Protein AF-K3WXS9-F1 (afdb_monomer)

Secondary structure (DSSP, 8-state):
-HHHHSHHHHHIIIIIIHHHHTT-------------TT-------EEEEE-HHHHHHHHHHSGGGG-HHHHHHHHHHHHHHHHS------TT--SPPPTTS----EEEEE-EEEEEEEETTPEEEEEETTEEEEEE--S-HHHHHHHHHHHHTTT--EEEEEEEEEEETTEEEEEEEEEETT-SSPPPEEEEEEEEE-SSSS--EEEEEEEPPEE--EEEEEEESS---HHHHHHHHHS-------------------S-------GGGHHHHHHHHHSHHHHHIIIIIIHHHHHHHTTSPEEEEETTEEEEEEE-HHHIIIIITTTT-SHHHHHHHHHHHHHHHHSSHHHHHHHTTSTT--EEEEEEPEEEEEEE-TT-EEEEEETTEEEEEE--S-HHHHHHIIIIIISGGGT---EEEEEE-TTT-PEEEEEEETT--SSPPPEEEEE-TTTTSSEEE-EEE--EEEEEESSS-HHHHTHHHHHHHHTTT-TT-------------PPP------

Radius of gyration: 32.46 Å; Cα contacts (8 Å, |Δi|>4): 876; chains: 1; bounding box: 76×90×93 Å

Foldseek 3Di:
DVLLVDPLSLCLLPVQLLVCLVVFDFPPDDQPQPDDPPDPPDGWGKGKGWCLVSLARSCVVGCLVVDLVSLLVNLVVLVVQQVDLPQLDDPPDPDDDDPVLDFRFHKHKDFKWFKDKDWAQWWKWKQWPNDIDIDGHHPDVVVVVVVVCVVCVSRFDKDWDFPDFDDDPPITMTIIIITGPSDSYTDIKMWTWDWDQDPDDDDDTDTDIDIGDIGHMIIMTITIPDHRPSVSVSVVSVPNPDDDDDDDDDDDDDDDDDPDDDQAFDPQLLVLLVLLVVPPLLLCLLQSQVLVLLLVQLLVWDWDQDPVGIKTKGWCLVSCQPPRLVSLVDLSSSVSNVSSLVSQQVDCRLQSLLCSPDPPKGKHKDKFFKKWKDKAAAQFWKWKDWPNDIDIDTHDPDPVVVQCCCQCPRCVVQNWGKDWDWDADPPPRIIIIMITIPSPRNTFDIKMWTADPPVPGDIDIIDIDHIITMMMIPDSNSSVSCVSVSQCSNPSRDSCRDDDPPPPPDPPPDDDPDDDDD

pLDDT: mean 72.62, std 19.55, range [25.14, 97.31]

Mean predicted aligned error: 19.14 Å

Organism: Globisporangium ultimum (strain ATCC 200006 / CBS 805.95 / DAOM BR144) (NCBI:txid431595)

Sequence (518 aa):
MDCLNDPICFQAVRDYFVPKMKDVRPTGDSTSAYYSESDWVTMRQTNFLELTSLIRTTAKESLLYTSVASWKLFTNAVKCFASRPCDLEYMTAAVEPPATAHIPTYMKYEPGGAQFALAVNTTLKVKFLNNEYSFVQDDDPQTFISWLTDLVGMWTTVVFRVAERRMMPDISEFYYFIKFQDSFGPMPQFSVPYTHASGSGSDMIYSGWQEMSTWWPRLWLETVNELPKLQKLMDYFALSPSSNATVPDTPESSTSPPPGNPTYQCASCEFALRECFSNGLCQNALVNYAIPAFREAGRNSEAVATLTGTRYQANYASQLQFDILPIAYLQPSQNALMQVLECSASSTCIEDSCSLVLPNNHANLILENAFVDFIVAPSTQMSIHFAGSTYSYEEGNDVALLKHFLDYTVMGAYRALAYVQRSVADDTGMVQYHIEFPYLYSQHPPMFSWQSDIEGGGIKSSTETMWRLVFVSTSADISSLLWWWLEWLGTNGSPNAALAPQATNAPVTTPDPTSTRL

Structure (mmCIF, N/CA/C/O backbone):
data_AF-K3WXS9-F1
#
_entry.id   AF-K3WXS9-F1
#
loop_
_atom_site.group_PDB
_atom_site.id
_atom_site.type_symbol
_atom_site.label_atom_id
_atom_site.label_alt_id
_atom_site.label_comp_id
_atom_site.label_asym_id
_atom_site.label_entity_id
_atom_site.label_seq_id
_atom_site.pdbx_PDB_ins_code
_atom_site.Cartn_x
_atom_site.Cartn_y
_atom_site.Cartn_z
_atom_site.occupancy
_atom_site.B_iso_or_equiv
_atom_site.auth_seq_id
_atom_site.auth_comp_id
_atom_site.auth_asym_id
_atom_site.auth_atom_id
_atom_site.pdbx_PDB_model_num
ATOM 1 N N . MET A 1 1 ? -21.073 -10.224 20.927 1.00 51.34 1 MET A N 1
ATOM 2 C CA . MET A 1 1 ? -21.324 -9.175 21.936 1.00 51.34 1 MET A CA 1
ATOM 3 C C . MET A 1 1 ? -20.982 -9.652 23.344 1.00 51.34 1 MET A C 1
ATOM 5 O O . MET A 1 1 ? -20.583 -8.829 24.147 1.00 51.34 1 MET A O 1
ATOM 9 N N . ASP A 1 2 ? -21.022 -10.955 23.626 1.00 60.12 2 ASP A N 1
ATOM 10 C CA . ASP A 1 2 ? -20.846 -11.497 24.986 1.00 60.12 2 ASP A CA 1
ATOM 11 C C . ASP A 1 2 ? -19.497 -11.185 25.661 1.00 60.12 2 ASP A C 1
ATOM 13 O O . ASP A 1 2 ? -19.469 -10.952 26.863 1.00 60.12 2 ASP A O 1
ATOM 17 N N . CYS A 1 3 ? -18.390 -11.083 24.913 1.00 59.91 3 CYS A N 1
ATOM 18 C CA . CYS A 1 3 ? -17.092 -10.674 25.477 1.00 59.91 3 CYS A CA 1
ATOM 19 C C . CYS A 1 3 ? -17.091 -9.234 26.025 1.00 59.91 3 CYS A C 1
ATOM 21 O O . CYS A 1 3 ? -16.395 -8.956 26.992 1.00 59.91 3 CYS A O 1
ATOM 23 N N . LEU A 1 4 ? -17.891 -8.325 25.448 1.00 61.53 4 LEU A N 1
ATOM 24 C CA . LEU A 1 4 ? -17.998 -6.942 25.938 1.00 61.53 4 LEU A CA 1
ATOM 25 C C . LEU A 1 4 ? -18.710 -6.867 27.297 1.00 61.53 4 LEU A C 1
ATOM 27 O O . LEU A 1 4 ? -18.539 -5.892 28.020 1.00 61.53 4 LEU A O 1
ATOM 31 N N . ASN A 1 5 ? -19.486 -7.899 27.640 1.00 65.50 5 ASN A N 1
ATOM 32 C CA . ASN A 1 5 ? -20.223 -7.992 28.897 1.00 65.50 5 ASN A CA 1
ATOM 33 C C . ASN A 1 5 ? -19.451 -8.768 29.985 1.00 65.50 5 ASN A C 1
ATOM 35 O O . ASN A 1 5 ? -19.871 -8.757 31.140 1.00 65.50 5 ASN A O 1
ATOM 39 N N . ASP A 1 6 ? -18.338 -9.432 29.644 1.00 69.25 6 ASP A N 1
ATOM 40 C CA . ASP A 1 6 ? -17.453 -10.098 30.608 1.00 69.25 6 ASP A CA 1
ATOM 41 C C . ASP A 1 6 ? -16.265 -9.181 30.944 1.00 69.25 6 ASP A C 1
ATOM 43 O O . ASP A 1 6 ? -15.488 -8.842 30.050 1.00 69.25 6 ASP A O 1
ATOM 47 N N . PRO A 1 7 ? -16.078 -8.773 32.212 1.00 66.56 7 PRO A N 1
ATOM 48 C CA . PRO A 1 7 ? -15.075 -7.775 32.573 1.00 66.56 7 PRO A CA 1
ATOM 49 C C . PRO A 1 7 ? -13.644 -8.243 32.285 1.00 66.56 7 PRO A C 1
ATOM 51 O O . PRO A 1 7 ? -12.818 -7.430 31.884 1.00 66.56 7 PRO A O 1
ATOM 54 N N . ILE A 1 8 ? -13.353 -9.541 32.428 1.00 67.75 8 ILE A N 1
ATOM 55 C CA . ILE A 1 8 ? -12.022 -10.108 32.163 1.00 67.75 8 ILE A CA 1
ATOM 56 C C . ILE A 1 8 ? -11.756 -10.147 30.651 1.00 67.75 8 ILE A C 1
ATOM 58 O O . ILE A 1 8 ? -10.678 -9.757 30.202 1.00 67.75 8 ILE A O 1
ATOM 62 N N . CYS A 1 9 ? -12.742 -10.570 29.857 1.00 68.31 9 CYS A N 1
ATOM 63 C CA . CYS A 1 9 ? -12.659 -10.590 28.399 1.00 68.31 9 CYS A CA 1
ATOM 64 C C . CYS A 1 9 ? -12.521 -9.179 27.816 1.00 68.31 9 CYS A C 1
ATOM 66 O O . CYS A 1 9 ? -11.613 -8.923 27.025 1.00 68.31 9 CYS A O 1
ATOM 68 N N . PHE A 1 10 ? -13.370 -8.245 28.251 1.00 71.56 10 PHE A N 1
ATOM 69 C CA . PHE A 1 10 ? -13.325 -6.854 27.812 1.00 71.56 10 PHE A CA 1
ATOM 70 C C . PHE A 1 10 ? -12.002 -6.183 28.186 1.00 71.56 10 PHE A C 1
ATOM 72 O O . PHE A 1 10 ? -11.393 -5.521 27.347 1.00 71.56 10 PHE A O 1
ATOM 79 N N . GLN A 1 11 ? -11.509 -6.407 29.408 1.00 70.25 11 GLN A N 1
ATOM 80 C CA . GLN A 1 11 ? -10.206 -5.905 29.834 1.00 70.25 11 GLN A CA 1
ATOM 81 C C . GLN A 1 11 ? -9.073 -6.466 28.966 1.00 70.25 11 GLN A C 1
ATOM 83 O O . GLN A 1 11 ? -8.206 -5.713 28.531 1.00 70.25 11 GLN A O 1
ATOM 88 N N . ALA A 1 12 ? -9.087 -7.766 28.654 1.00 70.25 12 ALA A N 1
ATOM 89 C CA . ALA A 1 12 ? -8.082 -8.373 27.786 1.00 70.25 12 ALA A CA 1
ATOM 90 C C . ALA A 1 12 ? -8.095 -7.780 26.366 1.00 70.25 12 ALA A C 1
ATOM 92 O O . ALA A 1 12 ? -7.035 -7.547 25.783 1.00 70.25 12 ALA A O 1
ATOM 93 N N . VAL A 1 13 ? -9.278 -7.479 25.821 1.00 70.56 13 VAL A N 1
ATOM 94 C CA . VAL A 1 13 ? -9.408 -6.800 24.525 1.00 70.56 13 VAL A CA 1
ATOM 95 C C . VAL A 1 13 ? -8.874 -5.364 24.604 1.00 70.56 13 VAL A C 1
ATOM 97 O O . VAL A 1 13 ? -7.999 -4.992 23.822 1.00 70.56 13 VAL A O 1
ATOM 100 N N . ARG A 1 14 ? -9.361 -4.570 25.561 1.00 75.12 14 ARG A N 1
ATOM 101 C CA . ARG A 1 14 ? -9.076 -3.133 25.680 1.00 75.12 14 ARG A CA 1
ATOM 102 C C . ARG A 1 14 ? -7.634 -2.831 26.087 1.00 75.12 14 ARG A C 1
ATOM 104 O O . ARG A 1 14 ? -7.024 -1.939 25.509 1.00 75.12 14 ARG A O 1
ATOM 111 N N . ASP A 1 15 ? -7.101 -3.553 27.070 1.00 70.69 15 ASP A N 1
ATOM 112 C CA . ASP A 1 15 ? -5.825 -3.210 27.715 1.00 70.69 15 ASP A CA 1
ATOM 113 C C . ASP A 1 15 ? -4.633 -3.945 27.095 1.00 70.69 15 ASP A C 1
ATOM 115 O O . ASP A 1 15 ? -3.496 -3.503 27.243 1.00 70.69 15 ASP A O 1
ATOM 119 N N . TYR A 1 16 ? -4.874 -5.051 26.382 1.00 74.19 16 TYR A N 1
ATOM 120 C CA . TYR A 1 16 ? -3.800 -5.888 25.843 1.00 74.19 16 TYR A CA 1
ATOM 121 C C . TYR A 1 16 ? -3.924 -6.118 24.341 1.00 74.19 16 TYR A C 1
ATOM 123 O O . TYR A 1 16 ? -2.957 -5.891 23.621 1.00 74.19 16 TYR A O 1
ATOM 131 N N . PHE A 1 17 ? -5.080 -6.566 23.846 1.00 73.00 17 PHE A N 1
ATOM 132 C CA . PHE A 1 17 ? -5.240 -6.899 22.429 1.00 73.00 17 PHE A CA 1
ATOM 133 C C . PHE A 1 17 ? -5.158 -5.659 21.527 1.00 73.00 17 PHE A C 1
ATOM 135 O O . PHE A 1 17 ? -4.325 -5.612 20.628 1.00 73.00 17 PHE A O 1
ATOM 142 N N . VAL A 1 18 ? -5.970 -4.630 21.792 1.00 72.75 18 VAL A N 1
ATOM 143 C CA . VAL A 1 18 ? -6.016 -3.397 20.984 1.00 72.75 18 VAL A CA 1
ATOM 144 C C . VAL A 1 18 ? -4.720 -2.590 21.036 1.00 72.75 18 VAL A C 1
ATOM 146 O O . VAL A 1 18 ? -4.233 -2.207 19.973 1.00 72.75 18 VAL A O 1
ATOM 149 N N . PRO A 1 19 ? -4.102 -2.346 22.206 1.00 74.06 19 PRO A N 1
ATOM 150 C CA . PRO A 1 19 ? -2.862 -1.583 22.261 1.00 74.06 19 PRO A CA 1
ATOM 151 C C . PRO A 1 19 ? -1.728 -2.275 21.509 1.00 74.06 19 PRO A C 1
ATOM 153 O O . PRO A 1 19 ? -1.024 -1.614 20.754 1.00 74.06 19 PRO A O 1
ATOM 156 N N . LYS A 1 20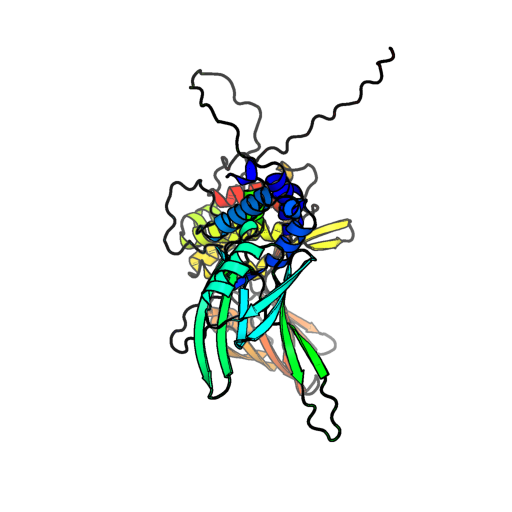 ? -1.605 -3.603 21.636 1.00 74.94 20 LYS A N 1
ATOM 157 C CA . LYS A 1 20 ? -0.552 -4.371 20.961 1.00 74.94 20 LYS A CA 1
ATOM 158 C C . LYS A 1 20 ? -0.820 -4.615 19.476 1.00 74.94 20 LYS A C 1
ATOM 160 O O . LYS A 1 20 ? 0.124 -4.915 18.752 1.00 74.94 20 LYS A O 1
ATOM 165 N N . MET A 1 21 ? -2.058 -4.454 18.989 1.00 71.12 21 MET A N 1
ATOM 166 C CA . MET A 1 21 ? -2.316 -4.415 17.541 1.00 71.12 21 MET A CA 1
ATOM 167 C C . MET A 1 21 ? -1.514 -3.303 16.862 1.00 71.12 21 MET A C 1
ATOM 169 O O . MET A 1 21 ? -1.038 -3.517 15.756 1.00 71.12 21 MET A O 1
ATOM 173 N N . LYS A 1 22 ? -1.277 -2.167 17.532 1.00 68.50 22 LYS A N 1
ATOM 174 C CA . LYS A 1 22 ? -0.482 -1.052 16.982 1.00 68.50 22 LYS A CA 1
ATOM 175 C C . LYS A 1 22 ? 0.971 -1.427 16.684 1.00 68.50 22 LYS A C 1
ATOM 177 O O . LYS A 1 22 ? 1.595 -0.803 15.833 1.00 68.50 22 LYS A O 1
ATOM 182 N N . ASP A 1 23 ? 1.486 -2.448 17.363 1.00 70.62 23 ASP A N 1
ATOM 183 C CA . ASP A 1 23 ? 2.864 -2.913 17.215 1.00 70.62 23 ASP A CA 1
ATOM 184 C C . ASP A 1 23 ? 3.004 -4.012 16.148 1.00 70.62 23 ASP A C 1
ATOM 186 O O . ASP A 1 23 ? 4.124 -4.395 15.794 1.00 70.62 23 ASP A O 1
ATOM 190 N N . VAL A 1 24 ? 1.887 -4.537 15.621 1.00 68.12 24 VAL A N 1
ATOM 191 C CA . VAL A 1 24 ? 1.912 -5.561 14.573 1.00 68.12 24 VAL A CA 1
ATOM 192 C C . VAL A 1 24 ? 2.271 -4.900 13.249 1.00 68.12 24 VAL A C 1
ATOM 194 O O . VAL A 1 24 ? 1.509 -4.112 12.692 1.00 68.12 24 VAL A O 1
ATOM 197 N N . ARG A 1 25 ? 3.442 -5.251 12.721 1.00 63.97 25 ARG A N 1
ATOM 198 C CA . ARG A 1 25 ? 3.879 -4.818 11.393 1.00 63.97 25 ARG A CA 1
ATOM 199 C C . ARG A 1 25 ? 3.437 -5.826 10.333 1.00 63.97 25 ARG A C 1
ATOM 201 O O . ARG A 1 25 ? 3.448 -7.024 10.625 1.00 63.97 25 ARG A O 1
ATOM 208 N N . PRO A 1 26 ? 3.113 -5.379 9.107 1.00 59.38 26 PRO A N 1
ATOM 209 C CA . PRO A 1 26 ? 2.975 -6.278 7.970 1.00 59.38 26 PRO A CA 1
ATOM 210 C C . PRO A 1 26 ? 4.243 -7.119 7.841 1.00 59.38 26 PRO A C 1
ATOM 212 O O . PRO A 1 26 ? 5.341 -6.589 7.665 1.00 59.38 26 PRO A O 1
ATOM 215 N N . THR A 1 27 ? 4.109 -8.434 7.974 1.00 53.78 27 THR A N 1
ATOM 216 C CA . THR A 1 27 ? 5.162 -9.359 7.570 1.00 53.78 27 THR A CA 1
ATOM 217 C C . THR A 1 27 ? 5.177 -9.366 6.051 1.00 53.78 27 THR A C 1
ATOM 219 O O . THR A 1 27 ? 4.317 -9.988 5.430 1.00 53.78 27 THR A O 1
ATOM 222 N N . GLY A 1 28 ? 6.113 -8.621 5.461 1.00 45.69 28 GLY A N 1
ATOM 223 C CA . GLY A 1 28 ? 6.424 -8.743 4.042 1.00 45.69 28 GLY A CA 1
ATOM 224 C C . GLY A 1 28 ? 6.823 -10.184 3.711 1.00 45.69 28 GLY A C 1
ATOM 225 O O . GLY A 1 28 ? 7.397 -10.872 4.554 1.00 45.69 28 GLY A O 1
ATOM 226 N N . ASP A 1 29 ? 6.510 -10.610 2.490 1.00 39.84 29 ASP A N 1
ATOM 227 C CA . ASP A 1 29 ? 7.018 -11.822 1.825 1.00 39.84 29 ASP A CA 1
ATOM 228 C C . ASP A 1 29 ? 6.233 -13.138 1.980 1.00 39.84 29 ASP A C 1
ATOM 230 O O . ASP A 1 29 ? 6.790 -14.197 2.259 1.00 39.84 29 ASP A O 1
ATOM 234 N N . SER A 1 30 ? 4.945 -13.145 1.625 1.00 39.91 30 SER A N 1
ATOM 235 C CA . SER A 1 30 ? 4.414 -14.322 0.911 1.00 39.91 30 SER A CA 1
ATOM 236 C C . SER A 1 30 ? 3.581 -13.892 -0.295 1.00 39.91 30 SER A C 1
ATOM 238 O O . SER A 1 30 ? 2.355 -13.843 -0.297 1.00 39.91 30 SER A O 1
ATOM 240 N N . THR A 1 31 ? 4.284 -13.532 -1.363 1.00 37.12 31 THR A N 1
ATOM 241 C CA . THR A 1 31 ? 3.723 -13.485 -2.710 1.00 37.12 31 THR A CA 1
ATOM 242 C C . THR A 1 31 ? 3.502 -14.923 -3.179 1.00 37.12 31 THR A C 1
ATOM 244 O O . THR A 1 31 ? 4.317 -15.506 -3.888 1.00 37.12 31 THR A O 1
ATOM 247 N N . SER A 1 32 ? 2.383 -15.539 -2.788 1.00 35.97 32 SER A N 1
ATOM 248 C CA . SER A 1 32 ? 1.895 -16.717 -3.515 1.00 35.97 32 SER A CA 1
ATOM 249 C C . SER A 1 32 ? 1.272 -16.247 -4.832 1.00 35.97 32 SER A C 1
ATOM 251 O O . SER A 1 32 ? 0.061 -16.139 -4.982 1.00 35.97 32 SER A O 1
ATOM 253 N N . ALA A 1 33 ? 2.124 -15.891 -5.796 1.00 33.66 33 ALA A N 1
ATOM 254 C CA . ALA A 1 33 ? 1.689 -15.614 -7.156 1.00 33.66 33 ALA A CA 1
ATOM 255 C C . ALA A 1 33 ? 1.198 -16.933 -7.772 1.00 33.66 33 ALA A C 1
ATOM 257 O O . ALA A 1 33 ? 1.990 -17.805 -8.130 1.00 33.66 33 ALA A O 1
ATOM 258 N N . TYR A 1 34 ? -0.120 -17.112 -7.846 1.00 31.42 34 TYR A N 1
ATOM 259 C CA . TYR A 1 34 ? -0.715 -18.194 -8.623 1.00 31.42 34 TYR A CA 1
ATOM 260 C C . TYR A 1 34 ? -0.580 -17.822 -10.103 1.00 31.42 34 TYR A C 1
ATOM 262 O O . TYR A 1 34 ? -1.341 -17.008 -10.623 1.00 31.42 34 TYR A O 1
ATOM 270 N N . TYR A 1 35 ? 0.429 -18.378 -10.773 1.00 30.84 35 TYR A N 1
ATOM 271 C CA . TYR A 1 35 ? 0.615 -18.210 -12.211 1.00 30.84 35 TYR A CA 1
ATOM 272 C C . TYR A 1 35 ? -0.375 -19.115 -12.951 1.00 30.84 35 TYR A C 1
ATOM 274 O O . TYR A 1 35 ? -0.238 -20.336 -12.950 1.00 30.84 35 TYR A O 1
ATOM 282 N N . SER A 1 36 ? -1.381 -18.513 -13.581 1.00 31.83 36 SER A N 1
ATOM 283 C CA . SER A 1 36 ? -2.124 -19.144 -14.672 1.00 31.83 36 SER A CA 1
ATOM 284 C C . SER A 1 36 ? -1.550 -18.600 -15.976 1.00 31.83 36 SER A C 1
ATOM 286 O O . SER A 1 36 ? -1.723 -17.424 -16.279 1.00 31.83 36 SER A O 1
ATOM 288 N N . GLU A 1 37 ? -0.855 -19.441 -16.743 1.00 32.38 37 GLU A N 1
ATOM 289 C CA . GLU A 1 37 ? -0.156 -19.085 -17.995 1.00 32.38 37 GLU A CA 1
ATOM 290 C C . GLU A 1 37 ? -1.073 -18.627 -19.149 1.00 32.38 37 GLU A C 1
ATOM 292 O O . GLU A 1 37 ? -0.590 -18.426 -20.260 1.00 32.38 37 GLU A O 1
ATOM 297 N N . SER A 1 38 ? -2.383 -18.466 -18.942 1.00 32.03 38 SER A N 1
ATOM 298 C CA . SER A 1 38 ? -3.330 -18.323 -20.060 1.00 32.03 38 SER A CA 1
ATOM 299 C C . SER A 1 38 ? -4.098 -17.010 -20.164 1.00 32.03 38 SER A C 1
ATOM 301 O O . SER A 1 38 ? -4.702 -16.801 -21.206 1.00 32.03 38 SER A O 1
ATOM 303 N N . ASP A 1 39 ? -4.012 -16.083 -19.207 1.00 32.84 39 ASP A N 1
ATOM 304 C CA . ASP A 1 39 ? -4.698 -14.792 -19.327 1.00 32.84 39 ASP A CA 1
ATOM 305 C C . ASP A 1 39 ? -3.905 -13.669 -18.640 1.00 32.84 39 ASP A C 1
ATOM 307 O O . ASP A 1 39 ? -3.503 -13.798 -17.486 1.00 32.84 39 ASP A O 1
ATOM 311 N N . TRP A 1 40 ? -3.716 -12.536 -19.327 1.00 32.72 40 TRP A N 1
ATOM 312 C CA . TRP A 1 40 ? -3.122 -11.289 -18.805 1.00 32.72 40 TRP A CA 1
ATOM 313 C C . TRP A 1 40 ? -4.053 -10.580 -17.797 1.00 32.72 40 TRP A C 1
ATOM 315 O O . TRP A 1 40 ? -4.285 -9.373 -17.865 1.00 32.72 40 TRP A O 1
ATOM 325 N N . VAL A 1 41 ? -4.646 -11.337 -16.876 1.00 34.59 41 VAL A N 1
ATOM 326 C CA . VAL A 1 41 ? -5.526 -10.840 -15.821 1.00 34.59 41 VAL A CA 1
ATOM 327 C C . VAL A 1 41 ? -4.649 -10.412 -14.649 1.00 34.59 41 VAL A C 1
ATOM 329 O O . VAL A 1 41 ? -3.904 -11.219 -14.101 1.00 34.59 41 VAL A O 1
ATOM 332 N N . THR A 1 42 ? -4.727 -9.119 -14.325 1.00 39.03 42 THR A N 1
ATOM 333 C CA . THR A 1 42 ? -4.275 -8.455 -13.090 1.00 39.03 42 THR A CA 1
ATOM 334 C C . THR A 1 42 ? -3.698 -9.394 -12.025 1.00 39.03 42 THR A C 1
ATOM 336 O O . THR A 1 42 ? -4.432 -10.173 -11.412 1.00 39.03 42 THR A O 1
ATOM 339 N N . MET A 1 43 ? -2.387 -9.287 -11.765 1.00 36.25 43 MET A N 1
ATOM 340 C CA . MET A 1 43 ? -1.745 -9.965 -10.634 1.00 36.25 43 MET A CA 1
ATOM 341 C C . MET A 1 43 ? -2.511 -9.622 -9.355 1.00 36.25 43 MET A C 1
ATOM 343 O O . MET A 1 43 ? -2.501 -8.479 -8.904 1.00 36.25 43 MET A O 1
ATOM 347 N N . ARG A 1 44 ? -3.206 -10.611 -8.785 1.00 44.62 44 ARG A N 1
ATOM 348 C CA . ARG A 1 44 ? -3.840 -10.478 -7.476 1.00 44.62 44 ARG A CA 1
ATOM 349 C C . ARG A 1 44 ? -2.780 -10.720 -6.413 1.00 44.62 44 ARG A C 1
ATOM 351 O O . ARG A 1 44 ? -2.413 -11.865 -6.166 1.00 44.62 44 ARG A O 1
ATOM 358 N N . GLN A 1 45 ? -2.270 -9.653 -5.812 1.00 50.28 45 GLN A N 1
ATOM 359 C CA . GLN A 1 45 ? -1.337 -9.759 -4.699 1.00 50.28 45 GLN A CA 1
ATOM 360 C C . GLN A 1 45 ? -2.128 -9.953 -3.408 1.00 50.28 45 GLN A C 1
ATOM 362 O O . GLN A 1 45 ? -2.804 -9.041 -2.945 1.00 50.28 45 GLN A O 1
ATOM 367 N N . THR A 1 46 ? -2.066 -11.139 -2.812 1.00 55.84 46 THR A N 1
ATOM 368 C CA . THR A 1 46 ? -2.649 -11.355 -1.486 1.00 55.84 46 THR A CA 1
ATOM 369 C C . THR A 1 46 ? -1.674 -10.859 -0.424 1.00 55.84 46 THR A C 1
ATOM 371 O O . THR A 1 46 ? -0.590 -11.416 -0.266 1.00 55.84 46 THR A O 1
ATOM 374 N N . ASN A 1 47 ? -2.055 -9.819 0.313 1.00 61.50 47 ASN A N 1
ATOM 375 C CA . ASN A 1 47 ? -1.309 -9.332 1.466 1.00 61.50 47 ASN A CA 1
ATOM 376 C C . ASN A 1 47 ? -1.907 -9.933 2.739 1.00 61.50 47 ASN A C 1
ATOM 378 O O . ASN A 1 47 ? -3.128 -10.034 2.881 1.00 61.50 47 ASN A O 1
ATOM 382 N N . PHE A 1 48 ? -1.047 -10.330 3.676 1.00 70.62 48 PHE A N 1
ATOM 383 C CA . PHE A 1 48 ? -1.468 -10.895 4.952 1.00 70.62 48 PHE A CA 1
ATOM 384 C C . PHE A 1 48 ? -0.789 -10.185 6.123 1.00 70.62 48 PHE A C 1
ATOM 386 O O . PHE A 1 48 ? 0.380 -9.811 6.061 1.00 70.62 48 PHE A O 1
ATOM 393 N N . LEU A 1 49 ? -1.538 -10.013 7.209 1.00 76.19 49 LEU A N 1
ATOM 394 C CA . LEU A 1 49 ? -1.036 -9.513 8.485 1.00 76.19 49 LEU A CA 1
ATOM 395 C C . LEU A 1 49 ? -1.264 -10.587 9.543 1.00 76.19 49 LEU A C 1
ATOM 397 O O . LEU A 1 49 ? -2.402 -10.826 9.945 1.00 76.19 49 LEU A O 1
ATOM 401 N N . GLU A 1 50 ? -0.194 -11.246 9.981 1.00 81.38 50 GLU A N 1
ATOM 402 C CA . GLU A 1 50 ? -0.268 -12.321 10.970 1.00 81.38 50 GLU A CA 1
ATOM 403 C C . GLU A 1 50 ? -0.520 -11.749 12.381 1.00 81.38 50 GLU A C 1
ATOM 405 O O . GLU A 1 50 ? 0.271 -10.975 12.916 1.00 81.38 50 GLU A O 1
ATOM 410 N N . LEU A 1 51 ? -1.623 -12.164 13.007 1.00 81.56 51 LEU A N 1
ATOM 411 C CA . LEU A 1 51 ? -2.078 -11.723 14.335 1.00 81.56 51 LEU A CA 1
ATOM 412 C C . LEU A 1 51 ? -1.901 -12.803 15.420 1.00 81.56 51 LEU A C 1
ATOM 414 O O . LEU A 1 51 ? -2.256 -12.606 16.584 1.00 81.56 51 LEU A O 1
ATOM 418 N N . THR A 1 52 ? -1.350 -13.963 15.073 1.00 80.50 52 THR A N 1
ATOM 419 C CA . THR A 1 52 ? -1.234 -15.122 15.974 1.00 80.50 52 THR A CA 1
ATOM 420 C C . THR A 1 52 ? -0.368 -14.855 17.204 1.00 80.50 52 THR A C 1
ATOM 422 O O . THR A 1 52 ? -0.739 -15.202 18.330 1.00 80.50 52 THR A O 1
ATOM 425 N N . SER A 1 53 ? 0.793 -14.222 17.013 1.00 77.94 53 SER A N 1
ATOM 426 C CA . SER A 1 53 ? 1.719 -13.895 18.106 1.00 77.94 53 SER A CA 1
ATOM 427 C C . SER A 1 53 ? 1.098 -12.909 19.096 1.00 77.94 53 SER A C 1
ATOM 429 O O . SER A 1 53 ? 1.268 -13.058 20.310 1.00 77.94 53 SER A O 1
ATOM 431 N N . LEU A 1 54 ? 0.326 -11.951 18.581 1.00 80.00 54 LEU A N 1
ATOM 432 C CA . LEU A 1 54 ? -0.426 -10.979 19.356 1.00 80.00 54 LEU A CA 1
ATOM 433 C C . LEU A 1 54 ? -1.434 -11.680 20.268 1.00 80.00 54 LEU A C 1
ATOM 435 O O . LEU A 1 54 ? -1.368 -11.492 21.479 1.00 80.00 54 LEU A O 1
ATOM 439 N N . ILE A 1 55 ? -2.299 -12.541 19.720 1.00 77.12 55 ILE A N 1
ATOM 440 C CA . ILE A 1 55 ? -3.300 -13.260 20.522 1.00 77.12 55 ILE A CA 1
ATOM 441 C C . ILE A 1 55 ? -2.635 -14.074 21.625 1.00 77.12 55 ILE A C 1
ATOM 443 O O . ILE A 1 55 ? -3.064 -14.029 22.777 1.00 77.12 55 ILE A O 1
ATOM 447 N N . ARG A 1 56 ? -1.562 -14.795 21.294 1.00 75.06 56 ARG A N 1
ATOM 448 C CA . ARG A 1 56 ? -0.830 -15.608 22.269 1.00 75.06 56 ARG A CA 1
ATOM 449 C C . ARG A 1 56 ? -0.268 -14.756 23.404 1.00 75.06 56 ARG A C 1
ATOM 451 O O . ARG A 1 56 ? -0.290 -15.171 24.563 1.00 75.06 56 ARG A O 1
ATOM 458 N N . THR A 1 57 ? 0.247 -13.579 23.068 1.00 75.94 57 THR A N 1
ATOM 459 C CA . THR A 1 57 ? 0.816 -12.645 24.037 1.00 75.94 57 THR A CA 1
ATOM 460 C C . THR A 1 57 ? -0.280 -12.037 24.908 1.00 75.94 57 THR A C 1
ATOM 462 O O . THR A 1 57 ? -0.163 -12.076 26.128 1.00 75.94 57 THR A O 1
ATOM 465 N N . THR A 1 58 ? -1.384 -11.580 24.309 1.00 75.69 58 THR A N 1
ATOM 466 C CA . THR A 1 58 ? -2.586 -11.121 25.019 1.00 75.69 58 THR A CA 1
ATOM 467 C C . THR A 1 58 ? -3.087 -12.187 25.981 1.00 75.69 58 THR A C 1
ATOM 469 O O . THR A 1 58 ? -3.298 -11.899 27.151 1.00 75.69 58 THR A O 1
ATOM 472 N N . ALA A 1 59 ? -3.215 -13.433 25.532 1.00 71.44 59 ALA A N 1
ATOM 473 C CA . ALA A 1 59 ? -3.670 -14.547 26.353 1.00 71.44 59 ALA A CA 1
ATOM 474 C C . ALA A 1 59 ? -2.749 -14.815 27.553 1.00 71.44 59 ALA A C 1
ATOM 476 O O . ALA A 1 59 ? -3.232 -15.078 28.649 1.00 71.44 59 ALA A O 1
ATOM 477 N N . LYS A 1 60 ? -1.427 -14.729 27.348 1.00 72.44 60 LYS A N 1
ATOM 478 C CA . LYS A 1 60 ? -0.417 -14.966 28.390 1.00 72.44 60 LYS A CA 1
ATOM 479 C C . LYS A 1 60 ? -0.332 -13.840 29.413 1.00 72.44 60 LYS A C 1
ATOM 481 O O . LYS A 1 60 ? -0.091 -14.114 30.584 1.00 72.44 60 LYS A O 1
ATOM 486 N N . GLU A 1 61 ? -0.456 -12.599 28.964 1.00 73.56 61 GLU A N 1
ATOM 487 C CA . GLU A 1 61 ? -0.280 -11.416 29.811 1.00 73.56 61 GLU A CA 1
ATOM 488 C C . GLU A 1 61 ? -1.574 -10.946 30.473 1.00 73.56 61 GLU A C 1
ATOM 490 O O . GLU A 1 61 ? -1.527 -10.253 31.486 1.00 73.56 61 GLU A O 1
ATOM 495 N N . SER A 1 62 ? -2.724 -11.345 29.934 1.00 67.56 62 SER A N 1
ATOM 496 C CA . SER A 1 62 ? -4.015 -11.146 30.580 1.00 67.56 62 SER A CA 1
ATOM 497 C C . SER A 1 62 ? -4.348 -12.321 31.501 1.00 67.56 62 SER A C 1
ATOM 499 O O . SER A 1 62 ? -3.887 -13.449 31.328 1.00 67.56 62 SER A O 1
ATOM 501 N N . LEU A 1 63 ? -5.233 -12.085 32.468 1.00 70.50 63 LEU A N 1
ATOM 502 C CA . LEU A 1 63 ? -5.775 -13.122 33.353 1.00 70.50 63 LEU A CA 1
ATOM 503 C C . LEU A 1 63 ? -6.668 -14.144 32.616 1.00 70.50 63 LEU A C 1
ATOM 505 O O . LEU A 1 63 ? -7.313 -14.973 33.257 1.00 70.50 63 LEU A O 1
ATOM 509 N N . LEU A 1 64 ? -6.698 -14.139 31.280 1.00 70.56 64 LEU A N 1
ATOM 510 C CA . LEU A 1 64 ? -7.514 -15.031 30.462 1.00 70.56 64 LEU A CA 1
ATOM 511 C C . LEU A 1 64 ? -7.199 -16.517 30.707 1.00 70.56 64 LEU A C 1
ATOM 513 O O . LEU A 1 64 ? -8.120 -17.328 30.748 1.00 70.56 64 LEU A O 1
ATOM 517 N N . TYR A 1 65 ? -5.939 -16.888 30.967 1.00 70.38 65 TYR A N 1
ATOM 518 C CA . TYR A 1 65 ? -5.588 -18.274 31.324 1.00 70.38 65 TYR A CA 1
ATOM 519 C C . TYR A 1 65 ? -6.017 -18.705 32.729 1.00 70.38 65 TYR A C 1
ATOM 521 O O . TYR A 1 65 ? -5.905 -19.882 33.063 1.00 70.38 65 TYR A O 1
ATOM 529 N N . THR A 1 66 ? -6.524 -17.791 33.553 1.00 72.25 66 THR A N 1
ATOM 530 C CA . THR A 1 66 ? -7.051 -18.136 34.882 1.00 72.25 66 THR A CA 1
ATOM 531 C C . THR A 1 66 ? -8.560 -18.395 34.884 1.00 72.25 66 THR A C 1
ATOM 533 O O . THR A 1 66 ? -9.086 -18.878 35.883 1.00 72.25 66 THR A O 1
ATOM 536 N N . SER A 1 67 ? -9.259 -18.142 33.766 1.00 78.75 67 SER A N 1
ATOM 537 C CA . SER A 1 67 ? -10.710 -18.326 33.633 1.00 78.75 67 SER A CA 1
ATOM 538 C C . SER A 1 67 ? -11.068 -18.991 32.302 1.00 78.75 67 SER A C 1
ATOM 540 O O . SER A 1 67 ? -11.060 -18.357 31.248 1.00 78.75 67 SER A O 1
ATOM 542 N N . VAL A 1 68 ? -11.463 -20.269 32.353 1.00 76.75 68 VAL A N 1
ATOM 543 C CA . VAL A 1 68 ? -11.935 -21.031 31.178 1.00 76.75 68 VAL A CA 1
ATOM 544 C C . VAL A 1 68 ? -13.135 -20.350 30.504 1.00 76.75 68 VAL A C 1
ATOM 546 O O . VAL A 1 68 ? -13.250 -20.357 29.279 1.00 76.75 68 VAL A O 1
ATOM 549 N N . ALA A 1 69 ? -14.030 -19.747 31.291 1.00 77.38 69 ALA A N 1
ATOM 550 C CA . ALA A 1 69 ? -15.213 -19.064 30.773 1.00 77.38 69 ALA A CA 1
ATOM 551 C C . ALA A 1 69 ? -14.834 -17.803 29.978 1.00 77.38 69 ALA A C 1
ATOM 553 O O . ALA A 1 69 ? -15.245 -17.659 28.827 1.00 77.38 69 ALA A O 1
ATOM 554 N N . SER A 1 70 ? -13.989 -16.938 30.546 1.00 75.12 70 SER A N 1
ATOM 555 C CA . SER A 1 70 ? -13.519 -15.717 29.877 1.00 75.12 70 SER A CA 1
ATOM 556 C C . SER A 1 70 ? -12.653 -16.046 28.658 1.00 75.12 70 SER A C 1
ATOM 558 O O . SER A 1 70 ? -12.759 -15.388 27.625 1.00 75.12 70 SER A O 1
ATOM 560 N N . TRP A 1 71 ? -11.865 -17.125 28.732 1.00 76.88 71 TRP A N 1
ATOM 561 C CA . TRP A 1 71 ? -11.122 -17.668 27.597 1.00 76.88 71 TRP A CA 1
ATOM 562 C C . TRP A 1 71 ? -12.040 -18.053 26.429 1.00 76.88 71 TRP A C 1
ATOM 564 O O . TRP A 1 71 ? -11.827 -17.626 25.291 1.00 76.88 71 TRP A O 1
ATOM 574 N N . LYS A 1 72 ? -13.101 -18.821 26.701 1.00 76.62 72 LYS A N 1
ATOM 575 C CA . LYS A 1 72 ? -14.092 -19.198 25.682 1.00 76.62 72 LYS A CA 1
ATOM 576 C C . LYS A 1 72 ? -14.789 -17.979 25.084 1.00 76.62 72 LYS A C 1
ATOM 578 O O . LYS A 1 72 ? -14.959 -17.915 23.873 1.00 76.62 72 LYS A O 1
ATOM 583 N N . LEU A 1 73 ? -15.148 -16.987 25.898 1.00 74.88 73 LEU A N 1
ATOM 584 C CA . LEU A 1 73 ? -15.764 -15.752 25.402 1.00 74.88 73 LEU A CA 1
ATOM 585 C C . LEU A 1 73 ? -14.824 -14.958 24.487 1.00 74.88 73 LEU A C 1
ATOM 587 O O . LEU A 1 73 ? -15.263 -14.466 23.447 1.00 74.88 73 LEU A O 1
ATOM 591 N N . PHE A 1 74 ? -13.537 -14.878 24.830 1.00 75.50 74 PHE A N 1
ATOM 592 C CA . PHE A 1 74 ? -12.531 -14.192 24.021 1.00 75.50 74 PHE A CA 1
ATOM 593 C C . PHE A 1 74 ? -12.298 -14.901 22.684 1.00 75.50 74 PHE A C 1
ATOM 595 O O . PHE A 1 74 ? -12.398 -14.288 21.622 1.00 75.50 74 PHE A O 1
ATOM 602 N N . THR A 1 75 ? -12.053 -16.211 22.720 1.00 75.94 75 THR A N 1
ATOM 603 C CA . THR A 1 75 ? -11.835 -17.018 21.510 1.00 75.94 75 THR A CA 1
ATOM 604 C C . THR A 1 75 ? -13.061 -17.025 20.598 1.00 75.94 75 THR A C 1
ATOM 606 O O . THR A 1 75 ? -12.918 -16.846 19.389 1.00 75.94 75 THR A O 1
ATOM 609 N N . ASN A 1 76 ? -14.271 -17.112 21.160 1.00 75.12 76 ASN A N 1
ATOM 610 C CA . ASN A 1 76 ? -15.518 -16.977 20.407 1.00 75.12 76 ASN A CA 1
ATOM 611 C C . ASN A 1 76 ? -15.688 -15.582 19.803 1.00 75.12 76 ASN A C 1
ATOM 613 O O . ASN A 1 76 ? -16.174 -15.472 18.680 1.00 75.12 76 ASN A O 1
ATOM 617 N N . ALA A 1 77 ? -15.283 -14.519 20.502 1.00 72.69 77 ALA A N 1
ATOM 618 C CA . ALA A 1 77 ? -15.314 -13.170 19.948 1.00 72.69 77 ALA A CA 1
ATOM 619 C C . ALA A 1 77 ? -14.371 -13.052 18.744 1.00 72.69 77 ALA A C 1
ATOM 621 O O . ALA A 1 77 ? -14.825 -12.679 17.665 1.00 72.69 77 ALA A O 1
ATOM 622 N N . VAL A 1 78 ? -13.104 -13.457 18.885 1.00 73.75 78 VAL A N 1
ATOM 623 C CA . VAL A 1 78 ? -12.109 -13.446 17.795 1.00 73.75 78 VAL A CA 1
ATOM 624 C C . VAL A 1 78 ? -12.575 -14.286 16.600 1.00 73.75 78 VAL A C 1
ATOM 626 O O . VAL A 1 78 ? -12.490 -13.858 15.453 1.00 73.75 78 VAL A O 1
ATOM 629 N N . LYS A 1 79 ? -13.150 -15.463 16.849 1.00 69.75 79 LYS A N 1
ATOM 630 C CA . LYS A 1 79 ? -13.735 -16.302 15.798 1.00 69.75 79 LYS A CA 1
ATOM 631 C C . LYS A 1 79 ? -14.959 -15.698 15.151 1.00 69.75 79 LYS A C 1
ATOM 633 O O . LYS A 1 79 ? -15.140 -15.860 13.953 1.00 69.75 79 LYS A O 1
ATOM 638 N N . CYS A 1 80 ? -15.819 -15.035 15.914 1.00 67.38 80 CYS A N 1
ATOM 639 C CA . CYS A 1 80 ? -16.968 -14.326 15.364 1.00 67.38 80 CYS A CA 1
ATOM 640 C C . CYS A 1 80 ? -16.496 -13.251 14.373 1.00 67.38 80 CYS A C 1
ATOM 642 O O . CYS A 1 80 ? -17.066 -13.131 13.293 1.00 67.38 80 CYS A O 1
ATOM 644 N N . PHE A 1 81 ? -15.394 -12.561 14.684 1.00 64.44 81 PHE A N 1
ATOM 645 C CA . PHE A 1 81 ? -14.742 -11.640 13.752 1.00 64.44 81 PHE A CA 1
ATOM 646 C C . PHE A 1 81 ? -14.166 -12.329 12.513 1.00 64.44 81 PHE A C 1
ATOM 648 O O . PHE A 1 81 ? -14.290 -11.784 11.423 1.00 64.44 81 PHE A O 1
ATOM 655 N N . ALA A 1 82 ? -13.590 -13.524 12.666 1.00 65.31 82 ALA A N 1
ATOM 656 C CA . ALA A 1 82 ? -13.009 -14.286 11.559 1.00 65.31 82 ALA A CA 1
ATOM 657 C C . ALA A 1 82 ? -14.022 -15.086 10.709 1.00 65.31 82 ALA A C 1
ATOM 659 O O . ALA A 1 82 ? -13.721 -15.499 9.595 1.00 65.31 82 ALA A O 1
ATOM 660 N N . SER A 1 83 ? -15.207 -15.379 11.248 1.00 51.62 83 SER A N 1
ATOM 661 C CA . SER A 1 83 ? -16.237 -16.217 10.605 1.00 51.62 83 SER A CA 1
ATOM 662 C C . SER A 1 83 ? -17.320 -15.410 9.904 1.00 51.62 83 SER A C 1
ATOM 664 O O . SER A 1 83 ? -18.021 -15.940 9.041 1.00 51.62 83 SER A O 1
ATOM 666 N N . ARG A 1 84 ? -17.464 -14.128 10.243 1.00 50.91 84 ARG A N 1
ATOM 667 C CA . ARG A 1 84 ? -18.244 -13.201 9.433 1.00 50.91 84 ARG A CA 1
ATOM 668 C C . ARG A 1 84 ? -17.376 -12.759 8.252 1.00 50.91 84 ARG A C 1
ATOM 670 O O . ARG A 1 84 ? -16.199 -12.467 8.463 1.00 50.91 84 ARG A O 1
ATOM 677 N N . PRO A 1 85 ? -17.927 -12.629 7.032 1.00 42.41 85 PRO A N 1
ATOM 678 C CA . PRO A 1 85 ? -17.367 -11.711 6.054 1.00 42.41 85 PRO A CA 1
ATOM 679 C C . PRO A 1 85 ? -17.560 -10.306 6.636 1.00 42.41 85 PRO A C 1
ATOM 681 O O . PRO A 1 85 ? -18.509 -9.603 6.308 1.00 42.41 85 PRO A O 1
ATOM 684 N N . CYS A 1 86 ? -16.738 -9.942 7.619 1.00 40.28 86 CYS A N 1
ATOM 685 C CA . CYS A 1 86 ? -16.624 -8.579 8.088 1.00 40.28 86 CYS A CA 1
ATOM 686 C C . CYS A 1 86 ? -15.943 -7.834 6.953 1.00 40.28 86 CYS A C 1
ATOM 688 O O . CYS A 1 86 ? -14.731 -7.641 6.974 1.00 40.28 86 CYS A O 1
ATOM 690 N N . ASP A 1 87 ? -16.718 -7.444 5.945 1.00 42.62 87 ASP A N 1
ATOM 691 C CA . ASP A 1 87 ? -16.329 -6.264 5.211 1.00 42.62 87 ASP A CA 1
ATOM 692 C C . ASP A 1 87 ? -16.270 -5.166 6.273 1.00 42.62 87 ASP A C 1
ATOM 694 O O . ASP A 1 87 ? -17.278 -4.847 6.907 1.00 42.62 87 ASP A O 1
ATOM 698 N N . LEU A 1 88 ? -15.068 -4.683 6.593 1.00 43.56 88 LEU A N 1
ATOM 699 C CA . LEU A 1 88 ? -14.856 -3.592 7.549 1.00 43.56 88 LEU A CA 1
ATOM 700 C C . LEU A 1 88 ? -15.334 -2.263 6.923 1.00 43.56 88 LEU A C 1
ATOM 702 O O . LEU A 1 88 ? -14.671 -1.223 7.007 1.00 43.56 88 LEU A O 1
ATOM 706 N N . GLU A 1 89 ? -16.453 -2.304 6.210 1.00 42.88 89 GLU A N 1
ATOM 707 C CA . GLU A 1 89 ? -17.211 -1.161 5.758 1.00 42.88 89 GLU A CA 1
ATOM 708 C C . GLU A 1 89 ? -18.042 -0.651 6.932 1.00 42.88 89 GLU A C 1
ATOM 710 O O . GLU A 1 89 ? -18.616 -1.405 7.722 1.00 42.88 89 GLU A O 1
ATOM 715 N N . TYR A 1 90 ? -18.062 0.668 7.082 1.00 32.91 90 TYR A N 1
ATOM 716 C CA . TYR A 1 90 ? -18.966 1.337 8.000 1.00 32.91 90 TYR A CA 1
ATOM 717 C C . TYR A 1 90 ? -20.395 0.853 7.712 1.00 32.91 90 TYR A C 1
ATOM 719 O O . TYR A 1 90 ? -20.856 0.958 6.579 1.00 32.91 90 TYR A O 1
ATOM 727 N N . MET A 1 91 ? -21.124 0.376 8.727 1.00 30.52 91 MET A N 1
ATOM 728 C CA . MET A 1 91 ? -22.545 -0.012 8.627 1.00 30.52 91 MET A CA 1
ATOM 729 C C . MET A 1 91 ? -23.498 1.177 8.330 1.00 30.52 91 MET A C 1
ATOM 731 O O . MET A 1 91 ? -24.654 1.173 8.742 1.00 30.52 91 MET A O 1
ATOM 735 N N . THR A 1 92 ? -23.049 2.222 7.633 1.00 36.84 92 THR A N 1
ATOM 736 C CA . THR A 1 92 ? -23.816 3.455 7.396 1.00 36.84 92 THR A CA 1
ATOM 737 C C . THR A 1 92 ? -23.797 3.939 5.945 1.00 36.84 92 THR A C 1
ATOM 739 O O . THR A 1 92 ? -23.949 5.134 5.708 1.00 36.84 92 THR A O 1
ATOM 742 N N . ALA A 1 93 ? -23.656 3.051 4.958 1.00 34.44 93 ALA A N 1
ATOM 743 C CA . ALA A 1 93 ? -23.968 3.387 3.568 1.00 34.44 93 ALA A CA 1
ATOM 744 C C . ALA A 1 93 ? -25.292 2.722 3.165 1.00 34.44 93 ALA A C 1
ATOM 746 O O . ALA A 1 93 ? -25.365 1.518 2.947 1.00 34.44 93 ALA A O 1
ATOM 747 N N . ALA A 1 94 ? -26.359 3.516 3.072 1.00 33.53 94 ALA A N 1
ATOM 748 C CA . ALA A 1 94 ? -27.684 3.090 2.614 1.00 33.53 94 ALA A CA 1
ATOM 749 C C . ALA A 1 94 ? -27.755 2.836 1.087 1.00 33.53 94 ALA A C 1
ATOM 751 O O . ALA A 1 94 ? -28.812 2.998 0.480 1.00 33.53 94 ALA A O 1
ATOM 752 N N . VAL A 1 95 ? -26.641 2.472 0.448 1.00 37.06 95 VAL A N 1
ATOM 753 C CA . VAL A 1 95 ? -26.542 2.209 -0.992 1.00 37.06 95 VAL A CA 1
ATOM 754 C C . VAL A 1 95 ? -25.584 1.036 -1.180 1.00 37.06 95 VAL A C 1
ATOM 756 O O . VAL A 1 95 ? -24.425 1.140 -0.790 1.00 37.06 95 VAL A O 1
ATOM 759 N N . GLU A 1 96 ? -26.069 -0.074 -1.746 1.00 33.25 96 GLU A N 1
ATOM 760 C CA . GLU A 1 96 ? -25.222 -1.212 -2.133 1.00 33.25 96 GLU A CA 1
ATOM 761 C C . GLU A 1 96 ? -24.129 -0.736 -3.111 1.00 33.25 96 GLU A C 1
ATOM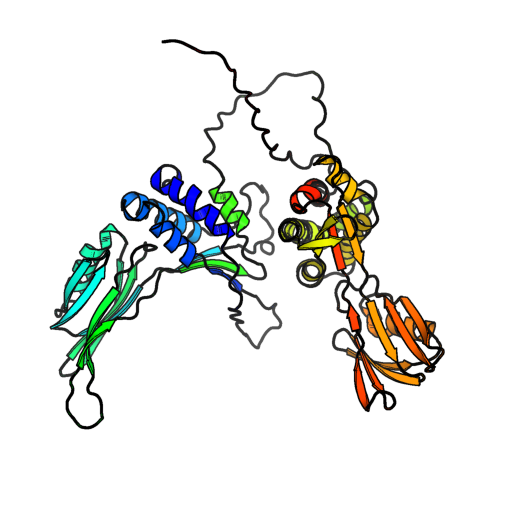 763 O O . GLU A 1 96 ? -24.463 -0.181 -4.166 1.00 33.25 96 GLU A O 1
ATOM 768 N N . PRO A 1 97 ? -22.834 -0.926 -2.796 1.00 32.16 97 PRO A N 1
ATOM 769 C CA . PRO A 1 97 ? -21.754 -0.624 -3.724 1.00 32.16 97 PRO A CA 1
ATOM 770 C C . PRO A 1 97 ? -21.827 -1.532 -4.963 1.00 32.16 97 PRO A C 1
ATOM 772 O O . PRO A 1 97 ? -22.274 -2.680 -4.879 1.00 32.16 97 PRO A O 1
ATOM 775 N N . PRO A 1 98 ? -21.365 -1.070 -6.139 1.00 32.16 98 PRO A N 1
ATOM 776 C CA . PRO A 1 98 ? -21.229 -1.940 -7.303 1.00 32.16 98 PRO A CA 1
ATOM 777 C C . PRO A 1 98 ? -20.292 -3.114 -6.975 1.00 32.16 98 PRO A C 1
ATOM 779 O O . PRO A 1 98 ? -19.259 -2.925 -6.338 1.00 32.16 98 PRO A O 1
ATOM 782 N N . ALA A 1 99 ? -20.618 -4.321 -7.453 1.00 33.97 99 ALA A N 1
ATOM 783 C CA . ALA A 1 99 ? -19.946 -5.588 -7.110 1.00 33.97 99 ALA A CA 1
ATOM 784 C C . ALA A 1 99 ? -18.417 -5.634 -7.358 1.00 33.97 99 ALA A C 1
ATOM 786 O O . ALA A 1 99 ? -17.753 -6.585 -6.955 1.00 33.97 99 ALA A O 1
ATOM 787 N N . THR A 1 100 ? -17.854 -4.622 -8.021 1.00 32.66 100 THR A N 1
ATOM 788 C CA . THR A 1 100 ? -16.420 -4.453 -8.297 1.00 32.66 100 THR A CA 1
ATOM 789 C C . THR A 1 100 ? -15.692 -3.529 -7.311 1.00 32.66 100 THR A C 1
ATOM 791 O O . THR A 1 100 ? -14.472 -3.441 -7.386 1.00 32.66 100 THR A O 1
ATOM 794 N N . ALA A 1 101 ? -16.405 -2.835 -6.415 1.00 32.50 101 ALA A N 1
ATOM 795 C CA . ALA A 1 101 ? -15.843 -1.939 -5.393 1.00 32.50 101 ALA A CA 1
ATOM 796 C C . ALA A 1 101 ? -15.541 -2.644 -4.055 1.00 32.50 101 ALA A C 1
ATOM 798 O O . ALA A 1 101 ? -14.858 -2.085 -3.203 1.00 32.50 101 ALA A O 1
ATOM 799 N N . HIS A 1 102 ? -16.009 -3.882 -3.882 1.00 37.12 102 HIS A N 1
ATOM 800 C CA . HIS A 1 102 ? -15.764 -4.678 -2.684 1.00 37.12 102 HIS A CA 1
ATOM 801 C C . HIS A 1 102 ? -14.444 -5.446 -2.801 1.00 37.12 102 HIS A C 1
ATOM 803 O O . HIS A 1 102 ? -14.379 -6.481 -3.470 1.00 37.12 102 HIS A O 1
ATOM 809 N N . ILE A 1 103 ? -13.400 -4.982 -2.108 1.00 41.31 103 ILE A N 1
ATOM 810 C CA . ILE A 1 103 ? -12.245 -5.827 -1.773 1.00 41.31 103 ILE A CA 1
ATOM 811 C C . ILE A 1 103 ? -12.165 -5.987 -0.246 1.00 41.31 103 ILE A C 1
ATOM 813 O O . ILE A 1 103 ? -11.444 -5.258 0.437 1.00 41.31 103 ILE A O 1
ATOM 817 N N . PRO A 1 104 ? -12.944 -6.920 0.315 1.00 50.66 104 PRO A N 1
ATOM 818 C CA . PRO A 1 104 ? -13.015 -7.156 1.752 1.00 50.66 104 PRO A CA 1
ATOM 819 C C . PRO A 1 104 ? -11.658 -7.502 2.378 1.00 50.66 104 PRO A C 1
ATOM 821 O O . PRO A 1 104 ? -10.907 -8.349 1.893 1.00 50.66 104 PRO A O 1
ATOM 824 N N . THR A 1 105 ? -11.373 -6.864 3.516 1.00 54.62 105 THR A N 1
ATOM 825 C CA . THR A 1 105 ? -10.347 -7.325 4.460 1.00 54.62 105 THR A CA 1
ATOM 826 C C . THR A 1 105 ? -10.936 -8.471 5.266 1.00 54.62 105 THR A C 1
AT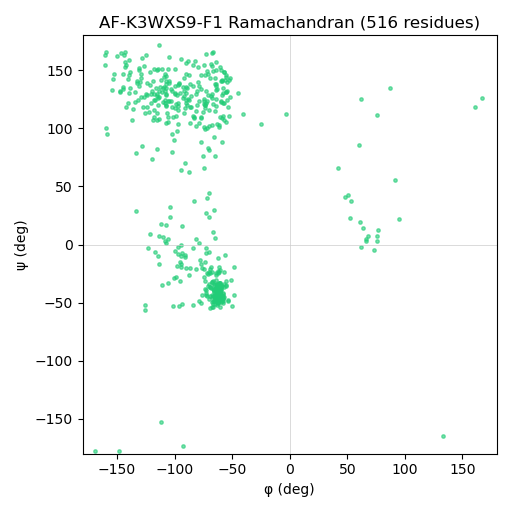OM 828 O O . THR A 1 105 ? -11.736 -8.249 6.172 1.00 54.62 105 THR A O 1
ATOM 831 N N . TYR A 1 106 ? -10.542 -9.700 4.958 1.00 63.62 106 TYR A N 1
ATOM 832 C CA . TYR A 1 106 ? -11.023 -10.861 5.691 1.00 63.62 106 TYR A CA 1
ATOM 833 C C . TYR A 1 106 ? -10.103 -11.151 6.861 1.00 63.62 106 TYR A C 1
ATOM 835 O O . TYR A 1 106 ? -8.922 -11.435 6.679 1.00 63.62 106 TYR A O 1
ATOM 843 N N . MET A 1 107 ? -10.646 -11.160 8.073 1.00 73.06 107 MET A N 1
ATOM 844 C CA . MET A 1 107 ? -9.979 -11.867 9.153 1.00 73.06 107 MET A CA 1
ATOM 845 C C . MET A 1 107 ? -10.175 -13.364 8.920 1.00 73.06 107 MET A C 1
ATOM 847 O O . MET A 1 107 ? -11.304 -13.838 8.857 1.00 73.06 107 MET A O 1
ATOM 851 N N . LYS A 1 108 ? -9.086 -14.112 8.775 1.00 78.31 108 LYS A N 1
ATOM 852 C CA . LYS A 1 108 ? -9.116 -15.566 8.638 1.00 78.31 108 LYS A CA 1
ATOM 853 C C . LYS A 1 108 ? -8.578 -16.225 9.889 1.00 78.31 108 LYS A C 1
ATOM 855 O O . LYS A 1 108 ? -7.645 -15.737 10.523 1.00 78.31 108 LYS A O 1
ATOM 860 N N . TYR A 1 109 ? -9.190 -17.355 10.219 1.00 82.69 109 TYR A N 1
ATOM 861 C CA . TYR A 1 109 ? -8.803 -18.209 11.326 1.00 82.69 109 TYR A CA 1
ATOM 862 C C . TYR A 1 109 ? -8.592 -19.634 10.830 1.00 82.69 109 TYR A C 1
ATOM 864 O O . TYR A 1 109 ? -9.491 -20.234 10.239 1.00 82.69 109 TYR A O 1
ATOM 872 N N . GLU A 1 110 ? -7.426 -20.190 11.130 1.00 83.44 110 GLU A N 1
ATOM 873 C CA . GLU A 1 110 ? -7.128 -21.602 10.954 1.00 83.44 110 GLU A CA 1
ATOM 874 C C . GLU A 1 110 ? -6.900 -22.247 12.327 1.00 83.44 110 GLU A C 1
ATOM 876 O O . GLU A 1 110 ? -6.074 -21.764 13.107 1.00 83.44 110 GLU A O 1
ATOM 881 N N . PRO A 1 111 ? -7.615 -23.335 12.663 1.00 83.44 111 PRO A N 1
ATOM 882 C CA . PRO A 1 111 ? -7.432 -23.999 13.942 1.00 83.44 111 PRO A CA 1
ATOM 883 C C . PRO A 1 111 ? -6.075 -24.701 14.013 1.00 83.44 111 PRO A C 1
ATOM 885 O O . PRO A 1 111 ? -5.607 -25.313 13.049 1.00 83.44 111 PRO A O 1
ATOM 888 N N . GLY A 1 112 ? -5.479 -24.668 15.203 1.00 84.50 112 GLY A N 1
ATOM 889 C CA . GLY A 1 112 ? -4.279 -25.439 15.501 1.00 84.50 112 GLY A CA 1
ATOM 890 C C . GLY A 1 112 ? -4.570 -26.932 15.494 1.00 84.50 112 GLY A C 1
ATOM 891 O O . GLY A 1 112 ? -5.725 -27.367 15.556 1.00 84.50 112 GLY A O 1
ATOM 892 N N . GLY A 1 113 ? -3.521 -27.737 15.461 1.00 88.56 113 GLY A N 1
ATOM 893 C CA . GLY A 1 113 ? -3.680 -29.175 15.397 1.00 88.56 113 GLY A CA 1
ATOM 894 C C . GLY A 1 113 ? -2.405 -29.956 15.623 1.00 88.56 113 GLY A C 1
ATOM 895 O O . GLY A 1 113 ? -1.342 -29.408 15.917 1.00 88.56 113 GLY A O 1
ATOM 896 N N . ALA A 1 114 ? -2.554 -31.265 15.518 1.00 86.31 114 ALA A N 1
ATOM 897 C CA . ALA A 1 114 ? -1.467 -32.219 15.581 1.00 86.31 114 ALA A CA 1
ATOM 898 C C . ALA A 1 114 ? -1.700 -33.310 14.542 1.00 86.31 114 ALA A C 1
ATOM 900 O O . ALA A 1 114 ? -2.843 -33.706 14.281 1.00 86.31 114 ALA A O 1
ATOM 901 N N . GLN A 1 115 ? -0.607 -33.801 13.972 1.00 85.50 115 GLN A N 1
ATOM 902 C CA . GLN A 1 115 ? -0.631 -34.953 13.088 1.00 85.50 115 GLN A CA 1
ATOM 903 C C . GLN A 1 115 ? 0.495 -35.894 13.484 1.00 85.50 115 GLN A C 1
ATOM 905 O O . GLN A 1 115 ? 1.664 -35.509 13.493 1.00 85.50 115 GLN A O 1
ATOM 910 N N . PHE A 1 116 ? 0.134 -37.130 13.803 1.00 85.56 116 PHE A N 1
ATOM 911 C CA . PHE A 1 116 ? 1.092 -38.176 14.127 1.00 85.56 116 PHE A CA 1
ATOM 912 C C . PHE A 1 116 ? 0.470 -39.555 13.950 1.00 85.56 116 PHE A C 1
ATOM 914 O O . PHE A 1 116 ? -0.748 -39.709 13.824 1.00 85.56 116 PHE A O 1
ATOM 921 N N . ALA A 1 117 ? 1.342 -40.549 13.935 1.00 86.00 117 ALA A N 1
ATOM 922 C CA . ALA A 1 117 ? 0.978 -41.946 13.922 1.00 86.00 117 ALA A CA 1
ATOM 923 C C . ALA A 1 117 ? 1.285 -42.545 15.300 1.00 86.00 117 ALA A C 1
ATOM 925 O O . ALA A 1 117 ? 2.254 -42.145 15.951 1.00 86.00 117 ALA A O 1
ATOM 926 N N . LEU A 1 118 ? 0.409 -43.420 15.788 1.00 87.94 118 LEU A N 1
ATOM 927 C CA . LEU A 1 118 ? 0.543 -44.029 17.105 1.00 87.94 118 LEU A CA 1
ATOM 928 C C . LEU A 1 118 ? 0.236 -45.522 17.016 1.00 87.94 118 LEU A C 1
ATOM 930 O O . LEU A 1 118 ? -0.879 -45.926 16.674 1.00 87.94 118 LEU A O 1
ATOM 934 N N . ALA A 1 119 ? 1.247 -46.337 17.307 1.00 89.50 119 ALA A N 1
ATOM 935 C CA . ALA A 1 119 ? 1.131 -47.786 17.295 1.00 89.50 119 ALA A CA 1
ATOM 936 C C . ALA A 1 119 ? 0.407 -48.306 18.545 1.00 89.50 119 ALA A C 1
ATOM 938 O O . ALA A 1 119 ? 0.565 -47.770 19.645 1.00 89.50 119 ALA A O 1
ATOM 939 N N . VAL A 1 120 ? -0.357 -49.386 18.386 1.00 89.56 120 VAL A N 1
ATOM 940 C CA . VAL A 1 120 ? -1.001 -50.100 19.497 1.00 89.56 120 VAL A CA 1
ATOM 941 C C . VAL A 1 120 ? 0.058 -50.534 20.518 1.00 89.56 120 VAL A C 1
ATOM 943 O O . VAL A 1 120 ? 1.169 -50.917 20.159 1.00 89.56 120 VAL A O 1
ATOM 946 N N . ASN A 1 121 ? -0.287 -50.453 21.801 1.00 90.38 121 ASN A N 1
ATOM 947 C CA . ASN A 1 121 ? 0.569 -50.657 22.972 1.00 90.38 121 ASN A CA 1
ATOM 948 C C . ASN A 1 121 ? 1.715 -49.645 23.133 1.00 90.38 121 ASN A C 1
ATOM 950 O O . ASN A 1 121 ? 2.616 -49.862 23.945 1.00 90.38 121 ASN A O 1
ATOM 954 N N . THR A 1 122 ? 1.684 -48.525 22.409 1.00 90.62 122 THR A N 1
ATOM 955 C CA . THR A 1 122 ? 2.654 -47.437 22.585 1.00 90.62 122 THR A CA 1
ATOM 956 C C . THR A 1 122 ? 2.121 -46.395 23.563 1.00 90.62 122 THR A C 1
ATOM 958 O O . THR A 1 122 ? 0.965 -45.975 23.475 1.00 90.62 122 THR A O 1
ATOM 961 N N . THR A 1 123 ? 2.973 -45.952 24.490 1.00 93.69 123 THR A N 1
ATOM 962 C CA . THR A 1 123 ? 2.649 -44.860 25.415 1.00 93.69 123 THR A CA 1
ATOM 963 C C . THR A 1 123 ? 2.832 -43.511 24.729 1.00 93.69 123 THR A C 1
ATOM 965 O O . THR A 1 123 ? 3.937 -43.155 24.345 1.00 93.69 123 THR A O 1
ATOM 968 N N . LEU A 1 124 ? 1.777 -42.719 24.635 1.00 94.06 124 LEU A N 1
ATOM 969 C CA . LEU A 1 124 ? 1.811 -41.309 24.276 1.00 94.06 124 LEU A CA 1
ATOM 970 C C . LEU A 1 124 ? 1.907 -40.462 25.549 1.00 94.06 124 LEU A C 1
ATOM 972 O O . LEU A 1 124 ? 1.126 -40.644 26.483 1.00 94.06 124 LEU A O 1
ATOM 976 N N . LYS A 1 125 ? 2.824 -39.496 25.569 1.00 95.50 125 LYS A N 1
ATOM 977 C CA . LYS A 1 125 ? 2.850 -38.427 26.568 1.00 95.50 125 LYS A CA 1
ATOM 978 C C . LYS A 1 125 ? 2.231 -37.161 26.005 1.00 95.50 125 LYS A C 1
ATOM 980 O O . LYS A 1 125 ? 2.512 -36.776 24.873 1.00 95.50 125 LYS A O 1
ATOM 985 N N . VAL A 1 126 ? 1.411 -36.505 26.815 1.00 94.88 126 VAL A N 1
ATOM 986 C CA . VAL A 1 126 ? 0.799 -35.218 26.493 1.00 94.88 126 VAL A CA 1
ATOM 987 C C . VAL A 1 126 ? 1.143 -34.227 27.586 1.00 94.88 126 VAL A C 1
ATOM 989 O O . VAL A 1 126 ? 0.763 -34.414 28.740 1.00 94.88 126 VAL A O 1
ATOM 992 N N . LYS A 1 127 ? 1.845 -33.154 27.230 1.00 92.25 127 LYS A N 1
ATOM 993 C CA . LYS A 1 127 ? 2.093 -32.030 28.129 1.00 92.25 127 LYS A CA 1
ATOM 994 C C . LYS A 1 127 ? 1.075 -30.930 27.860 1.00 92.25 127 LYS A C 1
ATOM 996 O O . LYS A 1 127 ? 0.983 -30.421 26.744 1.00 92.25 127 LYS A O 1
ATOM 1001 N N . PHE A 1 128 ? 0.314 -30.554 28.881 1.00 90.31 128 PHE A N 1
ATOM 1002 C CA . PHE A 1 128 ? -0.749 -29.557 28.786 1.00 90.31 128 PHE A CA 1
ATOM 1003 C C . PHE A 1 128 ? -0.874 -28.791 30.107 1.00 90.31 128 PHE A C 1
ATOM 1005 O O . PHE A 1 128 ? -0.899 -29.398 31.175 1.00 90.31 128 PHE A O 1
ATOM 1012 N N . LEU A 1 129 ? -0.915 -27.452 30.048 1.00 84.50 129 LEU A N 1
ATOM 1013 C CA . LEU A 1 129 ? -1.010 -26.577 31.233 1.00 84.50 129 LEU A CA 1
ATOM 1014 C C . LEU A 1 129 ? 0.028 -26.888 32.335 1.00 84.50 129 LEU A C 1
ATOM 1016 O O . LEU A 1 129 ? -0.287 -26.892 33.520 1.00 84.50 129 LEU A O 1
ATOM 1020 N N . ASN A 1 130 ? 1.278 -27.139 31.935 1.00 84.00 130 ASN A N 1
ATOM 1021 C CA . ASN A 1 130 ? 2.405 -27.525 32.804 1.00 84.00 130 ASN A CA 1
ATOM 1022 C C . ASN A 1 130 ? 2.295 -28.901 33.483 1.00 84.00 130 ASN A C 1
ATOM 1024 O O . ASN A 1 130 ? 3.215 -29.276 34.205 1.00 84.00 130 ASN A O 1
ATOM 1028 N N . ASN A 1 131 ? 1.242 -29.670 33.210 1.00 89.88 131 ASN A N 1
ATOM 1029 C CA . ASN A 1 131 ? 1.110 -31.051 33.658 1.00 89.88 131 ASN A CA 1
ATOM 1030 C C . ASN A 1 131 ? 1.470 -32.016 32.523 1.00 89.88 131 ASN A C 1
ATOM 1032 O O . ASN A 1 131 ? 1.305 -31.695 31.344 1.00 89.88 131 ASN A O 1
ATOM 1036 N N . GLU A 1 132 ? 1.961 -33.198 32.884 1.00 95.31 132 GLU A N 1
ATOM 1037 C CA . GLU A 1 132 ? 2.242 -34.292 31.955 1.00 95.31 132 GLU A CA 1
ATOM 1038 C C . GLU A 1 132 ? 1.251 -35.429 32.203 1.00 95.31 132 GLU A C 1
ATOM 1040 O O . GLU A 1 132 ? 1.047 -35.861 33.337 1.00 95.31 132 GLU A O 1
ATOM 1045 N N . TYR A 1 133 ? 0.646 -35.913 31.126 1.00 96.75 133 TYR A N 1
ATOM 1046 C CA . TYR A 1 133 ? -0.323 -36.998 31.120 1.00 96.75 133 TYR A CA 1
ATOM 1047 C C . TYR A 1 133 ? 0.196 -38.114 30.220 1.00 96.75 133 TYR A C 1
ATOM 1049 O O . TYR A 1 133 ? 0.907 -37.857 29.250 1.00 96.75 133 TYR A O 1
ATOM 1057 N N . SER A 1 134 ? -0.137 -39.359 30.539 1.00 96.44 134 SER A N 1
ATOM 1058 C CA . SER A 1 134 ? 0.261 -40.522 29.744 1.00 96.44 134 SER A CA 1
ATOM 1059 C C . SER A 1 134 ? -0.968 -41.316 29.327 1.00 96.44 134 SER A C 1
ATOM 1061 O O . SER A 1 134 ? -1.882 -41.509 30.127 1.00 96.44 134 SER A O 1
ATOM 1063 N N . PHE A 1 135 ? -0.961 -41.785 28.087 1.00 95.69 135 PHE A N 1
ATOM 1064 C CA . PHE A 1 135 ? -1.996 -42.623 27.499 1.00 95.69 135 PHE A CA 1
ATOM 1065 C C . PHE A 1 135 ? -1.337 -43.797 26.783 1.00 95.69 135 PHE A C 1
ATOM 1067 O O . PHE A 1 135 ? -0.322 -43.608 26.124 1.00 95.69 135 PHE A O 1
ATOM 1074 N N . VAL A 1 136 ? -1.892 -45.000 26.894 1.00 94.88 136 VAL A N 1
ATOM 1075 C CA . VAL A 1 136 ? -1.409 -46.169 26.147 1.00 94.88 136 VAL A CA 1
ATOM 1076 C C . VAL A 1 136 ? -2.435 -46.486 25.073 1.00 94.88 136 VAL A C 1
ATOM 1078 O O . VAL A 1 136 ? -3.595 -46.719 25.400 1.00 94.88 136 VAL A O 1
ATOM 1081 N N . GLN A 1 137 ? -2.014 -46.481 23.807 1.00 90.31 137 GLN A N 1
ATOM 1082 C CA . GLN A 1 137 ? -2.901 -46.775 22.683 1.00 90.31 137 GLN A CA 1
ATOM 1083 C C . GLN A 1 137 ? -3.348 -48.236 22.719 1.00 90.31 137 GLN A C 1
ATOM 1085 O O . GLN A 1 137 ? -2.518 -49.137 22.654 1.00 90.31 137 GLN A O 1
ATOM 1090 N N . ASP A 1 138 ? -4.651 -48.471 22.791 1.00 90.38 138 ASP A N 1
ATOM 1091 C CA . ASP A 1 138 ? -5.265 -49.783 22.592 1.00 90.38 138 ASP A CA 1
ATOM 1092 C C . ASP A 1 138 ? -5.674 -49.965 21.116 1.00 90.38 138 ASP A C 1
ATOM 1094 O O . ASP A 1 138 ? -5.322 -49.156 20.255 1.00 90.38 138 ASP A O 1
ATOM 1098 N N . ASP A 1 139 ? -6.378 -51.050 20.787 1.00 87.38 139 ASP A N 1
ATOM 1099 C CA . ASP A 1 139 ? -6.834 -51.286 19.409 1.00 87.38 139 ASP A CA 1
ATOM 1100 C C . ASP A 1 139 ? -8.120 -50.516 19.041 1.00 87.38 139 ASP A C 1
ATOM 1102 O O . ASP A 1 139 ? -8.645 -50.697 17.940 1.00 87.38 139 ASP A O 1
ATOM 1106 N N . ASP A 1 140 ? -8.629 -49.654 19.934 1.00 87.12 140 ASP A N 1
ATOM 1107 C CA . ASP A 1 140 ? -9.818 -48.832 19.702 1.00 87.12 140 ASP A CA 1
ATOM 1108 C C . ASP A 1 140 ? -9.466 -47.329 19.684 1.00 87.12 140 ASP A C 1
ATOM 1110 O O . ASP A 1 140 ? -9.242 -46.705 20.724 1.00 87.12 140 ASP A O 1
ATOM 1114 N N . PRO A 1 141 ? -9.478 -46.668 18.512 1.00 83.50 141 PRO A N 1
ATOM 1115 C CA . PRO A 1 141 ? -9.187 -45.241 18.440 1.00 83.50 141 PRO A CA 1
ATOM 1116 C C . PRO A 1 141 ? -10.184 -44.374 19.233 1.00 83.50 141 PRO A C 1
ATOM 1118 O O . PRO A 1 141 ? -9.853 -43.234 19.562 1.00 83.50 141 PRO A O 1
ATOM 1121 N N . GLN A 1 142 ? -11.383 -44.874 19.573 1.00 87.19 142 GLN A N 1
ATOM 1122 C CA . GLN A 1 142 ? -12.349 -44.126 20.385 1.00 87.19 142 GLN A CA 1
ATOM 1123 C C . GLN A 1 142 ? -11.879 -43.916 21.825 1.00 87.19 142 GLN A C 1
ATOM 1125 O O . GLN A 1 142 ? -12.156 -42.859 22.395 1.00 87.19 142 GLN A O 1
ATOM 1130 N N . THR A 1 143 ? -11.116 -44.854 22.395 1.00 90.00 143 THR A N 1
ATOM 1131 C CA . THR A 1 143 ? -10.554 -44.705 23.743 1.00 90.00 143 THR A CA 1
ATOM 1132 C C . THR A 1 143 ? -9.626 -43.494 23.804 1.00 90.00 143 THR A C 1
ATOM 1134 O O . THR A 1 143 ? -9.735 -42.664 24.709 1.00 90.00 143 THR A O 1
ATOM 1137 N N . PHE A 1 144 ? -8.761 -43.339 22.797 1.00 90.12 144 PHE A N 1
ATOM 1138 C CA . PHE A 1 144 ? -7.878 -42.180 22.684 1.00 90.12 144 PHE A CA 1
ATOM 1139 C C . PHE A 1 144 ? -8.659 -40.878 22.466 1.00 90.12 144 PHE A C 1
ATOM 1141 O O . PHE A 1 144 ? -8.382 -39.874 23.125 1.00 90.12 144 PHE A O 1
ATOM 1148 N N . ILE A 1 145 ? -9.651 -40.898 21.568 1.00 88.12 145 ILE A N 1
ATOM 1149 C CA . ILE A 1 145 ? -10.494 -39.735 21.260 1.00 88.12 145 ILE A CA 1
ATOM 1150 C C . ILE A 1 145 ? -11.214 -39.237 22.516 1.00 88.12 145 ILE A C 1
ATOM 1152 O O . ILE A 1 145 ? -11.157 -38.041 22.809 1.00 88.12 145 ILE A O 1
ATOM 1156 N N . SER A 1 146 ? -11.854 -40.134 23.272 1.00 89.19 146 SER A N 1
ATOM 1157 C CA . SER A 1 146 ? -12.547 -39.785 24.516 1.00 89.19 146 SER A CA 1
ATOM 1158 C C . SER A 1 146 ? -11.567 -39.236 25.544 1.00 89.19 146 SER A C 1
ATOM 1160 O O . SER A 1 146 ? -11.774 -38.140 26.053 1.00 89.19 146 SER A O 1
ATOM 1162 N N . TRP A 1 147 ? -10.458 -39.942 25.787 1.00 94.44 147 TRP A N 1
ATOM 1163 C CA . TRP A 1 147 ? -9.458 -39.533 26.771 1.00 94.44 147 TRP A CA 1
ATOM 1164 C C . TRP A 1 147 ? -8.881 -38.142 26.482 1.00 94.44 147 TRP A C 1
ATOM 1166 O O . TRP A 1 147 ? -8.805 -37.300 27.378 1.00 94.44 147 TRP A O 1
ATOM 1176 N N . LEU A 1 148 ? -8.499 -37.867 25.229 1.00 92.25 148 LEU A N 1
ATOM 1177 C CA . LEU A 1 148 ? -7.954 -36.561 24.867 1.00 92.25 148 LEU A CA 1
ATOM 1178 C C . LEU A 1 148 ? -9.038 -35.475 24.920 1.00 92.25 148 LEU A C 1
ATOM 1180 O O . LEU A 1 148 ? -8.748 -34.358 25.347 1.00 92.25 148 LEU A O 1
ATOM 1184 N N . THR A 1 149 ? -10.278 -35.793 24.534 1.00 90.06 149 THR A N 1
ATOM 1185 C CA . THR A 1 149 ? -11.416 -34.868 24.658 1.00 90.06 149 THR A CA 1
ATOM 1186 C C . THR A 1 149 ? -11.689 -34.521 26.118 1.00 90.06 149 THR A C 1
ATOM 1188 O O . THR A 1 149 ? -11.880 -33.350 26.420 1.00 90.06 149 THR A O 1
ATOM 1191 N N . ASP A 1 150 ? -11.627 -35.478 27.039 1.00 91.50 150 ASP A N 1
ATOM 1192 C CA . ASP A 1 150 ? -11.790 -35.216 28.472 1.00 91.50 150 ASP A CA 1
ATOM 1193 C C . ASP A 1 150 ? -10.639 -34.361 29.020 1.00 91.50 150 ASP A C 1
ATOM 1195 O O . ASP A 1 150 ? -10.856 -33.445 29.817 1.00 91.50 150 ASP A O 1
ATOM 1199 N N . LEU A 1 151 ? -9.412 -34.607 28.545 1.00 91.12 151 LEU A N 1
ATOM 1200 C CA . LEU A 1 151 ? -8.218 -33.885 28.977 1.00 91.12 151 LEU A CA 1
ATOM 1201 C C . LEU A 1 151 ? -8.242 -32.396 28.589 1.00 91.12 151 LEU A C 1
ATOM 1203 O O . LEU A 1 151 ? -7.875 -31.542 29.399 1.00 91.12 151 LEU A O 1
ATOM 1207 N N . VAL A 1 152 ? -8.638 -32.070 27.352 1.00 88.44 152 VAL A N 1
ATOM 1208 C CA . VAL A 1 152 ? -8.536 -30.693 26.818 1.00 88.44 152 VAL A CA 1
ATOM 1209 C C . VAL A 1 152 ? -9.887 -30.032 26.526 1.00 88.44 152 VAL A C 1
ATOM 1211 O O . VAL A 1 152 ? -9.930 -28.821 26.303 1.00 88.44 152 VAL A O 1
ATOM 1214 N N . GLY A 1 153 ? -10.992 -30.779 26.571 1.00 82.81 153 GLY A N 1
ATOM 1215 C CA . GLY A 1 153 ? -12.344 -30.356 26.170 1.00 82.81 153 GLY A CA 1
ATOM 1216 C C . GLY A 1 153 ? -12.915 -29.197 26.980 1.00 82.81 153 GLY A C 1
ATOM 1217 O O . GLY A 1 153 ? -13.753 -28.424 26.508 1.00 82.81 153 GLY A O 1
ATOM 1218 N N . MET A 1 154 ? -12.405 -29.002 28.198 1.00 79.06 154 MET A N 1
ATOM 1219 C CA . MET A 1 154 ? -12.706 -27.804 28.975 1.00 79.06 154 MET A CA 1
ATOM 1220 C C . MET A 1 154 ? -12.219 -26.527 28.285 1.00 79.06 154 MET A C 1
ATOM 1222 O O . MET A 1 154 ? -12.903 -25.511 28.369 1.00 79.06 154 MET A O 1
ATOM 1226 N N . TRP A 1 155 ? -11.085 -26.575 27.587 1.00 76.44 155 TRP A N 1
ATOM 1227 C CA . TRP A 1 155 ? -10.410 -25.413 27.002 1.00 76.44 155 TRP A CA 1
ATOM 1228 C C . TRP A 1 155 ? -10.661 -25.242 25.510 1.00 76.44 155 TRP A C 1
ATOM 1230 O O . TRP A 1 155 ? -10.617 -24.118 25.017 1.00 76.44 155 TRP A O 1
ATOM 1240 N N . THR A 1 156 ? -10.906 -26.335 24.790 1.00 80.31 156 THR A N 1
ATOM 1241 C CA . THR A 1 156 ? -11.071 -26.309 23.337 1.00 80.31 156 THR A CA 1
ATOM 1242 C C . THR A 1 156 ? -11.950 -27.452 22.853 1.00 80.31 156 THR A C 1
ATOM 1244 O O . THR A 1 156 ? -11.907 -28.547 23.408 1.00 80.31 156 THR A O 1
ATOM 1247 N N . THR A 1 157 ? -12.717 -27.224 21.789 1.00 83.12 157 THR A N 1
ATOM 1248 C CA . THR A 1 157 ? -13.378 -28.313 21.067 1.00 83.12 157 THR A CA 1
ATOM 1249 C C . THR A 1 157 ? -12.353 -29.072 20.227 1.00 83.12 157 THR A C 1
ATOM 1251 O O . THR A 1 157 ? -11.653 -28.482 19.399 1.00 83.12 157 THR A O 1
ATOM 1254 N N . VAL A 1 158 ? -12.269 -30.388 20.420 1.00 83.81 158 VAL A N 1
ATOM 1255 C CA . VAL A 1 158 ? -11.364 -31.258 19.662 1.00 83.81 158 VAL A CA 1
ATOM 1256 C C . VAL A 1 158 ? -12.138 -31.958 18.556 1.00 83.81 158 VAL A C 1
ATOM 1258 O O . VAL A 1 158 ? -13.174 -32.570 18.800 1.00 83.81 158 VAL A O 1
ATOM 1261 N N . VAL A 1 159 ? -11.624 -31.884 17.332 1.00 84.31 159 VAL A N 1
ATOM 1262 C CA . VAL A 1 159 ? -12.158 -32.612 16.183 1.00 84.31 159 VAL A CA 1
ATOM 1263 C C . VAL A 1 159 ? -11.100 -33.569 15.676 1.00 84.31 159 VAL A C 1
ATOM 1265 O O . VAL A 1 159 ? -9.985 -33.167 15.342 1.00 84.31 159 VAL A O 1
ATOM 1268 N N . PHE A 1 160 ? -11.471 -34.840 15.599 1.00 82.06 160 PHE A N 1
ATOM 1269 C CA . PHE A 1 160 ? -10.595 -35.909 15.154 1.00 82.06 160 PHE A CA 1
ATOM 1270 C C . PHE A 1 160 ? -10.953 -36.340 13.742 1.00 82.06 160 PHE A C 1
ATOM 1272 O O . PHE A 1 160 ? -12.122 -36.492 13.389 1.00 82.06 160 PHE A O 1
ATOM 1279 N N . ARG A 1 161 ? -9.922 -36.618 12.952 1.00 76.75 161 ARG A N 1
ATOM 1280 C CA . ARG A 1 161 ? -10.016 -37.445 11.758 1.00 76.75 161 ARG A CA 1
ATOM 1281 C C . ARG A 1 161 ? -8.977 -38.551 11.883 1.00 76.75 161 ARG A C 1
ATOM 1283 O O . ARG A 1 161 ? -7.779 -38.286 11.855 1.00 76.75 161 ARG A O 1
ATOM 1290 N N . VAL A 1 162 ? -9.446 -39.785 12.017 1.00 74.69 162 VAL A N 1
ATOM 1291 C CA . VAL A 1 162 ? -8.590 -40.968 11.904 1.00 74.69 162 VAL A CA 1
ATOM 1292 C C . VAL A 1 162 ? -8.469 -41.256 10.416 1.00 74.69 162 VAL A C 1
ATOM 1294 O O . VAL A 1 162 ? -9.468 -41.567 9.770 1.00 74.69 162 VAL A O 1
ATOM 1297 N N . ALA A 1 163 ? -7.291 -41.020 9.845 1.00 59.47 163 ALA A N 1
ATOM 1298 C CA . ALA A 1 163 ? -7.134 -41.069 8.395 1.00 59.47 163 ALA A CA 1
ATOM 1299 C C . ALA A 1 163 ? -7.038 -42.502 7.885 1.00 59.47 163 ALA A C 1
ATOM 1301 O O . ALA A 1 163 ? -7.745 -42.855 6.946 1.00 59.47 163 ALA A O 1
ATOM 1302 N N . GLU A 1 164 ? -6.187 -43.318 8.506 1.00 69.31 164 GLU A N 1
ATOM 1303 C CA . GLU A 1 164 ? -5.906 -44.685 8.075 1.00 69.31 164 GLU A CA 1
ATOM 1304 C C . GLU A 1 164 ? -5.459 -45.535 9.271 1.00 69.31 164 GLU A C 1
ATOM 1306 O O . GLU A 1 164 ? -4.720 -45.062 10.141 1.00 69.31 164 GLU A O 1
ATOM 1311 N N . ARG A 1 165 ? -5.884 -46.803 9.289 1.00 73.75 165 ARG A N 1
ATOM 1312 C CA . ARG A 1 165 ? -5.253 -47.853 10.095 1.00 73.75 165 ARG A CA 1
ATOM 1313 C C . ARG A 1 165 ? -4.288 -48.597 9.183 1.00 73.75 165 ARG A C 1
ATOM 1315 O O . ARG A 1 165 ? -4.729 -49.231 8.224 1.00 73.75 165 ARG A O 1
ATOM 1322 N N . ARG A 1 166 ? -2.988 -48.534 9.468 1.00 70.25 166 ARG A N 1
ATOM 1323 C CA . ARG A 1 166 ? -2.010 -49.382 8.778 1.00 70.25 166 ARG A CA 1
ATOM 1324 C C . ARG A 1 166 ? -1.839 -50.667 9.568 1.00 70.25 166 ARG A C 1
ATOM 1326 O O . ARG A 1 166 ? -1.419 -50.645 10.720 1.00 70.25 166 ARG A O 1
ATOM 1333 N N . MET A 1 167 ? -2.188 -51.780 8.931 1.00 67.75 167 MET A N 1
ATOM 1334 C CA . MET A 1 167 ? -1.869 -53.116 9.420 1.00 67.75 167 MET A CA 1
ATOM 1335 C C . MET A 1 167 ? -0.608 -53.591 8.703 1.00 67.75 167 MET A C 1
ATOM 1337 O O . MET A 1 167 ? -0.654 -53.951 7.527 1.00 67.75 167 MET A O 1
ATOM 1341 N N . MET A 1 168 ? 0.523 -53.556 9.401 1.00 68.06 168 MET A N 1
ATOM 1342 C CA . MET A 1 168 ? 1.709 -54.324 9.027 1.00 68.06 168 MET A CA 1
ATOM 1343 C C . MET A 1 168 ? 1.694 -55.657 9.794 1.00 68.06 168 MET A C 1
ATOM 1345 O O . MET A 1 168 ? 1.007 -55.738 10.813 1.00 68.06 168 MET A O 1
ATOM 1349 N N . PRO A 1 169 ? 2.422 -56.700 9.343 1.00 68.62 169 PRO A N 1
ATOM 1350 C CA . PRO A 1 169 ? 2.371 -58.037 9.948 1.00 68.62 169 PRO A CA 1
ATOM 1351 C C . PRO A 1 169 ? 2.570 -58.054 11.472 1.00 68.62 169 PRO A C 1
ATOM 1353 O O . PRO A 1 169 ? 1.957 -58.875 12.145 1.00 68.62 169 PRO A O 1
ATOM 1356 N N . ASP A 1 170 ? 3.348 -57.102 12.000 1.00 70.31 170 ASP A N 1
ATOM 1357 C CA . ASP A 1 170 ? 3.741 -57.049 13.412 1.00 70.31 170 ASP A CA 1
ATOM 1358 C C . ASP A 1 170 ? 3.364 -55.731 14.124 1.00 70.31 170 ASP A C 1
ATOM 1360 O O . ASP A 1 170 ? 3.612 -55.586 15.320 1.00 70.31 170 ASP A O 1
ATOM 1364 N N . ILE A 1 171 ? 2.780 -54.749 13.417 1.00 76.06 171 ILE A N 1
ATOM 1365 C CA . ILE A 1 171 ? 2.460 -53.418 13.968 1.00 76.06 171 ILE A CA 1
ATOM 1366 C C . ILE A 1 171 ? 1.097 -52.948 13.445 1.00 76.06 171 ILE A C 1
ATOM 1368 O O . ILE A 1 171 ? 0.889 -52.814 12.237 1.00 76.06 171 ILE A O 1
ATOM 1372 N N . SER A 1 172 ? 0.179 -52.665 14.374 1.00 82.31 172 SER A N 1
ATOM 1373 C CA . SER A 1 172 ? -1.073 -51.944 14.114 1.00 82.31 172 SER A CA 1
ATOM 1374 C C . SER A 1 172 ? -0.868 -50.486 14.512 1.00 82.31 172 SER A C 1
ATOM 1376 O O . SER A 1 172 ? -0.531 -50.211 15.662 1.00 82.31 172 SER A O 1
ATOM 1378 N N . GLU A 1 173 ? -1.040 -49.559 13.573 1.00 84.12 173 GLU A N 1
ATOM 1379 C CA . GLU A 1 173 ? -0.818 -48.127 13.794 1.00 84.12 173 GLU A CA 1
ATOM 1380 C C . GLU A 1 173 ? -2.007 -47.291 13.315 1.00 84.12 173 GLU A C 1
ATOM 1382 O O . GLU A 1 173 ? -2.587 -47.552 12.254 1.00 84.12 173 GLU A O 1
ATOM 1387 N N . PHE A 1 174 ? -2.355 -46.269 14.100 1.00 82.12 174 PHE A N 1
ATOM 1388 C CA . PHE A 1 174 ? -3.400 -45.301 13.784 1.00 82.12 174 PHE A CA 1
ATOM 1389 C C . PHE A 1 174 ? -2.796 -43.950 13.412 1.00 82.12 174 PHE A C 1
ATOM 1391 O O . PHE A 1 174 ? -2.007 -43.387 14.170 1.00 82.12 174 PHE A O 1
ATOM 1398 N N . TYR A 1 175 ? -3.213 -43.400 12.270 1.00 82.31 175 TYR A N 1
ATOM 1399 C CA . TYR A 1 175 ? -2.870 -42.035 11.872 1.00 82.31 175 TYR A CA 1
ATOM 1400 C C . TYR A 1 175 ? -3.936 -41.052 12.350 1.00 82.31 175 TYR A C 1
ATOM 1402 O O . TYR A 1 175 ? -5.069 -41.047 11.852 1.00 82.31 175 TYR A O 1
ATOM 1410 N N . TYR A 1 176 ? -3.550 -40.185 13.282 1.00 81.88 176 TYR A N 1
ATOM 1411 C CA . TYR A 1 176 ? -4.416 -39.166 13.856 1.00 81.88 176 TYR A CA 1
ATOM 1412 C C . TYR A 1 176 ? -4.166 -37.803 13.219 1.00 81.88 176 TYR A C 1
ATOM 1414 O O . TYR A 1 176 ? -3.036 -37.321 13.154 1.00 81.88 176 TYR A O 1
ATOM 1422 N N . PHE A 1 177 ? -5.256 -37.158 12.807 1.00 82.25 177 PHE A N 1
ATOM 1423 C CA . PHE A 1 177 ? -5.310 -35.738 12.488 1.00 82.25 177 PHE A CA 1
ATOM 1424 C C . PHE A 1 177 ? -6.245 -35.074 13.490 1.00 82.25 177 PHE A C 1
ATOM 1426 O O . PHE A 1 177 ? -7.450 -35.338 13.503 1.00 82.25 177 PHE A O 1
ATOM 1433 N N . ILE A 1 178 ? -5.686 -34.226 14.342 1.00 87.69 178 ILE A N 1
ATOM 1434 C CA . ILE A 1 178 ? -6.400 -33.601 15.453 1.00 87.69 178 ILE A CA 1
ATOM 1435 C C . ILE A 1 178 ? -6.473 -32.106 15.172 1.00 87.69 178 ILE A C 1
ATOM 1437 O O . ILE A 1 178 ? -5.446 -31.480 14.920 1.00 87.69 178 ILE A O 1
ATOM 1441 N N . LYS A 1 179 ? -7.674 -31.526 15.217 1.00 84.56 179 LYS A N 1
ATOM 1442 C CA . LYS A 1 179 ? -7.901 -30.079 15.122 1.00 84.56 179 LYS A CA 1
ATOM 1443 C C . LYS A 1 179 ? -8.487 -29.562 16.429 1.00 84.56 179 LYS A C 1
ATOM 1445 O O . LYS A 1 179 ? -9.494 -30.080 16.902 1.00 84.56 179 LYS A O 1
ATOM 1450 N N . PHE A 1 180 ? -7.899 -28.507 16.973 1.00 87.38 180 PHE A N 1
ATOM 1451 C CA . PHE A 1 180 ? -8.371 -27.833 18.180 1.00 87.38 180 PHE A CA 1
ATOM 1452 C C . PHE A 1 180 ? -9.135 -26.582 17.764 1.00 87.38 180 PHE A C 1
ATOM 1454 O O . PHE A 1 180 ? -8.547 -25.517 17.580 1.00 87.38 180 PHE A O 1
ATOM 1461 N N . GLN A 1 181 ? -10.442 -26.733 17.556 1.00 74.88 181 GLN A N 1
ATOM 1462 C CA . GLN A 1 181 ? -11.244 -25.723 16.884 1.00 74.88 181 GLN A CA 1
ATOM 1463 C C . GLN A 1 181 ? -11.312 -24.412 17.649 1.00 74.88 181 GLN A C 1
ATOM 1465 O O . GLN A 1 181 ? -11.331 -23.401 16.974 1.00 74.88 181 GLN A O 1
ATOM 1470 N N . ASP A 1 182 ? -11.317 -24.388 18.985 1.00 71.56 182 ASP A N 1
ATOM 1471 C CA . ASP A 1 182 ? -11.448 -23.158 19.794 1.00 71.56 182 ASP A CA 1
ATOM 1472 C C . ASP A 1 182 ? -10.144 -22.734 20.478 1.00 71.56 182 ASP A C 1
ATOM 1474 O O . ASP A 1 182 ? -10.145 -21.948 21.426 1.00 71.56 182 ASP A O 1
ATOM 1478 N N . SER A 1 183 ? -9.009 -23.265 20.027 1.00 68.88 183 SER A N 1
ATOM 1479 C CA . SER A 1 183 ? -7.739 -22.953 20.665 1.00 68.88 183 SER A CA 1
ATOM 1480 C C . SER A 1 183 ? -7.138 -21.689 20.064 1.00 68.88 183 SER A C 1
ATOM 1482 O O . SER A 1 183 ? -6.910 -21.608 18.863 1.00 68.88 183 SER A O 1
ATOM 1484 N N . PHE A 1 184 ? -6.857 -20.729 20.935 1.00 68.75 184 PHE A N 1
ATOM 1485 C CA . PHE A 1 184 ? -5.799 -19.716 20.818 1.00 68.75 184 PHE A CA 1
ATOM 1486 C C . PHE A 1 184 ? -4.823 -19.799 22.014 1.00 68.75 184 PHE A C 1
ATOM 1488 O O . PHE A 1 184 ? -4.022 -18.896 22.256 1.00 68.75 184 PHE A O 1
ATOM 1495 N N . GLY A 1 185 ? -4.980 -20.854 22.819 1.00 65.38 185 GLY A N 1
ATOM 1496 C CA . GLY A 1 185 ? -4.521 -20.939 24.199 1.00 65.38 185 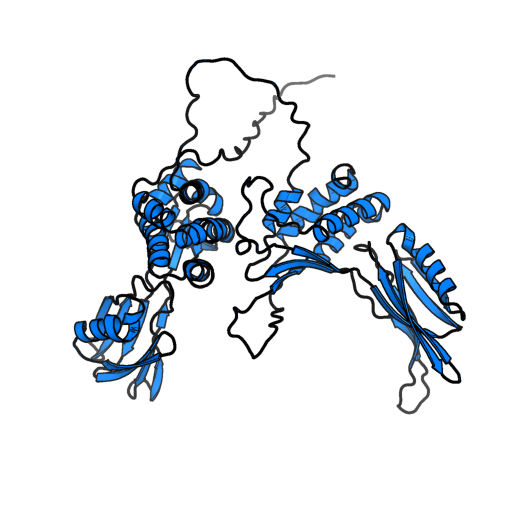GLY A CA 1
ATOM 1497 C C . GLY A 1 185 ? -3.393 -21.948 24.333 1.00 65.38 185 GLY A C 1
ATOM 1498 O O . GLY A 1 185 ? -2.685 -22.178 23.355 1.00 65.38 185 GLY A O 1
ATOM 1499 N N . PRO A 1 186 ? -3.197 -22.585 25.499 1.00 71.75 186 PRO A N 1
ATOM 1500 C CA . PRO A 1 186 ? -2.198 -23.636 25.614 1.00 71.75 186 PRO A CA 1
ATOM 1501 C C . PRO A 1 186 ? -2.544 -24.742 24.612 1.00 71.75 186 PRO A C 1
ATOM 1503 O O . PRO A 1 186 ? -3.680 -25.206 24.565 1.00 71.75 186 PRO A O 1
ATOM 1506 N N . MET A 1 187 ? -1.575 -25.151 23.800 1.00 83.88 187 MET A N 1
ATOM 1507 C CA . MET A 1 187 ? -1.709 -26.303 22.914 1.00 83.88 187 MET A CA 1
ATOM 1508 C C . MET A 1 187 ? -1.083 -27.522 23.590 1.00 83.88 187 MET A C 1
ATOM 1510 O O . MET A 1 187 ? -0.008 -27.385 24.184 1.00 83.88 187 MET A O 1
ATOM 1514 N N . PRO A 1 188 ? -1.724 -28.702 23.530 1.00 89.19 188 PRO A N 1
ATOM 1515 C CA . PRO A 1 188 ? -1.101 -29.922 24.013 1.00 89.19 188 PRO A CA 1
ATOM 1516 C C . PRO A 1 188 ? 0.139 -30.232 23.171 1.00 89.19 188 PRO A C 1
ATOM 1518 O O . PRO A 1 188 ? 0.097 -30.180 21.942 1.00 89.19 188 PRO A O 1
ATOM 1521 N N . GLN A 1 189 ? 1.241 -30.554 23.840 1.00 90.06 189 GLN A N 1
ATOM 1522 C CA . GLN A 1 189 ? 2.452 -31.061 23.201 1.00 90.06 189 GLN A CA 1
ATOM 1523 C C . GLN A 1 189 ? 2.451 -32.579 23.316 1.00 90.06 189 GLN A C 1
ATOM 1525 O O . GLN A 1 189 ? 2.267 -33.114 24.409 1.00 90.06 189 GLN A O 1
ATOM 1530 N N . PHE A 1 190 ? 2.645 -33.262 22.195 1.00 93.25 190 PHE A N 1
ATOM 1531 C CA . PHE A 1 190 ? 2.596 -34.717 22.119 1.00 93.25 190 PHE A CA 1
ATOM 1532 C C . PHE A 1 190 ? 4.007 -35.277 22.007 1.00 93.25 190 PHE A C 1
ATOM 1534 O O . PHE A 1 190 ? 4.826 -34.746 21.256 1.00 93.25 190 PHE A O 1
ATOM 1541 N N . SER A 1 191 ? 4.282 -36.369 22.709 1.00 92.44 191 SER A N 1
ATOM 1542 C CA . SER A 1 191 ? 5.550 -37.078 22.595 1.00 92.44 191 SER A CA 1
ATOM 1543 C C . SER A 1 191 ? 5.339 -38.584 22.588 1.00 92.44 191 SER A C 1
ATOM 1545 O O . SER A 1 191 ? 4.599 -39.110 23.417 1.00 92.44 191 SER A O 1
ATOM 1547 N N . VAL A 1 192 ? 6.015 -39.287 21.683 1.00 90.12 192 VAL A N 1
ATOM 1548 C CA . VAL A 1 192 ? 5.997 -40.759 21.608 1.00 90.12 192 VAL A CA 1
ATOM 1549 C C . VAL A 1 192 ? 7.393 -41.306 21.904 1.00 90.12 192 VAL A C 1
ATOM 1551 O O . VAL A 1 192 ? 8.382 -40.609 21.651 1.00 90.12 192 VAL A O 1
ATOM 1554 N N . PRO A 1 193 ? 7.519 -42.517 22.464 1.00 87.69 193 PRO A N 1
ATOM 1555 C CA . PRO A 1 193 ? 8.809 -43.151 22.642 1.00 87.69 193 PRO A CA 1
ATOM 1556 C C . PRO A 1 193 ? 9.422 -43.419 21.272 1.00 87.69 193 PRO A C 1
ATOM 1558 O O . PRO A 1 193 ? 8.753 -43.893 20.355 1.00 87.69 193 PRO A O 1
ATOM 1561 N N . TYR A 1 194 ? 10.708 -43.131 21.148 1.00 82.25 194 TYR A N 1
ATOM 1562 C CA . TYR A 1 194 ? 11.469 -43.407 19.943 1.00 82.25 194 TYR A CA 1
ATOM 1563 C C . TYR A 1 194 ? 12.791 -44.080 20.307 1.00 82.25 194 TYR A C 1
ATOM 1565 O O . TYR A 1 194 ? 13.434 -43.735 21.304 1.00 82.25 194 TYR A O 1
ATOM 1573 N N . THR A 1 195 ? 13.182 -45.055 19.491 1.00 71.38 195 THR A N 1
ATOM 1574 C CA . THR A 1 195 ? 14.458 -45.763 19.580 1.00 71.38 195 THR A CA 1
ATOM 1575 C C . THR A 1 195 ? 15.251 -45.508 18.302 1.00 71.38 195 THR A C 1
ATOM 1577 O O . THR A 1 195 ? 14.907 -46.004 17.232 1.00 71.38 195 THR A O 1
ATOM 1580 N N . HIS A 1 196 ? 16.334 -44.730 18.404 1.00 60.41 196 HIS A N 1
ATOM 1581 C CA . HIS A 1 196 ? 17.272 -44.572 17.291 1.00 60.41 196 HIS A CA 1
ATOM 1582 C C . HIS A 1 196 ? 18.346 -45.656 17.395 1.00 60.41 196 HIS A C 1
ATOM 1584 O O . HIS A 1 196 ? 19.096 -45.692 18.370 1.00 60.41 196 HIS A O 1
ATOM 1590 N N . ALA A 1 197 ? 18.472 -46.503 16.374 1.00 55.12 197 ALA A N 1
ATOM 1591 C CA . ALA A 1 197 ? 19.695 -47.270 16.165 1.00 55.12 197 ALA A CA 1
ATOM 1592 C C . ALA A 1 197 ? 20.666 -46.364 15.394 1.00 55.12 197 ALA A C 1
ATOM 1594 O O . ALA A 1 197 ? 20.388 -45.994 14.252 1.00 55.12 197 ALA A O 1
ATOM 1595 N N . SER A 1 198 ? 21.752 -45.896 16.014 1.00 52.12 198 SER A N 1
ATOM 1596 C CA . SER A 1 198 ? 22.781 -45.164 15.270 1.00 52.12 198 SER A CA 1
ATOM 1597 C C . SER A 1 198 ? 23.566 -46.172 14.424 1.00 52.12 198 SER A C 1
ATOM 1599 O O . SER A 1 198 ? 24.131 -47.139 14.927 1.00 52.12 198 SER A O 1
ATOM 1601 N N . GLY A 1 199 ? 23.561 -45.988 13.104 1.00 50.88 199 GLY A N 1
ATOM 1602 C CA . GLY A 1 199 ? 24.115 -46.940 12.133 1.00 50.88 199 GLY A CA 1
ATOM 1603 C C . GLY A 1 199 ? 25.643 -47.067 12.111 1.00 50.88 199 GLY A C 1
ATOM 1604 O O . GLY A 1 199 ? 26.194 -47.461 11.089 1.00 50.88 199 GLY A O 1
ATOM 1605 N N . SER A 1 200 ? 26.354 -46.736 13.190 1.00 47.84 200 SER A N 1
ATOM 1606 C CA . SER A 1 200 ? 27.814 -46.822 13.246 1.00 47.84 200 SER A CA 1
ATOM 1607 C C . SER A 1 200 ? 28.280 -47.604 14.473 1.00 47.84 200 SER A C 1
ATOM 1609 O O . SER A 1 200 ? 28.614 -47.025 15.500 1.00 47.84 200 SER A O 1
ATOM 1611 N N . GLY A 1 201 ? 28.308 -48.932 14.331 1.00 52.03 201 GLY A N 1
ATOM 1612 C CA . GLY A 1 201 ? 29.256 -49.829 15.001 1.00 52.03 201 GLY A CA 1
ATOM 1613 C C . GLY A 1 201 ? 29.559 -49.555 16.476 1.00 52.03 201 GLY A C 1
ATOM 1614 O O . GLY A 1 201 ? 30.687 -49.203 16.798 1.00 52.03 201 GLY A O 1
ATOM 1615 N N . SER A 1 202 ? 28.565 -49.709 17.349 1.00 48.66 202 SER A N 1
ATOM 1616 C CA . SER A 1 202 ? 28.616 -50.188 18.748 1.00 48.66 202 SER A CA 1
ATOM 1617 C C . SER A 1 202 ? 27.330 -49.728 19.443 1.00 48.66 202 SER A C 1
ATOM 1619 O O . SER A 1 202 ? 27.037 -48.538 19.495 1.00 48.66 202 SER A O 1
ATOM 1621 N N . ASP A 1 203 ? 26.528 -50.688 19.900 1.00 50.38 203 ASP A N 1
ATOM 1622 C CA . ASP A 1 203 ? 25.127 -50.536 20.311 1.00 50.38 203 ASP A CA 1
ATOM 1623 C C . ASP A 1 203 ? 24.903 -49.521 21.449 1.00 50.38 203 ASP A C 1
ATOM 1625 O O . ASP A 1 203 ? 24.838 -49.880 22.625 1.00 50.38 203 ASP A O 1
ATOM 1629 N N . MET A 1 204 ? 24.705 -48.245 21.116 1.00 46.44 204 MET A N 1
ATOM 1630 C CA . MET A 1 204 ? 23.970 -47.323 21.981 1.00 46.44 204 MET A CA 1
ATOM 1631 C C . MET A 1 204 ? 22.564 -47.147 21.422 1.00 46.44 204 MET A C 1
ATOM 1633 O O . MET A 1 204 ? 22.319 -46.328 20.537 1.00 46.44 204 MET A O 1
ATOM 1637 N N . ILE A 1 205 ? 21.629 -47.933 21.959 1.00 55.91 205 ILE A N 1
ATOM 1638 C CA . ILE A 1 205 ? 20.199 -47.689 21.780 1.00 55.91 205 ILE A CA 1
ATOM 1639 C C . ILE A 1 205 ? 19.851 -46.491 22.663 1.00 55.91 205 ILE A C 1
ATOM 1641 O O . ILE A 1 205 ? 19.709 -46.624 23.879 1.00 55.91 205 ILE A O 1
ATOM 1645 N N . TYR A 1 206 ? 19.725 -45.313 22.058 1.00 57.19 206 TYR A N 1
ATOM 1646 C CA . TYR A 1 206 ? 19.137 -44.169 22.744 1.00 57.19 206 TYR A CA 1
ATOM 1647 C C . TYR A 1 206 ? 17.621 -44.355 22.759 1.00 57.19 206 TYR A C 1
ATOM 1649 O O . TYR A 1 206 ? 16.966 -44.278 21.718 1.00 57.19 206 TYR A O 1
ATOM 1657 N N . SER A 1 207 ? 17.071 -44.626 23.944 1.00 72.56 207 SER A N 1
ATOM 1658 C CA . SER A 1 207 ? 15.638 -44.520 24.198 1.00 72.56 207 SER A CA 1
ATOM 1659 C C . SER A 1 207 ? 15.322 -43.094 24.637 1.00 72.56 207 SER A C 1
ATOM 1661 O O . SER A 1 207 ? 15.927 -42.547 25.560 1.00 72.56 207 SER A O 1
ATOM 1663 N N . GLY A 1 208 ? 14.388 -42.461 23.937 1.00 84.62 208 GLY A N 1
ATOM 1664 C CA . GLY A 1 208 ? 13.993 -41.086 24.202 1.00 84.62 208 GLY A CA 1
ATOM 1665 C C . GLY A 1 208 ? 12.529 -40.849 23.882 1.00 84.62 208 GLY A C 1
ATOM 1666 O O . GLY A 1 208 ? 11.801 -41.757 23.484 1.00 84.62 208 GLY A O 1
ATOM 1667 N N . TRP A 1 209 ? 12.110 -39.604 24.063 1.00 86.12 209 TRP A N 1
ATOM 1668 C CA . TRP A 1 209 ? 10.794 -39.128 23.665 1.00 86.12 209 TRP 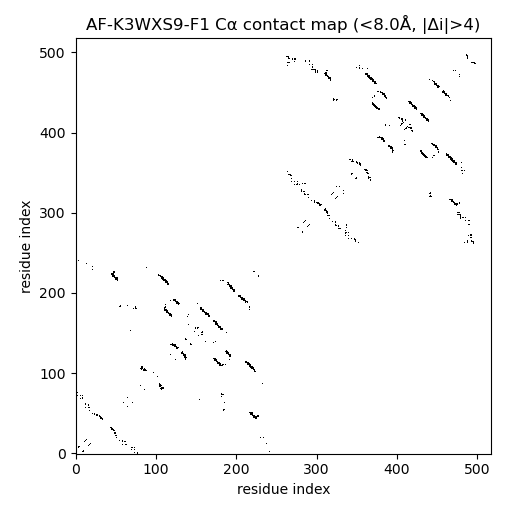A CA 1
ATOM 1669 C C . TRP A 1 209 ? 10.967 -38.211 22.463 1.00 86.12 209 TRP A C 1
ATOM 1671 O O . TRP A 1 209 ? 11.731 -37.250 22.522 1.00 86.12 209 TRP A O 1
ATOM 1681 N N . GLN A 1 210 ? 10.280 -38.523 21.373 1.00 86.31 210 GLN A N 1
ATOM 1682 C CA . GLN A 1 210 ? 10.221 -37.673 20.196 1.00 86.31 210 GLN A CA 1
ATOM 1683 C C . GLN A 1 210 ? 8.997 -36.771 20.316 1.00 86.31 210 GLN A C 1
ATOM 1685 O O . GLN A 1 210 ? 7.890 -37.271 20.501 1.00 86.31 210 GLN A O 1
ATOM 1690 N N . GLU A 1 211 ? 9.176 -35.455 20.207 1.00 86.75 211 GLU A N 1
ATOM 1691 C CA . GLU A 1 211 ? 8.054 -34.520 20.109 1.00 86.75 211 GLU A CA 1
ATOM 1692 C C . GLU A 1 211 ? 7.396 -34.624 18.729 1.00 86.75 211 GLU A C 1
ATOM 1694 O O . GLU A 1 211 ? 8.071 -34.649 17.697 1.00 86.75 211 GLU A O 1
ATOM 1699 N N . MET A 1 212 ? 6.069 -34.715 18.708 1.00 85.19 212 MET A N 1
ATOM 1700 C CA . MET A 1 212 ? 5.293 -34.785 17.474 1.00 85.19 212 MET A CA 1
ATOM 1701 C C . MET A 1 212 ? 5.023 -33.391 16.918 1.00 85.19 212 MET A C 1
ATOM 1703 O O . MET A 1 212 ? 4.941 -32.405 17.656 1.00 85.19 212 MET A O 1
ATOM 1707 N N . SER A 1 213 ? 4.813 -33.323 15.601 1.00 78.94 213 SER A N 1
ATOM 1708 C CA . SER A 1 213 ? 4.446 -32.074 14.944 1.00 78.94 213 SER A CA 1
ATOM 1709 C C . SER A 1 213 ? 3.088 -31.589 15.450 1.00 78.94 213 SER A C 1
ATOM 1711 O O . SER A 1 213 ? 2.056 -32.253 15.311 1.00 78.94 213 SER A O 1
ATOM 1713 N N . THR A 1 214 ? 3.113 -30.403 16.044 1.00 81.31 214 THR A N 1
ATOM 1714 C CA . THR A 1 214 ? 1.928 -29.631 16.393 1.00 81.31 214 THR A CA 1
ATOM 1715 C C . THR A 1 214 ? 2.033 -28.295 15.684 1.00 81.31 214 THR A C 1
ATOM 1717 O O . THR A 1 214 ? 3.107 -27.691 15.640 1.00 81.31 214 THR A O 1
ATOM 1720 N N . TRP A 1 215 ? 0.930 -27.832 15.111 1.00 80.12 215 TRP A N 1
ATOM 1721 C CA . TRP A 1 215 ? 0.841 -26.484 14.573 1.00 80.12 215 TRP A CA 1
ATOM 1722 C C . TRP A 1 215 ? -0.121 -25.672 15.418 1.00 80.12 215 TRP A C 1
ATOM 1724 O O . TRP A 1 215 ? -1.147 -26.152 15.911 1.00 80.12 215 TRP A O 1
ATOM 1734 N N . TRP A 1 216 ? 0.245 -24.417 15.608 1.00 81.31 216 TRP A N 1
ATOM 1735 C CA . TRP A 1 216 ? -0.553 -23.493 16.383 1.00 81.31 216 TRP A CA 1
ATOM 1736 C C . TRP A 1 216 ? -1.711 -22.958 15.540 1.00 81.31 216 TRP A C 1
ATOM 1738 O O . TRP A 1 216 ? -1.605 -22.910 14.313 1.00 81.31 216 TRP A O 1
ATOM 1748 N N . PRO A 1 217 ? -2.820 -22.570 16.187 1.00 81.88 217 PRO A N 1
ATOM 1749 C CA . PRO A 1 217 ? -3.874 -21.817 15.525 1.00 81.88 217 PRO A CA 1
ATOM 1750 C C . PRO A 1 217 ? -3.293 -20.564 14.884 1.00 81.88 217 PRO A C 1
ATOM 1752 O O . PRO A 1 217 ? -2.444 -19.908 15.487 1.00 81.88 217 PRO A O 1
ATOM 1755 N N . ARG A 1 218 ? -3.767 -20.235 13.685 1.00 83.00 218 ARG A N 1
ATOM 1756 C CA . ARG A 1 218 ? -3.350 -19.045 12.952 1.00 83.00 218 ARG A CA 1
ATOM 1757 C C . ARG A 1 218 ? -4.507 -18.071 12.827 1.00 83.00 218 ARG A C 1
ATOM 1759 O O . ARG A 1 218 ? -5.613 -18.461 12.462 1.00 83.00 218 ARG A O 1
ATOM 1766 N N . LEU A 1 219 ? -4.247 -16.805 13.125 1.00 83.12 219 LEU A N 1
ATOM 1767 C CA . LEU A 1 219 ? -5.123 -15.693 12.789 1.00 83.12 219 LEU A CA 1
ATOM 1768 C C . LEU A 1 219 ? -4.347 -14.725 11.910 1.00 83.12 219 LEU A C 1
ATOM 1770 O O . LEU A 1 219 ? -3.262 -14.287 12.292 1.00 83.12 219 LEU A O 1
ATOM 1774 N N . TRP A 1 220 ? -4.920 -14.344 10.778 1.00 82.12 220 TRP A N 1
ATOM 1775 C CA . TRP A 1 220 ? -4.363 -13.292 9.941 1.00 82.12 220 TRP A CA 1
ATOM 1776 C C . TRP A 1 220 ? -5.471 -12.438 9.341 1.00 82.12 220 TRP A C 1
ATOM 1778 O O . TRP A 1 220 ? -6.608 -12.883 9.194 1.00 82.12 220 TRP A O 1
ATOM 1788 N N . LEU A 1 221 ? -5.143 -11.194 9.012 1.00 77.12 221 LEU A N 1
ATOM 1789 C CA . LEU A 1 221 ? -5.942 -10.424 8.066 1.00 77.12 221 LEU A CA 1
ATOM 1790 C C . LEU A 1 221 ? -5.443 -10.731 6.667 1.00 77.12 221 LEU A C 1
ATOM 1792 O O . LEU A 1 221 ? -4.237 -10.794 6.458 1.00 77.12 221 LEU A O 1
ATOM 1796 N N . GLU A 1 222 ? -6.360 -10.897 5.730 1.00 71.12 222 GLU A N 1
ATOM 1797 C CA . GLU A 1 222 ? -6.079 -11.120 4.323 1.00 71.12 222 GLU A CA 1
ATOM 1798 C C . GLU A 1 222 ? -6.780 -10.054 3.490 1.00 71.12 222 GLU A C 1
ATOM 1800 O O . GLU A 1 222 ? -7.985 -9.832 3.627 1.00 71.12 222 GLU A O 1
ATOM 1805 N N . THR A 1 223 ? -6.018 -9.414 2.615 1.00 63.50 223 THR A N 1
ATOM 1806 C CA . THR A 1 223 ? -6.505 -8.464 1.616 1.00 63.50 223 THR A CA 1
ATOM 1807 C C . THR A 1 223 ? -5.931 -8.828 0.260 1.00 63.50 223 THR A C 1
ATOM 1809 O O . THR A 1 223 ? -4.853 -9.411 0.156 1.00 63.50 223 THR A O 1
ATOM 1812 N N . VAL A 1 224 ? -6.653 -8.487 -0.800 1.00 54.47 224 VAL A N 1
ATOM 1813 C CA . VAL A 1 224 ? -6.174 -8.647 -2.174 1.00 54.47 224 VAL A CA 1
ATOM 1814 C C . VAL A 1 224 ? -5.850 -7.257 -2.704 1.00 54.47 224 VAL A C 1
ATOM 1816 O O . VAL A 1 224 ? -6.662 -6.356 -2.572 1.00 54.47 224 VAL A O 1
ATOM 1819 N N . ASN A 1 225 ? -4.668 -7.063 -3.274 1.00 46.84 225 ASN A N 1
ATOM 1820 C CA . ASN A 1 225 ? -4.189 -5.821 -3.893 1.00 46.84 225 ASN A CA 1
ATOM 1821 C C . ASN A 1 225 ? -4.065 -4.592 -2.968 1.00 46.84 225 ASN A C 1
ATOM 1823 O O . ASN A 1 225 ? -3.591 -3.560 -3.417 1.00 46.84 225 ASN A O 1
ATOM 1827 N N . GLU A 1 226 ? -4.428 -4.695 -1.688 1.00 58.50 226 GLU A N 1
ATOM 1828 C CA . GLU A 1 226 ? -4.310 -3.624 -0.685 1.00 58.50 226 GLU A CA 1
ATOM 1829 C C . GLU A 1 226 ? -3.577 -4.128 0.561 1.00 58.50 226 GLU A C 1
ATOM 1831 O O . GLU A 1 226 ? -3.528 -5.337 0.801 1.00 58.50 226 GLU A O 1
ATOM 1836 N N . LEU A 1 227 ? -3.035 -3.231 1.389 1.00 56.81 227 LEU A N 1
ATOM 1837 C CA . LEU A 1 227 ? -2.535 -3.595 2.717 1.00 56.81 227 LEU A CA 1
ATOM 1838 C C . LEU A 1 227 ? -3.705 -3.855 3.691 1.00 56.81 227 LEU A C 1
ATOM 1840 O O . LEU A 1 227 ? -4.741 -3.191 3.607 1.00 56.81 227 LEU A O 1
ATOM 1844 N N . PRO A 1 228 ? -3.568 -4.798 4.640 1.00 58.06 228 PRO A N 1
ATOM 1845 C CA . PRO A 1 228 ? -4.610 -5.061 5.626 1.00 58.06 228 PRO A CA 1
ATOM 1846 C C . PRO A 1 228 ? -4.936 -3.828 6.483 1.00 58.06 228 PRO A C 1
ATOM 1848 O O . PRO A 1 228 ? -4.064 -3.292 7.167 1.00 58.06 228 PRO A O 1
ATOM 1851 N N . LYS A 1 229 ? -6.210 -3.404 6.500 1.00 64.00 229 LYS A N 1
ATOM 1852 C CA . LYS A 1 229 ? -6.700 -2.193 7.197 1.00 64.00 229 LYS A CA 1
ATOM 1853 C C . LYS A 1 229 ? -6.778 -2.376 8.723 1.00 64.00 229 LYS A C 1
ATOM 1855 O O . LYS A 1 229 ? -7.858 -2.344 9.315 1.00 64.00 229 LYS A O 1
ATOM 1860 N N . LEU A 1 230 ? -5.628 -2.552 9.377 1.00 63.31 230 LEU A N 1
ATOM 1861 C CA . LEU A 1 230 ? -5.490 -2.834 10.815 1.00 63.31 230 LEU A CA 1
ATOM 1862 C C . LEU A 1 230 ? -6.172 -1.793 11.716 1.00 63.31 230 LEU A C 1
ATOM 1864 O O . LEU A 1 230 ? -6.754 -2.145 12.741 1.00 63.31 230 LEU A O 1
ATOM 1868 N N . GLN A 1 231 ? -6.163 -0.518 11.321 1.00 61.53 231 GLN A N 1
ATOM 1869 C CA . GLN A 1 231 ? -6.828 0.537 12.084 1.00 61.53 231 GLN A CA 1
ATOM 1870 C C . GLN A 1 231 ? -8.337 0.318 12.202 1.00 61.53 231 GLN A C 1
ATOM 1872 O O . GLN A 1 231 ? -8.884 0.475 13.288 1.00 61.53 231 GLN A O 1
ATOM 1877 N N . LYS A 1 232 ? -9.006 -0.093 11.120 1.00 62.25 232 LYS A N 1
ATOM 1878 C CA . LYS A 1 232 ? -10.456 -0.331 11.141 1.00 62.25 232 LYS A CA 1
ATOM 1879 C C . LYS A 1 232 ? -10.831 -1.423 12.137 1.00 62.25 232 LYS A C 1
ATOM 1881 O O . LYS A 1 232 ? -11.847 -1.328 12.820 1.00 62.25 232 LYS A O 1
ATOM 1886 N N . LEU A 1 233 ? -9.986 -2.447 12.236 1.00 63.59 233 LEU A N 1
ATOM 1887 C CA . LEU A 1 233 ? -10.144 -3.498 13.227 1.00 63.59 233 LEU A CA 1
ATOM 1888 C C . LEU A 1 233 ? -10.013 -2.929 14.649 1.00 63.59 233 LEU A C 1
ATOM 1890 O O . LEU A 1 233 ? -10.862 -3.208 15.492 1.00 63.59 233 LEU A O 1
ATOM 1894 N N . MET A 1 234 ? -8.999 -2.094 14.907 1.00 64.25 234 MET A N 1
ATOM 1895 C CA . MET A 1 234 ? -8.821 -1.428 16.205 1.00 64.25 234 MET A CA 1
ATOM 1896 C C . MET A 1 234 ? -10.001 -0.518 16.567 1.00 64.25 234 MET A C 1
ATOM 1898 O O . MET A 1 234 ? -10.464 -0.566 17.705 1.00 64.25 234 MET A O 1
ATOM 1902 N N . ASP A 1 235 ? -10.517 0.256 15.612 1.00 60.62 235 ASP A N 1
ATOM 1903 C CA . ASP A 1 235 ? -11.666 1.144 15.815 1.00 60.62 235 ASP A CA 1
ATOM 1904 C C . ASP A 1 235 ? -12.920 0.341 16.183 1.00 60.62 235 ASP A C 1
ATOM 1906 O O . ASP A 1 235 ? -13.634 0.706 17.115 1.00 60.62 235 ASP A O 1
ATOM 1910 N N . TYR A 1 236 ? -13.144 -0.813 15.542 1.00 60.09 236 TYR A N 1
ATOM 1911 C CA . TYR A 1 236 ? -14.255 -1.705 15.882 1.00 60.09 236 TYR A CA 1
ATOM 1912 C C . TYR A 1 236 ? -14.180 -2.204 17.334 1.00 60.09 236 TYR A C 1
ATOM 1914 O O . TYR A 1 236 ? -15.200 -2.294 18.015 1.00 60.09 236 TYR A O 1
ATOM 1922 N N . PHE A 1 237 ? -12.978 -2.509 17.833 1.00 60.97 237 PHE A N 1
ATOM 1923 C CA . PHE A 1 237 ? -12.779 -2.892 19.235 1.00 60.97 237 PHE A CA 1
ATOM 1924 C C . PHE A 1 237 ? -12.820 -1.705 20.211 1.00 60.97 237 PHE A C 1
ATOM 1926 O O . PHE A 1 237 ? -13.032 -1.916 21.406 1.00 60.97 237 PHE A O 1
ATOM 1933 N N . ALA A 1 238 ? -12.618 -0.476 19.726 1.00 55.16 238 ALA A N 1
ATOM 1934 C CA . ALA A 1 238 ? -12.661 0.752 20.518 1.00 55.16 238 ALA A CA 1
ATOM 1935 C C . ALA A 1 238 ? -14.077 1.341 20.658 1.00 55.16 238 ALA A C 1
ATOM 1937 O O . ALA A 1 238 ? -14.327 2.108 21.593 1.00 55.16 238 ALA A O 1
ATOM 1938 N N . LEU A 1 239 ? -15.012 0.980 19.770 1.00 50.97 239 LEU A N 1
ATOM 1939 C CA . LEU A 1 239 ? -16.425 1.335 19.902 1.00 50.97 239 LEU A CA 1
ATOM 1940 C C . LEU A 1 239 ? -16.986 0.717 21.192 1.00 50.97 239 LEU A C 1
ATOM 1942 O O . LEU A 1 239 ? -17.268 -0.479 21.270 1.00 50.97 239 LEU A O 1
ATOM 1946 N N . SER A 1 240 ? -17.151 1.550 22.223 1.00 41.34 240 SER A N 1
ATOM 1947 C CA . SER A 1 240 ? -17.876 1.156 23.431 1.00 41.34 240 SER A CA 1
ATOM 1948 C C . SER A 1 240 ? -19.304 0.751 23.052 1.00 41.34 240 SER A C 1
ATOM 1950 O O . SER A 1 240 ? -19.900 1.400 22.187 1.00 41.34 240 SER A O 1
ATOM 1952 N N . PRO A 1 241 ? -19.882 -0.295 23.674 1.00 41.94 241 PRO A N 1
ATOM 1953 C CA . PRO A 1 241 ? -21.272 -0.653 23.435 1.00 41.94 241 PRO A CA 1
ATOM 1954 C C . PRO A 1 241 ? -22.137 0.552 23.808 1.00 41.94 241 PRO A C 1
ATOM 1956 O O . PRO A 1 241 ? -22.220 0.939 24.973 1.00 41.94 241 PRO A O 1
ATOM 1959 N N . SER A 1 242 ? -22.708 1.201 22.793 1.00 38.31 242 SER A N 1
ATOM 1960 C CA . SER A 1 242 ? -23.553 2.371 22.985 1.00 38.31 242 SER A CA 1
ATOM 1961 C C . SER A 1 242 ? -24.726 2.010 23.895 1.00 38.31 242 SER A C 1
ATOM 1963 O O . SER A 1 242 ? -25.507 1.093 23.645 1.00 38.31 242 SER A O 1
ATOM 1965 N N . SER A 1 243 ? -24.801 2.747 24.995 1.00 33.50 243 SER A N 1
ATOM 1966 C CA . SER A 1 243 ? -25.970 2.917 25.838 1.00 33.50 243 SER A CA 1
ATOM 1967 C C . SER A 1 243 ? -27.215 3.171 24.986 1.00 33.50 243 SER A C 1
ATOM 1969 O O . SER A 1 243 ? -27.195 4.053 24.130 1.00 33.50 243 SER A O 1
ATOM 1971 N N . ASN A 1 244 ? -28.279 2.413 25.262 1.00 32.78 244 ASN A N 1
ATOM 1972 C CA . ASN A 1 244 ? -29.645 2.570 24.757 1.00 32.78 244 ASN A CA 1
ATOM 1973 C C . ASN A 1 244 ? -29.984 4.009 24.322 1.00 32.78 244 ASN A C 1
ATOM 1975 O O . ASN A 1 244 ? -30.272 4.871 25.156 1.00 32.78 244 ASN A O 1
ATOM 1979 N N . ALA A 1 245 ? -30.003 4.251 23.011 1.00 28.30 245 ALA A N 1
ATOM 1980 C CA . ALA A 1 245 ? -30.549 5.469 22.432 1.00 28.30 245 ALA A CA 1
ATOM 1981 C C . ALA A 1 245 ? -32.080 5.372 22.440 1.00 28.30 245 ALA A C 1
ATOM 1983 O O . ALA A 1 245 ? -32.708 4.886 21.502 1.00 28.30 245 ALA A O 1
ATOM 1984 N N . THR A 1 246 ? -32.682 5.806 23.544 1.00 28.06 246 THR A N 1
ATOM 1985 C CA . THR A 1 246 ? -34.105 6.148 23.578 1.00 28.06 246 THR A CA 1
ATOM 1986 C C . THR A 1 246 ? -34.267 7.429 22.772 1.00 28.06 246 THR A C 1
ATOM 1988 O O . THR A 1 246 ? -33.704 8.455 23.143 1.00 28.06 246 THR A O 1
ATOM 1991 N N . VAL A 1 247 ? -34.990 7.350 21.660 1.00 36.50 247 VAL A N 1
ATOM 1992 C CA . VAL A 1 247 ? -35.418 8.500 20.856 1.00 36.50 247 VAL A CA 1
ATOM 1993 C C . VAL A 1 247 ? -36.448 9.299 21.659 1.00 36.50 247 VAL A C 1
ATOM 1995 O O . VAL A 1 247 ? -37.432 8.700 22.097 1.00 36.50 247 VAL A O 1
ATOM 1998 N N . PRO A 1 248 ? -36.284 10.622 21.829 1.00 30.14 248 PRO A N 1
ATOM 1999 C CA . PRO A 1 248 ? -37.405 11.496 22.123 1.00 30.14 248 PRO A CA 1
ATOM 2000 C C . PRO A 1 248 ? -37.716 12.382 20.914 1.00 30.14 248 PRO A C 1
ATOM 2002 O O . PRO A 1 248 ? -36.828 12.953 20.277 1.00 30.14 248 PRO A O 1
ATOM 2005 N N . ASP A 1 249 ? -39.010 12.469 20.637 1.00 28.47 249 ASP A N 1
ATOM 2006 C CA . ASP A 1 249 ? -39.648 13.265 19.600 1.00 28.47 249 ASP A CA 1
ATOM 2007 C C . ASP A 1 249 ? -39.240 14.751 19.610 1.00 28.47 249 ASP A C 1
ATOM 2009 O O . ASP A 1 249 ? -39.089 15.396 20.648 1.00 28.47 249 ASP A O 1
ATOM 2013 N N . THR A 1 250 ? -39.124 15.306 18.405 1.00 31.36 250 THR A N 1
ATOM 2014 C CA . THR A 1 250 ? -39.255 16.745 18.094 1.00 31.36 250 THR A CA 1
ATOM 2015 C C . THR A 1 250 ? -40.751 17.132 18.194 1.00 31.36 250 THR A C 1
ATOM 2017 O O . THR A 1 250 ? -41.574 16.222 18.099 1.00 31.36 250 THR A O 1
ATOM 2020 N N . PRO A 1 251 ? -41.181 18.416 18.282 1.00 49.88 251 PRO A N 1
ATOM 2021 C CA . PRO A 1 251 ? -40.436 19.634 17.939 1.00 49.88 251 PRO A CA 1
ATOM 2022 C C . PRO A 1 251 ? -40.675 20.862 18.846 1.00 49.88 251 PRO A C 1
ATOM 2024 O O . PRO A 1 251 ? -41.697 20.965 19.509 1.00 49.88 251 PRO A O 1
ATOM 2027 N N . GLU A 1 252 ? -39.808 21.877 18.750 1.00 25.14 252 GLU A N 1
ATOM 2028 C CA . GLU A 1 252 ? -40.293 23.260 18.645 1.00 25.14 252 GLU A CA 1
ATOM 2029 C C . GLU A 1 252 ? -39.251 24.234 18.084 1.00 25.14 252 GLU A C 1
ATOM 2031 O O . GLU A 1 252 ? -38.044 24.005 18.093 1.00 25.14 252 GLU A O 1
ATOM 2036 N N . SER A 1 253 ? -39.796 25.290 17.493 1.00 27.77 253 SER A N 1
ATOM 2037 C CA . SER A 1 253 ? -39.192 26.218 16.549 1.00 27.77 253 SER A CA 1
ATOM 2038 C C . SER A 1 253 ? -38.530 27.427 17.221 1.00 27.77 253 SER A C 1
ATOM 2040 O O . SER A 1 253 ? -38.973 27.914 18.256 1.00 27.77 253 SER A O 1
ATOM 2042 N N . SER A 1 254 ? -37.569 27.997 16.491 1.00 27.94 254 SER A N 1
ATOM 2043 C CA . SER A 1 254 ? -37.029 29.358 16.604 1.00 27.94 254 SER A CA 1
ATOM 2044 C C . SER A 1 254 ? -36.065 29.637 17.765 1.00 27.94 254 SER A C 1
ATOM 2046 O O . SER A 1 254 ? -36.434 29.737 18.927 1.00 27.94 254 SER A O 1
ATOM 2048 N N . THR A 1 255 ? -34.793 29.867 17.444 1.00 31.50 255 THR A N 1
ATOM 2049 C CA . THR A 1 255 ? -34.199 31.210 17.282 1.00 31.50 255 THR A CA 1
ATOM 2050 C C . THR A 1 255 ? -32.675 31.077 17.229 1.00 31.50 255 THR A C 1
ATOM 2052 O O . THR A 1 255 ? -32.064 30.549 18.148 1.00 31.50 255 THR A O 1
ATOM 2055 N N . SER A 1 256 ? -32.073 31.626 16.166 1.00 28.30 256 SER A N 1
ATOM 2056 C CA . SER A 1 256 ? -30.624 31.851 15.953 1.00 28.30 256 SER A CA 1
ATOM 2057 C C . SER A 1 256 ? -29.696 30.614 15.912 1.00 28.30 256 SER A C 1
ATOM 2059 O O . SER A 1 256 ? -29.652 29.840 16.864 1.00 28.30 256 SER A O 1
ATOM 2061 N N . PRO A 1 257 ? -28.890 30.431 14.840 1.00 30.31 257 PRO A N 1
ATOM 2062 C CA . PRO A 1 257 ? -27.869 29.390 14.825 1.00 30.31 257 PRO A CA 1
ATOM 2063 C C . PRO A 1 257 ? -26.801 29.704 15.891 1.00 30.31 257 PRO A C 1
ATOM 2065 O O . PRO A 1 257 ? -26.412 30.870 16.033 1.00 30.31 257 PRO A O 1
ATOM 2068 N N . PRO A 1 258 ? -26.321 28.699 16.645 1.00 33.19 258 PRO A N 1
ATOM 2069 C CA . PRO A 1 258 ? -25.217 28.890 17.571 1.00 33.19 258 PRO A CA 1
ATOM 2070 C C . PRO A 1 258 ? -23.944 29.259 16.793 1.00 33.19 258 PRO A C 1
ATOM 2072 O O . PRO A 1 258 ? -23.840 28.956 15.600 1.00 33.19 258 PRO A O 1
ATOM 2075 N N . PRO A 1 259 ? -22.968 29.919 17.434 1.00 39.00 259 PRO A N 1
ATOM 2076 C CA . PRO A 1 259 ? -21.750 30.355 16.770 1.00 39.00 259 PRO A CA 1
ATOM 2077 C C . PRO A 1 259 ? -20.939 29.154 16.262 1.00 39.00 259 PRO A C 1
ATOM 2079 O O . PRO A 1 259 ? -20.275 28.465 17.027 1.00 39.00 259 PRO A O 1
ATOM 2082 N N . GLY A 1 260 ? -21.034 28.948 14.946 1.00 40.94 260 GLY A N 1
ATOM 2083 C CA . GLY A 1 260 ? -19.960 28.581 14.024 1.00 40.94 260 GLY A CA 1
ATOM 2084 C C . GLY A 1 260 ? -19.228 27.269 14.275 1.00 40.94 260 GLY A C 1
ATOM 2085 O O . GLY A 1 260 ? -18.110 27.283 14.781 1.00 40.94 260 GLY A O 1
ATOM 2086 N N . ASN A 1 261 ? -19.764 26.160 13.759 1.00 48.41 261 ASN A N 1
ATOM 2087 C CA . ASN A 1 261 ? -18.867 25.128 13.239 1.00 48.41 261 ASN A CA 1
ATOM 2088 C C . ASN A 1 261 ? -18.121 25.735 12.038 1.00 48.41 261 ASN A C 1
ATOM 2090 O O . ASN A 1 261 ? -18.790 26.253 11.138 1.00 48.41 261 ASN A O 1
ATOM 2094 N N . PRO A 1 262 ? -16.779 25.722 12.005 1.00 55.50 262 PRO A N 1
ATOM 2095 C CA . PRO A 1 262 ? -16.048 26.217 10.851 1.00 55.50 262 PRO A CA 1
ATOM 2096 C C . PRO A 1 262 ? -16.357 25.330 9.640 1.00 55.50 262 PRO A C 1
ATOM 2098 O O . PRO A 1 262 ? -16.035 24.146 9.629 1.00 55.50 262 PRO A O 1
ATOM 2101 N N . THR A 1 263 ? -17.008 25.893 8.623 1.00 67.19 263 THR A N 1
ATOM 2102 C CA . THR A 1 263 ? -17.203 25.227 7.331 1.00 67.19 263 THR A CA 1
ATOM 2103 C C . THR A 1 263 ? -15.990 25.501 6.455 1.00 67.19 263 THR A C 1
ATOM 2105 O O . THR A 1 263 ? -15.723 26.658 6.125 1.00 67.19 263 THR A O 1
ATOM 2108 N N . TYR A 1 264 ? -15.266 24.457 6.066 1.00 80.06 264 TYR A N 1
ATOM 2109 C CA . TYR A 1 264 ? -14.146 24.576 5.139 1.00 80.06 264 TYR A CA 1
ATOM 2110 C C . TYR A 1 264 ? -14.626 24.552 3.681 1.00 80.06 264 TYR A C 1
ATOM 2112 O O . TYR A 1 264 ? -15.460 23.726 3.308 1.00 80.06 264 TYR A O 1
ATOM 2120 N N . GLN A 1 265 ? -14.081 25.442 2.849 1.00 83.75 265 GLN A N 1
ATOM 2121 C CA . GLN A 1 265 ? -14.291 25.446 1.402 1.00 83.75 265 GLN A CA 1
ATOM 2122 C C . GLN A 1 265 ? -13.017 25.889 0.679 1.00 83.75 265 GLN A C 1
ATOM 2124 O O . GLN A 1 265 ? -12.436 26.919 1.012 1.00 83.75 265 GLN A O 1
ATOM 2129 N N . CYS A 1 266 ? -12.641 25.156 -0.367 1.00 87.62 266 CYS A N 1
ATOM 2130 C CA . CYS A 1 266 ? -11.563 25.523 -1.280 1.00 87.62 266 CYS A CA 1
ATOM 2131 C C . CYS A 1 266 ? -12.144 26.081 -2.592 1.00 87.62 266 CYS A C 1
ATOM 2133 O O . CYS A 1 266 ? -12.257 25.380 -3.600 1.00 87.62 266 CYS A O 1
ATOM 2135 N N . ALA A 1 267 ? -12.549 27.354 -2.583 1.00 87.19 267 ALA A N 1
ATOM 2136 C CA . ALA A 1 267 ? -13.221 27.975 -3.731 1.00 87.19 267 ALA A CA 1
ATOM 2137 C C . ALA A 1 267 ? -12.354 27.987 -5.006 1.00 87.19 267 ALA A C 1
ATOM 2139 O O . ALA A 1 267 ? -12.872 27.839 -6.111 1.00 87.19 267 ALA A O 1
ATOM 2140 N N . SER A 1 268 ? -11.028 28.108 -4.870 1.00 89.75 268 SER A N 1
ATOM 2141 C CA . SER A 1 268 ? -10.094 28.110 -6.005 1.00 89.75 268 SER A CA 1
ATOM 2142 C C . SER A 1 268 ? -10.073 26.794 -6.783 1.00 89.75 268 SER A C 1
ATOM 2144 O O . SER A 1 268 ? -9.774 26.814 -7.974 1.00 89.75 268 SER A O 1
ATOM 2146 N N . CYS A 1 269 ? -10.411 25.670 -6.143 1.00 94.00 269 CYS A N 1
ATOM 2147 C CA . CYS A 1 269 ? -10.346 24.339 -6.755 1.00 94.00 269 CYS A CA 1
ATOM 2148 C C . CYS A 1 269 ? -11.705 23.675 -6.949 1.00 94.00 269 CYS A C 1
ATOM 2150 O O . CYS A 1 269 ? -11.766 22.524 -7.380 1.00 94.00 269 CYS A O 1
ATOM 2152 N N . GLU A 1 270 ? -12.798 24.393 -6.691 1.00 91.69 270 GLU A N 1
ATOM 2153 C CA . GLU A 1 270 ? -14.153 23.867 -6.853 1.00 91.69 270 GLU A CA 1
ATOM 2154 C C . GLU A 1 270 ? -14.427 23.427 -8.298 1.00 91.69 270 GLU A C 1
ATOM 2156 O O . GLU A 1 270 ? -15.050 22.393 -8.524 1.00 91.69 270 GLU A O 1
ATOM 2161 N N . PHE A 1 271 ? -13.921 24.172 -9.287 1.00 92.31 271 PHE A N 1
ATOM 2162 C CA . PHE A 1 271 ? -14.074 23.806 -10.695 1.00 92.31 271 PHE A CA 1
ATOM 2163 C C . PHE A 1 271 ? -13.392 22.469 -11.016 1.00 92.31 271 PHE A C 1
ATOM 2165 O O . PHE A 1 271 ? -14.036 21.577 -11.561 1.00 92.31 271 PHE A O 1
ATOM 2172 N N . ALA A 1 272 ? -12.125 22.302 -10.621 1.00 93.00 272 ALA A N 1
ATOM 2173 C CA . ALA A 1 272 ? -11.390 21.054 -10.831 1.00 93.00 272 ALA A CA 1
ATOM 2174 C C . ALA A 1 272 ? -12.071 19.875 -10.116 1.00 93.00 272 ALA A C 1
ATOM 2176 O O . ALA A 1 272 ? -12.207 18.791 -10.683 1.00 93.00 272 ALA A O 1
ATOM 2177 N N . LEU A 1 273 ? -12.563 20.099 -8.892 1.00 93.56 273 LEU A N 1
ATOM 2178 C CA . LEU A 1 273 ? -13.286 19.080 -8.136 1.00 93.56 273 LEU A CA 1
ATOM 2179 C C . LEU A 1 273 ? -14.585 18.677 -8.839 1.00 93.56 273 LEU A C 1
ATOM 2181 O O . LEU A 1 273 ? -14.858 17.489 -8.995 1.00 93.56 273 LEU A O 1
ATOM 2185 N N . ARG A 1 274 ? -15.350 19.650 -9.338 1.00 91.94 274 ARG A N 1
ATOM 2186 C CA . ARG A 1 274 ? -16.592 19.400 -10.071 1.00 91.94 274 ARG A CA 1
ATOM 2187 C C . ARG A 1 274 ? -16.353 18.639 -11.375 1.00 91.94 274 ARG A C 1
ATOM 2189 O O . ARG A 1 274 ? -17.132 17.742 -11.686 1.00 91.94 274 ARG A O 1
ATOM 2196 N N . GLU A 1 275 ? -15.289 18.961 -12.109 1.00 91.19 275 GLU A N 1
ATOM 2197 C CA . GLU A 1 275 ? -14.872 18.214 -13.306 1.00 91.19 275 GLU A CA 1
ATOM 2198 C C . GLU A 1 275 ? -14.475 16.768 -12.967 1.00 91.19 275 GLU A C 1
ATOM 2200 O O . GLU A 1 275 ? -14.791 15.840 -13.710 1.00 91.19 275 GLU A O 1
ATOM 2205 N N . CYS A 1 276 ? -13.852 16.535 -11.809 1.00 92.25 276 CYS A N 1
ATOM 2206 C CA . CYS A 1 276 ? -13.598 15.175 -11.342 1.00 92.25 276 CYS A CA 1
ATOM 2207 C C . CYS A 1 276 ? -14.895 14.438 -10.971 1.00 92.25 276 CYS A C 1
ATOM 2209 O O . CYS A 1 276 ? -15.082 13.290 -11.362 1.00 92.25 276 CYS A O 1
ATOM 2211 N N . PHE A 1 277 ? -15.830 15.086 -10.273 1.00 92.00 277 PHE A N 1
ATOM 2212 C CA . PHE A 1 277 ? -17.105 14.471 -9.882 1.00 92.00 277 PHE A CA 1
ATOM 2213 C C . PHE A 1 277 ? -18.078 14.257 -11.048 1.00 92.00 277 PHE A C 1
ATOM 2215 O O . PHE A 1 277 ? -18.928 13.372 -10.977 1.00 92.00 277 PHE A O 1
ATOM 2222 N N . SER A 1 278 ? -17.960 15.023 -12.135 1.00 89.19 278 SER A N 1
ATOM 2223 C CA . SER A 1 278 ? -18.715 14.771 -13.368 1.00 89.19 278 SER A CA 1
ATOM 2224 C C . SER A 1 278 ? -18.188 13.548 -14.137 1.00 89.19 278 SER A C 1
ATOM 2226 O O . SER A 1 278 ? -18.892 13.000 -14.989 1.00 89.19 278 SER A O 1
ATOM 2228 N N . ASN A 1 279 ? -16.982 13.070 -13.804 1.00 89.44 279 ASN A N 1
ATOM 2229 C CA . ASN A 1 279 ? -16.346 11.886 -14.366 1.00 89.44 279 ASN A CA 1
ATOM 2230 C C . ASN A 1 279 ? -16.329 10.734 -13.345 1.00 89.44 279 ASN A C 1
ATOM 2232 O O . ASN A 1 279 ? -15.490 10.691 -12.449 1.00 89.44 279 ASN A O 1
ATOM 2236 N N . GLY A 1 280 ? -17.206 9.740 -13.518 1.00 81.00 280 GLY A N 1
ATOM 2237 C CA . GLY A 1 280 ? -17.375 8.653 -12.540 1.00 81.00 280 GLY A CA 1
ATOM 2238 C C . GLY A 1 280 ? -16.097 7.872 -12.190 1.00 81.00 280 GLY A C 1
ATOM 2239 O O . GLY A 1 280 ? -15.944 7.445 -11.049 1.00 81.00 280 GLY A O 1
ATOM 2240 N N . LEU A 1 281 ? -15.146 7.721 -13.123 1.00 75.38 281 LEU A N 1
ATOM 2241 C CA . LEU A 1 281 ? -13.858 7.073 -12.831 1.00 75.38 281 LEU A CA 1
ATOM 2242 C C . LEU A 1 281 ? -12.941 7.968 -11.990 1.00 75.38 281 LEU A C 1
ATOM 2244 O O . LEU A 1 281 ? -12.262 7.463 -11.100 1.00 75.38 281 LEU A O 1
ATOM 2248 N N . CYS A 1 282 ? -12.940 9.280 -12.245 1.00 89.00 282 CYS A N 1
ATOM 2249 C CA . CYS A 1 282 ? -12.199 10.234 -11.423 1.00 89.00 282 CYS A CA 1
ATOM 2250 C C . CYS A 1 282 ? -12.793 10.315 -10.019 1.00 89.00 282 CYS A C 1
ATOM 2252 O O . CYS A 1 282 ? -12.064 10.161 -9.045 1.00 89.00 282 CYS A O 1
ATOM 2254 N N . GLN A 1 283 ? -14.117 10.467 -9.913 1.00 88.75 283 GLN A N 1
ATOM 2255 C CA . GLN A 1 283 ? -14.826 10.457 -8.636 1.00 88.75 283 GLN A CA 1
ATOM 2256 C C . GLN A 1 283 ? -14.500 9.196 -7.830 1.00 88.75 283 GLN A C 1
ATOM 2258 O O . GLN A 1 283 ? -14.169 9.288 -6.651 1.00 88.75 283 GLN A O 1
ATOM 2263 N N . ASN A 1 284 ? -14.562 8.022 -8.464 1.00 79.25 284 ASN A N 1
ATOM 2264 C CA . ASN A 1 284 ? -14.236 6.758 -7.815 1.00 79.25 284 ASN A CA 1
ATOM 2265 C C . ASN A 1 284 ? -12.774 6.724 -7.342 1.00 79.25 284 ASN A C 1
ATOM 2267 O O . ASN A 1 284 ? -12.523 6.412 -6.181 1.00 79.25 284 ASN A O 1
ATOM 2271 N N . ALA A 1 285 ? -11.820 7.088 -8.206 1.00 77.75 285 ALA A N 1
ATOM 2272 C CA . ALA A 1 285 ? -10.402 7.141 -7.853 1.00 77.75 285 ALA A CA 1
ATOM 2273 C C . ALA A 1 285 ? -10.123 8.143 -6.717 1.00 77.75 285 ALA A C 1
ATOM 2275 O O . ALA A 1 285 ? -9.348 7.845 -5.813 1.00 77.75 285 ALA A O 1
ATOM 2276 N N . LEU A 1 286 ? -10.793 9.297 -6.709 1.00 87.25 286 LEU A 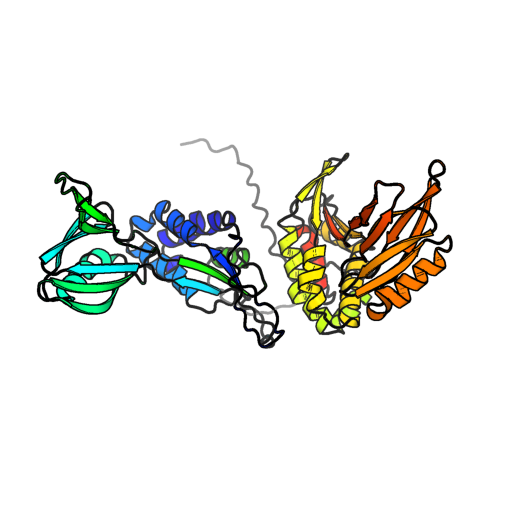N 1
ATOM 2277 C CA . LEU A 1 286 ? -10.655 10.312 -5.670 1.00 87.25 286 LEU A CA 1
ATOM 2278 C C . LEU A 1 286 ? -11.245 9.843 -4.332 1.00 87.25 286 LEU A C 1
ATOM 2280 O O . LEU A 1 286 ? -10.554 9.848 -3.315 1.00 87.25 286 LEU A O 1
ATOM 2284 N N . VAL A 1 287 ? -12.515 9.429 -4.328 1.00 83.31 287 VAL A N 1
ATOM 2285 C CA . VAL A 1 287 ? -13.278 9.150 -3.101 1.00 83.31 287 VAL A CA 1
ATOM 2286 C C . VAL A 1 287 ? -12.882 7.822 -2.465 1.00 83.31 287 VAL A C 1
ATOM 2288 O O . VAL A 1 287 ? -12.708 7.758 -1.250 1.00 83.31 287 VAL A O 1
ATOM 2291 N N . ASN A 1 288 ? -12.712 6.773 -3.271 1.00 73.75 288 ASN A N 1
ATOM 2292 C CA . ASN A 1 288 ? -12.518 5.417 -2.758 1.00 73.75 288 ASN A CA 1
ATOM 2293 C C . ASN A 1 288 ? -11.044 5.007 -2.644 1.00 73.75 288 ASN A C 1
ATOM 2295 O O . ASN A 1 288 ? -10.757 4.044 -1.937 1.00 73.75 288 ASN A O 1
ATOM 2299 N N . TYR A 1 289 ? -10.116 5.74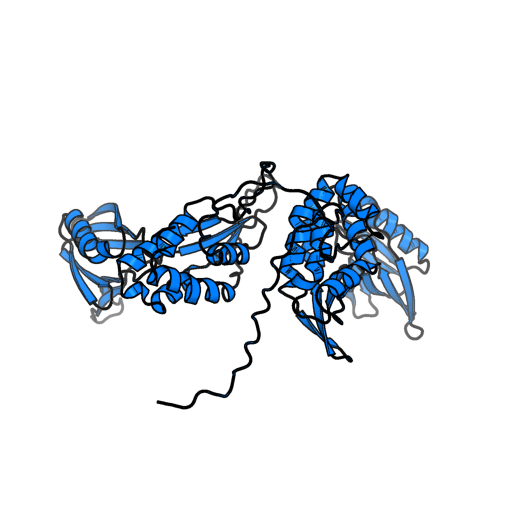0 -3.275 1.00 79.38 289 TYR A N 1
ATOM 2300 C CA . TYR A 1 289 ? -8.690 5.386 -3.273 1.00 79.38 289 TYR A CA 1
ATOM 2301 C C . TYR A 1 289 ? -7.792 6.531 -2.791 1.00 79.38 289 TYR A C 1
ATOM 2303 O O . TYR A 1 289 ? -7.092 6.366 -1.793 1.00 79.38 289 TYR A O 1
ATOM 2311 N N . ALA A 1 290 ? -7.848 7.711 -3.417 1.00 84.75 290 ALA A N 1
ATOM 2312 C CA . ALA A 1 290 ? -6.967 8.827 -3.068 1.00 84.75 290 ALA A CA 1
ATOM 2313 C C . ALA A 1 290 ? -7.209 9.351 -1.648 1.00 84.75 290 ALA A C 1
ATOM 2315 O O . ALA A 1 290 ? -6.270 9.435 -0.862 1.00 84.75 290 ALA A O 1
ATOM 2316 N N . ILE A 1 291 ? -8.461 9.651 -1.280 1.00 86.38 291 ILE A N 1
ATOM 2317 C CA . ILE A 1 291 ? -8.789 10.146 0.065 1.00 86.38 291 ILE A CA 1
ATOM 2318 C C . ILE A 1 291 ? -8.380 9.135 1.152 1.00 86.38 291 ILE A C 1
ATOM 2320 O O . ILE A 1 291 ? -7.695 9.543 2.094 1.00 86.38 291 ILE A O 1
ATOM 2324 N N . PRO A 1 292 ? -8.732 7.834 1.066 1.00 80.25 292 PRO A N 1
ATOM 2325 C CA . PRO A 1 292 ? -8.256 6.840 2.025 1.00 80.25 292 PRO A CA 1
ATOM 2326 C C . PRO A 1 292 ? -6.730 6.738 2.104 1.00 80.25 292 PRO A C 1
ATOM 2328 O O . PRO A 1 292 ? -6.195 6.739 3.212 1.00 80.25 292 PRO A O 1
ATOM 2331 N N . ALA A 1 293 ? -6.029 6.721 0.965 1.00 78.06 293 ALA A N 1
ATOM 2332 C CA . ALA A 1 293 ? -4.567 6.670 0.934 1.00 78.06 293 ALA A CA 1
ATOM 2333 C C . ALA A 1 293 ? -3.942 7.900 1.610 1.00 78.06 293 ALA A C 1
ATOM 2335 O O . ALA A 1 293 ? -3.025 7.771 2.423 1.00 78.06 293 ALA A O 1
ATOM 2336 N N . PHE A 1 294 ? -4.495 9.091 1.364 1.00 81.06 294 PHE A N 1
ATOM 2337 C CA . PHE A 1 294 ? -4.062 10.330 2.009 1.00 81.06 294 PHE A CA 1
ATOM 2338 C C . PHE A 1 294 ? -4.278 10.306 3.529 1.00 81.06 294 PHE A C 1
ATOM 2340 O O . PHE A 1 294 ? -3.406 10.740 4.283 1.00 81.06 294 PHE A O 1
ATOM 2347 N N . ARG A 1 295 ? -5.391 9.728 4.002 1.00 78.50 295 ARG A N 1
ATOM 2348 C CA . ARG A 1 295 ? -5.656 9.535 5.442 1.00 78.50 295 ARG A CA 1
ATOM 2349 C C . ARG A 1 295 ? -4.705 8.546 6.107 1.00 78.50 295 ARG A C 1
ATOM 2351 O O . ARG A 1 295 ? -4.475 8.654 7.308 1.00 78.50 295 ARG A O 1
ATOM 2358 N N . GLU A 1 296 ? -4.228 7.547 5.374 1.00 68.62 296 GLU A N 1
ATOM 2359 C CA . GLU A 1 296 ? -3.352 6.508 5.911 1.00 68.62 296 GLU A CA 1
ATOM 2360 C C . GLU A 1 296 ? -1.889 6.954 5.924 1.00 68.62 296 GLU A C 1
ATOM 2362 O O . GLU A 1 296 ? -1.244 6.920 6.972 1.00 68.62 296 GLU A O 1
ATOM 2367 N N . ALA A 1 297 ? -1.361 7.433 4.795 1.00 59.50 297 ALA A N 1
ATOM 2368 C CA . ALA A 1 297 ? 0.037 7.853 4.715 1.00 59.50 297 ALA A CA 1
ATOM 2369 C C . ALA A 1 297 ? 0.316 9.146 5.502 1.00 59.50 297 ALA A C 1
ATOM 2371 O O . ALA A 1 297 ? 1.423 9.313 6.016 1.00 59.50 297 ALA A O 1
ATOM 2372 N N . GLY A 1 298 ? -0.698 9.983 5.751 1.00 59.31 298 GLY A N 1
ATOM 2373 C CA . GLY A 1 298 ? -0.603 11.091 6.703 1.00 59.31 298 GLY A CA 1
ATOM 2374 C C . GLY A 1 298 ? -0.337 10.653 8.153 1.00 59.31 298 GLY A C 1
ATOM 2375 O O . GLY A 1 298 ? -0.072 11.506 8.997 1.00 59.31 298 GLY A O 1
ATOM 2376 N N . ARG A 1 299 ? -0.440 9.355 8.483 1.00 58.47 299 ARG A N 1
ATOM 2377 C CA . ARG A 1 299 ? -0.087 8.788 9.803 1.00 58.47 299 ARG A CA 1
ATOM 2378 C C . ARG A 1 299 ? 1.338 8.242 9.852 1.00 58.47 299 ARG A C 1
ATOM 2380 O O . ARG A 1 299 ? 1.878 8.058 10.938 1.00 58.47 299 ARG A O 1
ATOM 2387 N N . ASN A 1 300 ? 1.942 8.014 8.687 1.00 56.59 300 ASN A N 1
ATOM 2388 C CA . ASN A 1 300 ? 3.297 7.492 8.515 1.00 56.59 300 ASN A CA 1
ATOM 2389 C C . ASN A 1 300 ? 4.271 8.608 8.104 1.00 56.59 300 ASN A C 1
ATOM 2391 O O . ASN A 1 300 ? 5.198 8.372 7.333 1.00 56.59 300 ASN A O 1
ATOM 2395 N N . SER A 1 301 ? 4.041 9.838 8.577 1.00 64.38 301 SER A N 1
ATOM 2396 C CA . SER A 1 301 ? 4.863 10.986 8.201 1.00 64.38 301 SER A CA 1
ATOM 2397 C C . SER A 1 301 ? 6.301 10.828 8.690 1.00 64.38 301 SER A C 1
ATOM 2399 O O . SER A 1 301 ? 6.539 10.468 9.846 1.00 64.38 301 SER A O 1
ATOM 2401 N N . GLU A 1 302 ? 7.259 11.180 7.845 1.00 67.31 302 GLU A N 1
ATOM 2402 C CA . GLU A 1 302 ? 8.674 11.185 8.192 1.00 67.31 302 GLU A CA 1
ATOM 2403 C C . GLU A 1 302 ? 9.078 12.545 8.759 1.00 67.31 302 GLU A C 1
ATOM 2405 O O . GLU A 1 302 ? 8.727 13.590 8.209 1.00 67.31 302 GLU A O 1
ATOM 2410 N N . ALA A 1 303 ? 9.844 12.540 9.851 1.00 54.84 303 ALA A N 1
ATOM 2411 C CA . ALA A 1 303 ? 10.439 13.750 10.400 1.00 54.84 303 ALA A CA 1
ATOM 2412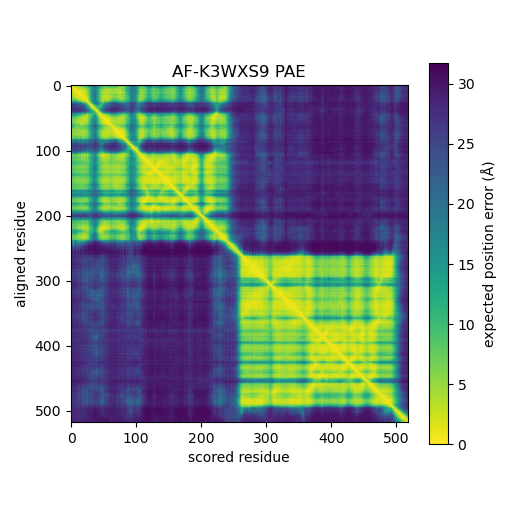 C C . ALA A 1 303 ? 11.681 14.149 9.586 1.00 54.84 303 ALA A C 1
ATOM 2414 O O . ALA A 1 303 ? 12.645 13.392 9.483 1.00 54.84 303 ALA A O 1
ATOM 2415 N N . VAL A 1 304 ? 11.680 15.369 9.060 1.00 61.94 304 VAL A N 1
ATOM 2416 C CA . VAL A 1 304 ? 12.772 15.982 8.303 1.00 61.94 304 VAL A CA 1
ATOM 2417 C C . VAL A 1 304 ? 13.316 17.169 9.087 1.00 61.94 304 VAL A C 1
ATOM 2419 O O . VAL A 1 304 ? 12.606 18.136 9.378 1.00 61.94 304 VAL A O 1
ATOM 2422 N N . ALA A 1 305 ? 14.600 17.112 9.431 1.00 51.16 305 ALA A N 1
ATOM 2423 C CA . ALA A 1 305 ? 15.286 18.232 10.059 1.00 51.16 305 ALA A CA 1
ATOM 2424 C C . ALA A 1 305 ? 15.484 19.369 9.042 1.00 51.16 305 ALA A C 1
ATOM 2426 O O . ALA A 1 305 ? 16.009 19.160 7.951 1.00 51.16 305 ALA A O 1
ATOM 2427 N N . THR A 1 306 ? 15.089 20.587 9.408 1.00 57.72 306 THR A N 1
ATOM 2428 C CA . THR A 1 306 ? 15.280 21.807 8.610 1.00 57.72 306 THR A CA 1
ATOM 2429 C C . THR A 1 306 ? 16.024 22.863 9.425 1.00 57.72 306 THR A C 1
ATOM 2431 O O . THR A 1 306 ? 16.070 22.799 10.654 1.00 57.72 306 THR A O 1
ATOM 2434 N N . LEU A 1 307 ? 16.571 23.881 8.752 1.00 40.31 307 LEU A N 1
ATOM 2435 C CA . LEU A 1 307 ? 17.262 25.009 9.399 1.00 40.31 307 LEU A CA 1
ATOM 2436 C C . LEU A 1 307 ? 16.378 25.763 10.412 1.00 40.31 307 LEU A C 1
ATOM 2438 O O . LEU A 1 307 ? 16.896 26.406 11.320 1.00 40.31 307 LEU A O 1
ATOM 2442 N N . THR A 1 308 ? 15.052 25.677 10.267 1.00 47.97 308 THR A N 1
ATOM 2443 C CA . THR A 1 308 ? 14.057 26.370 11.100 1.00 47.97 308 THR A CA 1
ATOM 2444 C C . THR A 1 308 ? 13.336 25.452 12.095 1.00 47.97 308 THR A C 1
ATOM 2446 O O . THR A 1 308 ? 12.402 25.901 12.752 1.00 47.97 308 THR A O 1
ATOM 2449 N N . GLY A 1 309 ? 13.719 24.172 12.203 1.00 55.97 309 GLY A N 1
ATOM 2450 C CA . GLY A 1 309 ? 13.072 23.185 13.081 1.00 55.97 309 GLY A CA 1
ATOM 2451 C C . GLY A 1 309 ? 12.788 21.846 12.395 1.00 55.97 309 GLY A C 1
ATOM 2452 O O . GLY A 1 309 ? 13.319 21.561 11.326 1.00 55.97 309 GLY A O 1
ATOM 2453 N N . THR A 1 310 ? 11.945 21.006 12.993 1.00 58.91 310 THR A N 1
ATOM 2454 C CA . THR A 1 310 ? 11.516 19.735 12.375 1.00 58.91 310 THR A CA 1
ATOM 2455 C C . THR A 1 310 ? 10.254 19.969 11.553 1.00 58.91 310 THR A C 1
ATOM 2457 O O . THR A 1 310 ? 9.307 20.571 12.054 1.00 58.91 310 THR A O 1
ATOM 2460 N N . ARG A 1 311 ? 10.238 19.502 10.304 1.00 67.62 311 ARG A N 1
ATOM 2461 C CA . ARG A 1 311 ? 9.026 19.401 9.482 1.00 67.62 311 ARG A CA 1
ATOM 2462 C C . ARG A 1 311 ? 8.682 17.939 9.280 1.00 67.62 311 ARG A C 1
ATOM 2464 O O . ARG A 1 311 ? 9.574 17.101 9.267 1.00 67.62 311 ARG A O 1
ATOM 2471 N N . TYR A 1 312 ? 7.410 17.643 9.107 1.00 73.69 312 TYR A N 1
ATOM 2472 C CA . TYR A 1 312 ? 6.941 16.300 8.808 1.00 73.69 312 TYR A CA 1
ATOM 2473 C C . TYR A 1 312 ? 6.497 16.246 7.360 1.00 73.69 312 TYR A C 1
ATOM 2475 O O . TYR A 1 312 ? 5.868 17.191 6.883 1.00 73.69 312 TYR A O 1
ATOM 2483 N N . GLN A 1 313 ? 6.840 15.169 6.659 1.00 78.25 313 GLN A N 1
ATOM 2484 C CA . GLN A 1 313 ? 6.452 14.988 5.268 1.00 78.25 313 GLN A CA 1
ATOM 2485 C C . GLN A 1 313 ? 5.802 13.628 5.022 1.00 78.25 313 GLN A C 1
ATOM 2487 O O . GLN A 1 313 ? 6.183 12.631 5.631 1.00 78.25 313 GLN A O 1
ATOM 2492 N N . ALA A 1 314 ? 4.855 13.584 4.092 1.00 79.19 314 ALA A N 1
ATOM 2493 C CA . ALA A 1 314 ? 4.291 12.350 3.559 1.00 79.19 314 ALA A CA 1
ATOM 2494 C C . ALA A 1 314 ? 4.280 12.433 2.028 1.00 79.19 314 ALA A C 1
ATOM 2496 O O . ALA A 1 314 ? 3.757 13.396 1.468 1.00 79.19 314 ALA A O 1
ATOM 2497 N N . ASN A 1 315 ? 4.896 11.452 1.360 1.00 82.12 315 ASN A N 1
ATOM 2498 C CA . ASN A 1 315 ? 4.978 11.377 -0.098 1.00 82.12 315 ASN A CA 1
ATOM 2499 C C . ASN A 1 315 ? 3.983 10.338 -0.627 1.00 82.12 315 ASN A C 1
ATOM 2501 O O . ASN A 1 315 ? 4.050 9.170 -0.255 1.00 82.12 315 ASN A O 1
ATOM 2505 N N . TYR A 1 316 ? 3.103 10.766 -1.526 1.00 83.12 316 TYR A N 1
ATOM 2506 C CA . TYR A 1 316 ? 2.008 9.961 -2.066 1.00 83.12 316 TYR A CA 1
ATOM 2507 C C . TYR A 1 316 ? 2.223 9.547 -3.522 1.00 83.12 316 TYR A C 1
ATOM 2509 O O . TYR A 1 316 ? 1.352 8.918 -4.115 1.00 83.12 316 TYR A O 1
ATOM 2517 N N . ALA A 1 317 ? 3.371 9.884 -4.110 1.00 79.44 317 ALA A N 1
ATOM 2518 C CA . ALA A 1 317 ? 3.631 9.677 -5.532 1.00 79.44 317 ALA A CA 1
ATOM 2519 C C . ALA A 1 317 ? 3.513 8.216 -5.968 1.00 79.44 317 ALA A C 1
ATOM 2521 O O . ALA A 1 317 ? 2.836 7.923 -6.944 1.00 79.44 317 ALA A O 1
ATOM 2522 N N . SER A 1 318 ? 4.117 7.299 -5.204 1.00 76.12 318 SER A N 1
ATOM 2523 C CA . SER A 1 318 ? 4.091 5.866 -5.515 1.00 76.12 318 SER A CA 1
ATOM 2524 C C . SER A 1 318 ? 2.660 5.316 -5.496 1.00 76.12 318 SER A C 1
ATOM 2526 O O . SER A 1 318 ? 2.212 4.718 -6.469 1.00 76.12 318 SER A O 1
ATOM 2528 N N . GLN A 1 319 ? 1.901 5.610 -4.434 1.00 79.75 319 GLN A N 1
ATOM 2529 C CA . GLN A 1 319 ? 0.499 5.191 -4.316 1.00 79.75 319 GLN A CA 1
ATOM 2530 C C . GLN A 1 319 ? -0.366 5.798 -5.424 1.00 79.75 319 GLN A C 1
ATOM 2532 O O . GLN A 1 319 ? -1.193 5.119 -6.028 1.00 79.75 319 GLN A O 1
ATOM 2537 N N . LEU A 1 320 ? -0.160 7.077 -5.748 1.00 84.25 320 LEU A N 1
ATOM 2538 C CA . LEU A 1 320 ? -0.889 7.710 -6.839 1.00 84.25 320 LEU A CA 1
ATOM 2539 C C . LEU A 1 320 ? -0.566 7.073 -8.189 1.00 84.25 320 LEU A C 1
ATOM 2541 O O . LEU A 1 320 ? -1.484 6.782 -8.949 1.00 84.25 320 LEU A O 1
ATOM 2545 N N . GLN A 1 321 ? 0.710 6.827 -8.472 1.00 80.62 321 GLN A N 1
ATOM 2546 C CA . GLN A 1 321 ? 1.170 6.277 -9.740 1.00 80.62 321 GLN A CA 1
ATOM 2547 C C . GLN A 1 321 ? 0.731 4.825 -9.954 1.00 80.62 321 GLN A C 1
ATOM 2549 O O . GLN A 1 321 ? 0.269 4.492 -11.046 1.00 80.62 321 GLN A O 1
ATOM 2554 N N . PHE A 1 322 ? 0.868 3.971 -8.939 1.00 76.69 322 PHE A N 1
ATOM 2555 C CA . PHE A 1 322 ? 0.675 2.527 -9.087 1.00 76.69 322 PHE A CA 1
ATOM 2556 C C . PHE A 1 322 ? -0.699 2.030 -8.637 1.00 76.69 322 PHE A C 1
ATOM 2558 O O . PHE A 1 322 ? -1.192 1.062 -9.213 1.00 76.69 322 PHE A O 1
ATOM 2565 N N . ASP A 1 323 ? -1.348 2.711 -7.687 1.00 75.06 323 ASP A N 1
ATOM 2566 C CA . ASP A 1 323 ? -2.582 2.208 -7.073 1.00 75.06 323 ASP A CA 1
ATOM 2567 C C . ASP A 1 323 ? -3.816 3.036 -7.456 1.00 75.06 323 ASP A C 1
ATOM 2569 O O . ASP A 1 323 ? -4.898 2.480 -7.618 1.00 75.06 323 ASP A O 1
ATOM 2573 N N . ILE A 1 324 ? -3.681 4.358 -7.630 1.00 81.50 324 ILE A N 1
ATOM 2574 C CA . ILE A 1 324 ? -4.836 5.263 -7.797 1.00 81.50 324 ILE A CA 1
ATOM 2575 C C . ILE A 1 324 ? -5.066 5.650 -9.263 1.00 81.50 324 ILE A C 1
ATOM 2577 O O . ILE A 1 324 ? -6.174 5.496 -9.781 1.00 81.50 324 ILE A O 1
ATOM 2581 N N . LEU A 1 325 ? -4.047 6.153 -9.964 1.00 83.25 325 LEU A N 1
ATOM 2582 C CA . LEU A 1 325 ? -4.174 6.573 -11.365 1.00 83.25 325 LEU A CA 1
ATOM 2583 C C . LEU A 1 325 ? -4.620 5.433 -12.299 1.00 83.25 325 LEU A C 1
ATOM 2585 O O . LEU A 1 325 ? -5.423 5.703 -13.200 1.00 83.25 325 LEU A O 1
ATOM 2589 N N . PRO A 1 326 ? -4.212 4.165 -12.089 1.00 81.62 326 PRO A N 1
ATOM 2590 C CA . PRO A 1 326 ? -4.745 3.044 -12.859 1.00 81.62 326 PRO A CA 1
ATOM 2591 C C . PRO A 1 326 ? -6.246 2.794 -12.653 1.00 81.62 326 PRO A C 1
ATOM 2593 O O . PRO A 1 326 ? -6.892 2.280 -13.560 1.00 81.62 326 PRO A O 1
ATOM 2596 N N . ILE A 1 327 ? -6.844 3.195 -11.524 1.00 72.56 327 ILE A N 1
ATOM 2597 C CA . ILE A 1 327 ? -8.305 3.115 -11.322 1.00 72.56 327 ILE A CA 1
ATOM 2598 C C . ILE A 1 327 ? -9.027 4.111 -12.230 1.00 72.56 327 ILE A C 1
ATOM 2600 O O . ILE A 1 327 ? -10.069 3.804 -12.814 1.00 72.56 327 ILE A O 1
ATOM 2604 N N . ALA A 1 328 ? -8.433 5.287 -12.421 1.00 81.31 328 ALA A N 1
ATOM 2605 C CA . ALA A 1 328 ? -8.875 6.278 -13.388 1.00 81.31 328 ALA A CA 1
ATOM 2606 C C . ALA A 1 328 ? -8.334 5.987 -14.803 1.00 81.31 328 ALA A C 1
ATOM 2608 O O . ALA A 1 328 ? -8.004 6.928 -15.505 1.00 81.31 328 ALA A O 1
ATOM 2609 N N . TYR A 1 329 ? -8.242 4.720 -15.241 1.00 74.12 329 TYR A N 1
ATOM 2610 C CA . TYR A 1 329 ? -7.508 4.255 -16.441 1.00 74.12 329 TYR A CA 1
ATOM 2611 C C . TYR A 1 329 ? -7.733 5.025 -17.761 1.00 74.12 329 TYR A C 1
ATOM 2613 O O . TYR A 1 329 ? -6.931 4.905 -18.687 1.00 74.12 329 TYR A O 1
ATOM 2621 N N . LEU A 1 330 ? -8.816 5.794 -17.891 1.00 77.19 330 LEU A N 1
ATOM 2622 C CA . LEU A 1 330 ? -9.017 6.696 -19.021 1.00 77.19 330 LEU A CA 1
ATOM 2623 C C . LEU A 1 330 ? -8.250 8.007 -18.807 1.00 77.19 330 LEU A C 1
ATOM 2625 O O . LEU A 1 330 ? -8.456 8.697 -17.812 1.00 77.19 330 LEU A O 1
ATOM 2629 N N . GLN A 1 331 ? -7.458 8.425 -19.798 1.00 80.75 331 GLN A N 1
ATOM 2630 C CA . GLN A 1 331 ? -6.672 9.667 -19.733 1.00 80.75 331 GLN A CA 1
ATOM 2631 C C . GLN A 1 331 ? -7.470 10.905 -19.261 1.00 80.75 331 GLN A C 1
ATOM 2633 O O . GLN A 1 331 ? -6.961 11.637 -18.414 1.00 80.75 331 GLN A O 1
ATOM 2638 N N . PRO A 1 332 ? -8.715 11.169 -19.723 1.00 85.19 332 PRO A N 1
ATOM 2639 C CA . PRO A 1 332 ? -9.496 12.301 -19.217 1.00 85.19 332 PRO A CA 1
ATOM 2640 C C . PRO A 1 332 ? -9.800 12.212 -17.715 1.00 85.19 332 PRO A C 1
ATOM 2642 O O . PRO A 1 332 ? -9.849 13.235 -17.042 1.00 85.19 332 PRO A O 1
ATOM 2645 N N . SER A 1 333 ? -9.986 11.001 -17.187 1.00 86.06 333 SER A N 1
ATOM 2646 C CA . SER A 1 333 ? -10.229 10.756 -15.764 1.00 86.06 333 SER A CA 1
ATOM 2647 C C . SER A 1 333 ? -8.960 10.958 -14.934 1.00 86.06 333 SER A C 1
ATOM 2649 O O . SER A 1 333 ? -9.033 11.592 -13.885 1.00 86.06 333 SER A O 1
ATOM 2651 N N . GLN A 1 334 ? -7.798 10.493 -15.416 1.00 86.94 334 GLN A N 1
ATOM 2652 C CA . GLN A 1 334 ? -6.501 10.769 -14.774 1.00 86.94 334 GLN A CA 1
ATOM 2653 C C . GLN A 1 334 ? -6.215 12.270 -14.732 1.00 86.94 334 GLN A C 1
ATOM 2655 O O . GLN A 1 334 ? -5.849 12.801 -13.688 1.00 86.94 334 GLN A O 1
ATOM 2660 N N . ASN A 1 335 ? -6.443 12.965 -15.849 1.00 87.19 335 ASN A N 1
ATOM 2661 C CA . ASN A 1 335 ? -6.227 14.405 -15.941 1.00 87.19 335 ASN A CA 1
ATOM 2662 C C . ASN A 1 335 ? -7.142 15.175 -14.982 1.00 87.19 335 ASN A C 1
ATOM 2664 O O . ASN A 1 335 ? -6.671 16.079 -14.302 1.00 87.19 335 ASN A O 1
ATOM 2668 N N . ALA A 1 336 ? -8.425 14.811 -14.891 1.00 90.25 336 ALA A N 1
ATOM 2669 C CA . ALA A 1 336 ? -9.349 15.446 -13.953 1.00 90.25 336 ALA A CA 1
ATOM 2670 C C . ALA A 1 336 ? -8.918 15.231 -12.490 1.00 90.25 336 ALA A C 1
ATOM 2672 O O . ALA A 1 336 ? -8.991 16.161 -11.690 1.00 90.25 336 ALA A O 1
ATOM 2673 N N . LEU A 1 337 ? -8.406 14.042 -12.146 1.00 92.69 337 LEU A N 1
ATOM 2674 C CA . LEU A 1 337 ? -7.905 13.759 -10.798 1.00 92.69 337 LEU A CA 1
ATOM 2675 C C . LEU A 1 337 ? -6.671 14.609 -10.490 1.00 92.69 337 LEU A C 1
ATOM 2677 O O . LEU A 1 337 ? -6.602 15.257 -9.447 1.00 92.69 337 LEU A O 1
ATOM 2681 N N . MET A 1 338 ? -5.713 14.636 -11.414 1.00 91.50 338 MET A N 1
ATOM 2682 C CA . MET A 1 338 ? -4.481 15.399 -11.240 1.00 91.50 338 MET A CA 1
ATOM 2683 C C . MET A 1 338 ? -4.741 16.903 -11.198 1.00 91.50 338 MET A C 1
ATOM 2685 O O . MET A 1 338 ? -4.130 17.575 -10.380 1.00 91.50 338 MET A O 1
ATOM 2689 N N . GLN A 1 339 ? -5.723 17.426 -11.938 1.00 92.06 339 GLN A N 1
ATOM 2690 C CA . GLN A 1 339 ? -6.133 18.832 -11.843 1.00 92.06 339 GLN A CA 1
ATOM 2691 C C . GLN A 1 339 ? -6.623 19.224 -10.442 1.00 92.06 339 GLN A C 1
ATOM 2693 O O . GLN A 1 339 ? -6.346 20.333 -9.984 1.00 92.06 339 GLN A O 1
ATOM 2698 N N . VAL A 1 340 ? -7.323 18.330 -9.734 1.00 94.00 340 VAL A N 1
ATOM 2699 C CA . VAL A 1 340 ? -7.733 18.575 -8.339 1.00 94.00 340 VAL A CA 1
ATOM 2700 C C . VAL A 1 340 ? -6.510 18.703 -7.429 1.00 94.00 340 VAL A C 1
ATOM 2702 O O . VAL A 1 340 ? -6.449 19.608 -6.590 1.00 94.00 340 VAL A O 1
ATOM 2705 N N . LEU A 1 341 ? -5.526 17.820 -7.608 1.00 92.88 341 LEU A N 1
ATOM 2706 C CA . LEU A 1 341 ? -4.298 17.790 -6.809 1.00 92.88 341 LEU A CA 1
ATOM 2707 C C . LEU A 1 341 ? -3.374 18.971 -7.140 1.00 92.88 341 LEU A C 1
ATOM 2709 O O . LEU A 1 341 ? -2.905 19.642 -6.227 1.00 92.88 341 LEU A O 1
ATOM 2713 N N . GLU A 1 342 ? -3.181 19.276 -8.422 1.00 91.44 342 GLU A N 1
ATOM 2714 C CA . GLU A 1 342 ? -2.437 20.436 -8.931 1.00 91.44 342 GLU A CA 1
ATOM 2715 C C . GLU A 1 342 ? -3.024 21.749 -8.411 1.00 91.44 342 GLU A C 1
ATOM 2717 O O . GLU A 1 342 ? -2.297 22.619 -7.924 1.00 91.44 342 GLU A O 1
ATOM 2722 N N . CYS A 1 343 ? -4.350 21.894 -8.461 1.00 94.12 343 CYS A N 1
ATOM 2723 C CA . CYS A 1 343 ? -5.003 23.075 -7.918 1.00 94.12 343 CYS A CA 1
ATOM 2724 C C . CYS A 1 343 ? -4.817 23.167 -6.398 1.00 94.12 343 CYS A C 1
ATOM 2726 O O . CYS A 1 343 ? -4.503 24.233 -5.867 1.00 94.12 343 CYS A O 1
ATOM 2728 N N . SER A 1 344 ? -4.963 22.049 -5.682 1.00 92.62 344 SER A N 1
ATOM 2729 C CA . SER A 1 344 ? -4.757 22.022 -4.228 1.00 92.62 344 SER A CA 1
ATOM 2730 C C . SER A 1 344 ? -3.311 22.374 -3.851 1.00 92.62 344 SER A C 1
ATOM 2732 O O . SER A 1 344 ? -3.102 23.050 -2.851 1.00 92.62 344 SER A O 1
ATOM 2734 N N . ALA A 1 345 ? -2.329 21.971 -4.666 1.00 90.81 345 ALA A N 1
ATOM 2735 C CA . ALA A 1 345 ? -0.907 22.261 -4.469 1.00 90.81 345 ALA A CA 1
ATOM 2736 C C . ALA A 1 345 ? -0.519 23.717 -4.788 1.00 90.81 345 ALA A C 1
ATOM 2738 O O . ALA A 1 345 ? 0.433 24.253 -4.229 1.00 90.81 345 ALA A O 1
ATOM 2739 N N . SER A 1 346 ? -1.247 24.369 -5.696 1.00 88.75 346 SER A N 1
ATOM 2740 C CA . SER A 1 346 ? -0.985 25.753 -6.121 1.00 88.75 346 SER A CA 1
ATOM 2741 C C . SER A 1 346 ? -1.838 26.802 -5.397 1.00 88.75 346 SER A C 1
ATOM 2743 O O . SER A 1 346 ? -1.667 28.000 -5.631 1.00 88.75 346 SER A O 1
ATOM 2745 N N . SER A 1 347 ? -2.745 26.378 -4.515 1.00 88.88 347 SER A N 1
ATOM 2746 C CA . SER A 1 347 ? -3.654 27.251 -3.766 1.00 88.88 347 SER A CA 1
ATOM 2747 C C . SER A 1 347 ? -3.365 27.240 -2.264 1.00 88.88 347 SER A C 1
ATOM 2749 O O . SER A 1 347 ? -2.586 26.438 -1.759 1.00 88.88 347 SER A O 1
ATOM 2751 N N . THR A 1 348 ? -4.026 28.129 -1.520 1.00 85.56 348 THR A N 1
ATOM 2752 C CA . THR A 1 348 ? -3.945 28.179 -0.050 1.00 85.56 348 THR A CA 1
ATOM 2753 C C . THR A 1 348 ? -4.815 27.128 0.630 1.00 85.56 348 THR A C 1
ATOM 2755 O O . THR A 1 348 ? -4.850 27.058 1.850 1.00 85.56 348 THR A O 1
ATOM 2758 N N . CYS A 1 349 ? -5.507 26.278 -0.128 1.00 86.44 349 CYS A N 1
ATOM 2759 C CA . CYS A 1 349 ? -6.546 25.410 0.404 1.00 86.44 349 CYS A CA 1
ATOM 2760 C C . CYS A 1 349 ? -6.059 24.475 1.515 1.00 86.44 349 CYS A C 1
ATOM 2762 O O . CYS A 1 349 ? -6.753 24.299 2.518 1.00 86.44 349 CYS A O 1
ATOM 2764 N N . ILE A 1 350 ? -4.871 23.894 1.369 1.00 85.81 350 ILE A N 1
ATOM 2765 C CA . ILE A 1 350 ? -4.297 23.018 2.396 1.00 85.81 350 ILE A CA 1
ATOM 2766 C C . ILE A 1 350 ? -3.970 23.798 3.667 1.00 85.81 350 ILE A C 1
ATOM 2768 O O . ILE A 1 350 ? -4.315 23.360 4.764 1.00 85.81 350 ILE A O 1
ATOM 2772 N N . GLU A 1 351 ? -3.376 24.975 3.516 1.00 81.69 351 GLU A N 1
ATOM 2773 C CA . GLU A 1 351 ? -3.045 25.867 4.623 1.00 81.69 351 GLU A CA 1
ATOM 2774 C C . GLU A 1 351 ? -4.310 26.326 5.367 1.00 81.69 351 GLU A C 1
ATOM 2776 O O . GLU A 1 351 ? -4.402 26.218 6.593 1.00 81.69 351 GLU A O 1
ATOM 2781 N N . ASP A 1 352 ? -5.334 26.743 4.618 1.00 81.50 352 ASP A N 1
ATOM 2782 C CA . ASP A 1 352 ? -6.622 27.182 5.150 1.00 81.50 352 ASP A CA 1
ATOM 2783 C C . ASP A 1 352 ? -7.308 26.048 5.929 1.00 81.50 352 ASP A C 1
ATOM 2785 O O . ASP A 1 352 ? -7.816 26.279 7.027 1.00 81.50 352 ASP A O 1
ATOM 2789 N N . SER A 1 353 ? -7.253 24.806 5.426 1.00 81.06 353 SER A N 1
ATOM 2790 C CA . SER A 1 353 ? -7.774 23.607 6.111 1.00 81.06 353 SER A CA 1
ATOM 2791 C C . SER A 1 353 ? -7.096 23.391 7.463 1.00 81.06 353 SER A C 1
ATOM 2793 O O . SER A 1 353 ? -7.760 23.104 8.461 1.00 81.06 353 SER A O 1
ATOM 2795 N N . CYS A 1 354 ? -5.774 23.550 7.514 1.00 74.12 354 CYS A N 1
ATOM 2796 C CA . CYS A 1 354 ? -4.986 23.325 8.725 1.00 74.12 354 CYS A CA 1
ATOM 2797 C C . CYS A 1 354 ? -5.251 24.385 9.797 1.00 74.12 354 CYS A C 1
ATOM 2799 O O . CYS A 1 354 ? -5.318 24.060 10.988 1.00 74.12 354 CYS A O 1
ATOM 2801 N N . SER A 1 355 ? -5.455 25.637 9.375 1.00 68.69 355 SER A N 1
ATOM 2802 C CA . SER A 1 355 ? -5.720 26.772 10.268 1.00 68.69 355 SER A CA 1
ATOM 2803 C C . SER A 1 355 ? -6.994 26.607 11.113 1.00 68.69 355 SER A C 1
ATOM 2805 O O . SER A 1 355 ? -7.107 27.204 12.185 1.00 68.69 355 SER A O 1
ATOM 2807 N N . LEU A 1 356 ? -7.929 25.752 10.673 1.00 63.81 356 LEU A N 1
ATOM 2808 C CA . LEU A 1 356 ? -9.166 25.435 11.393 1.00 63.81 356 LEU A CA 1
ATOM 2809 C C . LEU A 1 356 ? -8.955 24.520 12.605 1.00 63.81 356 LEU A C 1
ATOM 2811 O O . LEU A 1 356 ? -9.823 24.458 13.475 1.00 63.81 356 LEU A O 1
ATOM 2815 N N . VAL A 1 357 ? -7.843 23.781 12.653 1.00 66.06 357 VAL A N 1
ATOM 2816 C CA . VAL A 1 357 ? -7.583 22.779 13.697 1.00 66.06 357 VAL A CA 1
ATOM 2817 C C . VAL A 1 357 ? -6.788 23.389 14.849 1.00 66.06 357 VAL A C 1
ATOM 2819 O O . VAL A 1 357 ? -7.185 23.262 16.006 1.00 66.06 357 VAL A O 1
ATOM 2822 N N . LEU A 1 358 ? -5.669 24.056 14.552 1.00 60.59 358 LEU A N 1
ATOM 2823 C CA . LEU A 1 358 ? -4.790 24.651 15.561 1.00 60.59 358 LEU A CA 1
ATOM 2824 C C . LEU A 1 358 ? -4.172 25.967 15.056 1.00 60.59 358 LEU A C 1
ATOM 2826 O O . LEU A 1 358 ? -3.642 25.999 13.942 1.00 60.59 358 LEU A O 1
ATOM 2830 N N . PRO A 1 359 ? -4.147 27.033 15.882 1.00 54.28 359 PRO A N 1
ATOM 2831 C CA . PRO A 1 359 ? -3.464 28.270 15.525 1.00 54.28 359 PRO A CA 1
ATOM 2832 C C . PRO A 1 359 ? -1.957 28.019 15.361 1.00 54.28 359 PRO A C 1
ATOM 2834 O O . PRO A 1 359 ? -1.337 27.412 16.235 1.00 54.28 359 PRO A O 1
ATOM 2837 N N . ASN A 1 360 ? -1.361 28.545 14.284 1.00 60.97 360 ASN A N 1
ATOM 2838 C CA . ASN A 1 360 ? 0.067 28.435 13.921 1.00 60.97 360 ASN A CA 1
ATOM 2839 C C . ASN A 1 360 ? 0.530 27.083 13.346 1.00 60.97 360 ASN A C 1
ATOM 2841 O O . ASN A 1 360 ? 1.733 26.896 13.150 1.00 60.97 360 ASN A O 1
ATOM 2845 N N . ASN A 1 361 ? -0.379 26.143 13.072 1.00 64.38 361 ASN A N 1
ATOM 2846 C CA . ASN A 1 361 ? -0.026 24.984 12.257 1.00 64.38 361 ASN A CA 1
ATOM 2847 C C . ASN A 1 361 ? -0.066 25.353 10.780 1.00 64.38 361 ASN A C 1
ATOM 2849 O O . ASN A 1 361 ? -1.042 25.929 10.306 1.00 64.38 361 ASN A O 1
ATOM 2853 N N . HIS A 1 362 ? 0.994 24.970 10.076 1.00 73.06 362 HIS A N 1
ATOM 2854 C CA . HIS A 1 362 ? 1.154 25.214 8.654 1.00 73.06 362 HIS A CA 1
ATOM 2855 C C . HIS A 1 362 ? 1.266 23.877 7.932 1.00 73.06 362 HIS A C 1
ATOM 2857 O O . HIS A 1 362 ? 1.924 22.945 8.423 1.00 73.06 362 HIS A O 1
ATOM 2863 N N . ALA A 1 363 ? 0.641 23.777 6.766 1.00 79.00 363 ALA A N 1
ATOM 2864 C CA . ALA A 1 363 ? 0.869 22.669 5.864 1.00 79.00 363 ALA A CA 1
ATOM 2865 C C . ALA A 1 363 ? 0.806 23.117 4.412 1.00 79.00 363 ALA A C 1
ATOM 2867 O O . ALA A 1 363 ? 0.038 23.989 4.025 1.00 79.00 363 ALA A O 1
ATOM 2868 N N . ASN A 1 364 ? 1.610 22.459 3.593 1.00 84.00 364 ASN A N 1
ATOM 2869 C CA . ASN A 1 364 ? 1.641 22.695 2.168 1.00 84.00 364 ASN A CA 1
ATOM 2870 C C . ASN A 1 364 ? 1.552 21.373 1.418 1.00 84.00 364 ASN A C 1
ATOM 2872 O O . ASN A 1 364 ? 2.038 20.345 1.897 1.00 84.00 364 ASN A O 1
ATOM 2876 N N . LEU A 1 365 ? 0.970 21.427 0.228 1.00 89.12 365 LEU A N 1
ATOM 2877 C CA . LEU A 1 365 ? 1.004 20.347 -0.737 1.00 89.12 365 LEU A CA 1
ATOM 2878 C C . LEU A 1 365 ? 1.926 20.756 -1.875 1.00 89.12 365 LEU A C 1
ATOM 2880 O O . LEU A 1 365 ? 1.714 21.765 -2.533 1.00 89.12 365 LEU A O 1
ATOM 2884 N N . ILE A 1 366 ? 2.967 19.968 -2.086 1.00 88.75 366 ILE A N 1
ATOM 2885 C CA . ILE A 1 366 ? 3.977 20.215 -3.103 1.00 88.75 366 ILE A CA 1
ATOM 2886 C C . ILE A 1 366 ? 3.797 19.160 -4.182 1.00 88.75 366 ILE A C 1
ATOM 2888 O O . ILE A 1 366 ? 3.864 17.965 -3.893 1.00 88.75 366 ILE A O 1
ATOM 2892 N N . LEU A 1 367 ? 3.575 19.606 -5.414 1.00 90.12 367 LEU A N 1
ATOM 2893 C CA . LEU A 1 367 ? 3.626 18.755 -6.593 1.00 90.12 367 LEU A CA 1
ATOM 2894 C C . LEU A 1 367 ? 4.903 19.079 -7.371 1.00 90.12 367 LEU A C 1
ATOM 2896 O O . LEU A 1 367 ? 5.049 20.179 -7.899 1.00 90.12 367 LEU A O 1
ATOM 2900 N N . GLU A 1 368 ? 5.824 18.126 -7.420 1.00 88.88 368 GLU A N 1
ATOM 2901 C CA . GLU A 1 368 ? 7.071 18.213 -8.179 1.00 88.88 368 GLU A CA 1
ATOM 2902 C C . GLU A 1 368 ? 6.928 17.381 -9.457 1.00 88.88 368 GLU A C 1
ATOM 2904 O O . GLU A 1 368 ? 6.448 16.243 -9.415 1.00 88.88 368 GLU A O 1
ATOM 2909 N N . ASN A 1 369 ? 7.343 17.939 -10.594 1.00 89.44 369 ASN A N 1
ATOM 2910 C CA . ASN A 1 369 ? 7.356 17.213 -11.862 1.00 89.44 369 ASN A CA 1
ATOM 2911 C C . ASN A 1 369 ? 8.403 16.094 -11.829 1.00 89.44 369 ASN A C 1
ATOM 2913 O O . ASN A 1 369 ? 9.415 16.193 -11.136 1.00 89.44 369 ASN A O 1
ATOM 2917 N N . ALA A 1 370 ? 8.183 15.044 -12.622 1.00 89.94 370 ALA A N 1
ATOM 2918 C CA . ALA A 1 370 ? 9.256 14.104 -12.915 1.00 89.94 370 ALA A CA 1
ATOM 2919 C C . ALA A 1 370 ? 10.339 14.839 -13.706 1.00 89.94 370 ALA A C 1
ATOM 2921 O O . ALA A 1 370 ? 10.017 15.673 -14.554 1.00 89.94 370 ALA A O 1
ATOM 2922 N N . PHE A 1 371 ? 11.604 14.526 -13.465 1.00 93.19 371 PHE A N 1
ATOM 2923 C CA . PHE A 1 371 ? 12.695 15.100 -14.237 1.00 93.19 371 PHE A CA 1
ATOM 2924 C C . PHE A 1 371 ? 13.818 14.102 -14.451 1.00 93.19 371 PHE A C 1
ATOM 2926 O O . PHE A 1 371 ? 13.907 13.072 -13.780 1.00 93.19 371 PHE A O 1
ATOM 2933 N N . VAL A 1 372 ? 14.667 14.408 -15.420 1.00 95.38 372 VAL A N 1
ATOM 2934 C CA . VAL A 1 372 ? 15.837 13.609 -15.751 1.00 95.38 372 VAL A CA 1
ATOM 2935 C C . VAL A 1 372 ? 17.031 14.527 -15.922 1.00 95.38 372 VAL A C 1
ATOM 2937 O O . VAL A 1 372 ? 16.957 15.511 -16.659 1.00 95.38 372 VAL A O 1
ATOM 2940 N N . ASP A 1 373 ? 18.125 14.159 -15.262 1.00 93.38 373 ASP A N 1
ATOM 2941 C CA . ASP A 1 373 ? 19.406 14.849 -15.346 1.00 93.38 373 ASP A CA 1
ATOM 2942 C C . ASP A 1 373 ? 20.468 13.946 -15.963 1.00 93.38 373 ASP A C 1
ATOM 2944 O O . ASP A 1 373 ? 20.614 12.775 -15.592 1.00 93.38 373 ASP A O 1
ATOM 2948 N N . PHE A 1 374 ? 21.239 14.494 -16.899 1.00 94.12 374 PHE A N 1
ATOM 2949 C CA . PHE A 1 374 ? 22.411 13.820 -17.448 1.00 94.12 374 PHE A CA 1
ATOM 2950 C C . PHE A 1 374 ? 23.383 14.783 -18.121 1.00 94.12 374 PHE A C 1
ATOM 2952 O O . PHE A 1 374 ? 23.047 15.919 -18.453 1.00 94.12 374 PHE A O 1
ATOM 2959 N N . ILE A 1 375 ? 24.609 14.302 -18.326 1.00 92.12 375 ILE A N 1
ATOM 2960 C CA . ILE A 1 375 ? 25.677 15.020 -19.015 1.00 92.12 375 ILE A CA 1
ATOM 2961 C C . ILE A 1 375 ? 26.173 14.133 -20.153 1.00 92.12 375 ILE A C 1
ATOM 2963 O O . ILE A 1 375 ? 26.470 12.963 -19.936 1.00 92.12 375 ILE A O 1
ATOM 2967 N N . VAL A 1 376 ? 26.251 14.678 -21.362 1.00 92.31 376 VAL A N 1
ATOM 2968 C CA . VAL A 1 376 ? 26.607 13.929 -22.569 1.00 92.31 376 VAL A CA 1
ATOM 2969 C C . VAL A 1 376 ? 27.553 14.742 -23.452 1.00 92.31 376 VAL A C 1
ATOM 2971 O O . VAL A 1 376 ? 27.501 15.972 -23.473 1.00 92.31 376 VAL A O 1
ATOM 2974 N N . ALA A 1 377 ? 28.450 14.069 -24.173 1.00 90.69 377 ALA A N 1
ATOM 2975 C CA . ALA A 1 377 ? 29.322 14.743 -25.129 1.00 90.69 377 ALA A CA 1
ATOM 2976 C C . ALA A 1 377 ? 28.522 15.203 -26.366 1.00 90.69 377 ALA A C 1
ATOM 2978 O O . ALA A 1 377 ? 27.562 14.525 -26.754 1.00 90.69 377 ALA A O 1
ATOM 2979 N N . PRO A 1 378 ? 28.916 16.307 -27.024 1.00 89.38 378 PRO A N 1
ATOM 2980 C CA . PRO A 1 378 ? 28.253 16.753 -28.242 1.00 89.38 378 PRO A CA 1
ATOM 2981 C C . PRO A 1 378 ? 28.218 15.670 -29.327 1.00 89.38 378 PRO A C 1
ATOM 2983 O O . PRO A 1 378 ? 29.177 14.907 -29.463 1.00 89.38 378 PRO A O 1
ATOM 2986 N N . SER A 1 379 ? 27.136 15.612 -30.108 1.00 89.44 379 SER A N 1
ATOM 2987 C CA . SER A 1 379 ? 26.962 14.639 -31.207 1.00 89.44 379 SER A CA 1
ATOM 2988 C C . SER A 1 379 ? 26.970 13.165 -30.776 1.00 89.44 379 SER A C 1
ATOM 2990 O O . SER A 1 379 ? 27.180 12.266 -31.589 1.00 89.44 379 SER A O 1
ATOM 2992 N N . THR A 1 380 ? 26.738 12.884 -29.492 1.00 91.25 380 THR A N 1
ATOM 2993 C CA . THR A 1 380 ? 26.631 11.506 -29.000 1.00 91.25 380 THR A CA 1
ATOM 2994 C C . THR A 1 380 ? 25.277 10.912 -29.366 1.00 91.25 380 THR A C 1
ATOM 2996 O O . THR A 1 380 ? 24.231 11.516 -29.117 1.00 91.25 380 THR A O 1
ATOM 2999 N N . GLN A 1 381 ? 25.276 9.683 -29.883 1.00 93.75 381 GLN A N 1
ATOM 3000 C CA . GLN A 1 381 ? 24.046 8.922 -30.064 1.00 93.75 381 GLN A CA 1
ATOM 3001 C C . GLN A 1 381 ? 23.532 8.396 -28.718 1.00 93.75 381 GLN A C 1
ATOM 3003 O O . GLN A 1 381 ? 24.214 7.660 -28.005 1.00 93.75 381 GLN A O 1
ATOM 3008 N N . MET A 1 382 ? 22.293 8.749 -28.400 1.00 95.44 382 MET A N 1
ATOM 3009 C CA . MET A 1 382 ? 21.570 8.321 -27.212 1.00 95.44 382 MET A CA 1
ATOM 3010 C C . MET A 1 382 ? 20.474 7.322 -27.588 1.00 95.44 382 MET A C 1
ATOM 3012 O O . MET A 1 382 ? 19.834 7.415 -28.640 1.00 95.44 382 MET A O 1
ATOM 3016 N N . SER A 1 383 ? 20.246 6.366 -26.697 1.00 97.06 383 SER A N 1
ATOM 3017 C CA . SER A 1 383 ? 19.090 5.477 -26.678 1.00 97.06 383 SER A CA 1
ATOM 3018 C C . SER A 1 383 ? 18.149 5.912 -25.560 1.00 97.06 383 SER A C 1
ATOM 3020 O O . SER A 1 383 ? 18.560 5.986 -24.402 1.00 97.06 383 SER A O 1
ATOM 3022 N N . ILE A 1 384 ? 16.898 6.194 -25.908 1.00 97.31 384 ILE A N 1
ATOM 3023 C CA . ILE A 1 384 ? 15.846 6.646 -24.997 1.00 97.31 384 ILE A CA 1
ATOM 3024 C C . ILE A 1 384 ? 14.869 5.492 -24.800 1.00 97.31 384 ILE A C 1
ATOM 3026 O O . ILE A 1 384 ? 14.252 5.033 -25.760 1.00 97.31 384 ILE A O 1
ATOM 3030 N N . HIS A 1 385 ? 14.724 5.023 -23.567 1.00 95.31 385 HIS A N 1
ATOM 3031 C CA . HIS A 1 385 ? 13.824 3.936 -23.195 1.00 95.31 385 HIS A CA 1
ATOM 3032 C C . HIS A 1 385 ? 12.600 4.506 -22.494 1.00 95.31 385 HIS A C 1
ATOM 3034 O O . HIS A 1 385 ? 12.719 5.202 -21.486 1.00 95.31 385 HIS A O 1
ATOM 3040 N N . PHE A 1 386 ? 11.416 4.214 -23.023 1.00 92.56 386 PHE A N 1
ATOM 3041 C CA . PHE A 1 386 ? 10.164 4.711 -22.468 1.00 92.56 386 PHE A CA 1
ATOM 3042 C C . PHE A 1 386 ? 9.004 3.783 -22.833 1.00 92.56 386 PHE A C 1
ATOM 3044 O O . PHE A 1 386 ? 8.871 3.376 -23.988 1.00 92.56 386 PHE A O 1
ATOM 3051 N N . ALA A 1 387 ? 8.175 3.436 -21.842 1.00 83.88 387 ALA A N 1
ATOM 3052 C CA . ALA A 1 387 ? 6.998 2.577 -22.005 1.00 83.88 387 ALA A CA 1
ATOM 3053 C C . ALA A 1 387 ? 7.263 1.272 -22.799 1.00 83.88 387 ALA A C 1
ATOM 3055 O O . ALA A 1 387 ? 6.480 0.872 -23.659 1.00 83.88 387 ALA A O 1
ATOM 3056 N N . GLY A 1 388 ? 8.405 0.619 -22.546 1.00 85.31 388 GLY A N 1
ATOM 3057 C CA . GLY A 1 388 ? 8.805 -0.628 -23.217 1.00 85.31 388 GLY A CA 1
ATOM 3058 C C . GLY A 1 388 ? 9.319 -0.467 -24.654 1.00 85.31 388 GLY A C 1
ATOM 3059 O O . GLY A 1 388 ? 9.639 -1.464 -25.295 1.00 85.31 388 GLY A O 1
ATOM 3060 N N . SER A 1 389 ? 9.419 0.765 -25.157 1.00 90.88 389 SER A N 1
ATOM 3061 C CA . SER A 1 389 ? 9.993 1.088 -26.466 1.00 90.88 389 SER A CA 1
ATOM 3062 C C . SER A 1 389 ? 11.373 1.725 -26.320 1.00 90.88 389 SER A C 1
ATOM 3064 O O . SER A 1 389 ? 11.650 2.412 -25.334 1.00 90.88 389 SER A O 1
ATOM 3066 N N . THR A 1 390 ? 12.223 1.530 -27.328 1.00 95.56 390 THR A N 1
ATOM 3067 C CA . THR A 1 390 ? 13.545 2.160 -27.417 1.00 95.56 390 THR A CA 1
ATOM 3068 C C . THR A 1 390 ? 13.609 3.042 -28.656 1.00 95.56 390 THR A C 1
ATOM 3070 O O . THR A 1 390 ? 13.304 2.604 -29.765 1.00 95.56 390 THR A O 1
ATOM 3073 N N . TYR A 1 391 ? 14.041 4.281 -28.463 1.00 96.38 391 TYR A N 1
ATOM 3074 C CA . TYR A 1 391 ? 14.194 5.294 -29.497 1.00 96.38 391 TYR A CA 1
ATOM 3075 C C . TYR A 1 391 ? 15.659 5.707 -29.597 1.00 96.38 391 TYR A C 1
ATOM 3077 O O . TYR A 1 391 ? 16.378 5.676 -28.603 1.00 96.38 391 TYR A O 1
ATOM 3085 N N . SER A 1 392 ? 16.107 6.120 -30.781 1.00 95.69 392 SER A N 1
ATOM 3086 C CA . SER A 1 392 ? 17.453 6.666 -30.962 1.00 95.69 392 SER A CA 1
ATOM 3087 C C . SER A 1 392 ? 17.380 8.158 -31.255 1.00 95.69 392 SER A C 1
ATOM 3089 O O . SER A 1 392 ? 16.561 8.587 -32.068 1.00 95.69 392 SER A O 1
ATOM 3091 N N . TYR A 1 393 ? 18.230 8.933 -30.588 1.00 95.44 393 TYR A N 1
ATOM 3092 C CA . TYR A 1 393 ? 18.367 10.371 -30.784 1.00 95.44 393 TYR A CA 1
ATOM 3093 C C . TYR A 1 393 ? 19.847 10.746 -30.726 1.00 95.44 393 TYR A C 1
ATOM 3095 O O . TYR A 1 393 ? 20.544 10.345 -29.800 1.00 95.44 393 TYR A O 1
ATOM 3103 N N . GLU A 1 394 ? 20.337 11.507 -31.696 1.00 94.12 394 GLU A N 1
ATOM 3104 C CA . GLU A 1 394 ? 21.701 12.039 -31.676 1.00 94.12 394 GLU A CA 1
ATOM 3105 C C . GLU A 1 394 ? 21.693 13.422 -31.026 1.00 94.12 394 GLU A C 1
ATOM 3107 O O . GLU A 1 394 ? 20.889 14.276 -31.407 1.00 94.12 394 GLU A O 1
ATOM 3112 N N . GLU A 1 395 ? 22.551 13.638 -30.024 1.00 90.06 395 GLU A N 1
ATOM 3113 C CA . GLU A 1 395 ? 22.694 14.951 -29.397 1.00 90.06 395 GLU A CA 1
ATOM 3114 C C . GLU A 1 395 ? 23.003 16.006 -30.463 1.00 90.06 395 GLU A C 1
ATOM 3116 O O . GLU A 1 395 ? 23.856 15.828 -31.332 1.00 90.06 395 GLU A O 1
ATOM 3121 N N . GLY A 1 396 ? 22.275 17.116 -30.391 1.00 87.44 396 GLY A N 1
ATOM 3122 C CA . GLY A 1 396 ? 22.473 18.250 -31.271 1.00 87.44 396 GLY A CA 1
ATOM 3123 C C . GLY A 1 396 ? 22.172 19.554 -30.549 1.00 87.44 396 GLY A C 1
ATOM 3124 O O . GLY A 1 396 ? 21.514 19.589 -29.509 1.00 87.44 396 GLY A O 1
ATOM 3125 N N . ASN A 1 397 ? 22.609 20.661 -31.147 1.00 84.50 397 ASN A N 1
ATOM 3126 C CA . ASN A 1 397 ? 22.491 21.997 -30.555 1.00 84.50 397 ASN A CA 1
ATOM 3127 C C . ASN A 1 397 ? 21.056 22.566 -30.545 1.00 84.50 397 ASN A C 1
ATOM 3129 O O . ASN A 1 397 ? 20.843 23.664 -30.031 1.00 84.50 397 ASN A O 1
ATOM 3133 N N . ASP A 1 398 ? 20.082 21.856 -31.118 1.00 89.25 398 ASP A N 1
ATOM 3134 C CA . ASP A 1 398 ? 18.694 22.303 -31.219 1.00 89.25 398 ASP A CA 1
ATOM 3135 C C . ASP A 1 398 ? 17.828 21.696 -30.102 1.00 89.25 398 ASP A C 1
ATOM 3137 O O . ASP A 1 398 ? 17.338 20.567 -30.182 1.00 89.25 398 ASP A O 1
ATOM 3141 N N . VAL A 1 399 ? 17.619 22.483 -29.044 1.00 92.12 399 VAL A N 1
ATOM 3142 C CA . VAL A 1 399 ? 16.747 22.125 -27.914 1.00 92.12 399 VAL A CA 1
ATOM 3143 C C . VAL A 1 399 ? 15.294 21.926 -28.359 1.00 92.12 399 VAL A C 1
ATOM 3145 O O . VAL A 1 399 ? 14.594 21.077 -27.804 1.00 92.12 399 VAL A O 1
ATOM 3148 N N . ALA A 1 400 ? 14.829 22.673 -29.366 1.00 93.81 400 ALA A N 1
ATOM 3149 C CA . ALA A 1 400 ? 13.467 22.542 -29.868 1.00 93.81 400 ALA A CA 1
ATOM 3150 C C . ALA A 1 400 ? 13.276 21.216 -30.612 1.00 93.81 400 ALA A C 1
ATOM 3152 O O . ALA A 1 400 ? 12.207 20.613 -30.502 1.00 93.81 400 ALA A O 1
ATOM 3153 N N . LEU A 1 401 ? 14.312 20.728 -31.301 1.00 93.81 401 LEU A N 1
ATOM 3154 C CA . LEU A 1 401 ? 14.290 19.420 -31.952 1.00 93.81 401 LEU A CA 1
ATOM 3155 C C . LEU A 1 401 ? 14.181 18.279 -30.932 1.00 93.81 401 LEU A C 1
ATOM 3157 O O . LEU A 1 401 ? 13.313 17.419 -31.088 1.00 93.81 401 LEU A O 1
ATOM 3161 N N . LEU A 1 402 ? 14.991 18.298 -29.864 1.00 94.75 402 LEU A N 1
ATOM 3162 C CA . LEU A 1 402 ? 14.893 17.304 -28.786 1.00 94.75 402 LEU A CA 1
ATOM 3163 C C . LEU A 1 402 ? 13.514 17.354 -28.124 1.00 94.75 402 LEU A C 1
ATOM 3165 O O . LEU A 1 402 ? 12.870 16.321 -27.951 1.00 94.75 402 LEU A O 1
ATOM 3169 N N . LYS A 1 403 ? 13.025 18.557 -27.803 1.00 95.81 403 LYS A N 1
ATOM 3170 C CA . LYS A 1 403 ? 11.692 18.736 -27.223 1.00 95.81 403 LYS A CA 1
ATOM 3171 C C . LYS A 1 403 ? 10.604 18.156 -28.130 1.00 95.81 403 LYS A C 1
ATOM 3173 O O . LYS A 1 403 ? 9.765 17.397 -27.662 1.00 95.81 403 LYS A O 1
ATOM 3178 N N . HIS A 1 404 ? 10.629 18.478 -29.423 1.00 95.31 404 HIS A N 1
ATOM 3179 C CA . HIS A 1 404 ? 9.661 17.960 -30.388 1.00 95.31 404 HIS A CA 1
ATOM 3180 C C . HIS A 1 404 ? 9.723 16.429 -30.479 1.00 95.31 404 HIS A C 1
ATOM 3182 O O . HIS A 1 404 ? 8.695 15.757 -30.484 1.00 95.31 404 HIS A O 1
ATOM 3188 N N . PHE A 1 405 ? 10.925 15.856 -30.490 1.00 95.94 405 PHE A N 1
ATOM 3189 C CA . PHE A 1 405 ? 11.095 14.409 -30.488 1.00 95.94 405 PHE A CA 1
ATOM 3190 C C . PHE A 1 405 ? 10.492 13.753 -29.236 1.00 95.94 405 PHE A C 1
ATOM 3192 O O . PHE A 1 405 ? 9.773 12.759 -29.344 1.00 95.94 405 PHE A O 1
ATOM 3199 N N . LEU A 1 406 ? 10.726 14.332 -28.057 1.00 95.94 406 LEU A N 1
ATOM 3200 C CA . LEU A 1 406 ? 10.167 13.835 -26.801 1.00 95.94 406 LEU A CA 1
ATOM 3201 C C . LEU A 1 406 ? 8.638 13.955 -26.765 1.00 95.94 406 LEU A C 1
ATOM 3203 O O . LEU A 1 406 ? 7.965 12.965 -26.483 1.00 95.94 406 LEU A O 1
ATOM 3207 N N . ASP A 1 407 ? 8.094 15.124 -27.107 1.00 94.06 407 ASP A N 1
ATOM 3208 C CA . ASP A 1 407 ? 6.654 15.405 -27.058 1.00 94.06 407 ASP A CA 1
ATOM 3209 C C . ASP A 1 407 ? 5.850 14.532 -28.033 1.00 94.06 407 ASP A C 1
ATOM 3211 O O . ASP A 1 407 ? 4.778 14.043 -27.687 1.00 94.06 407 ASP A O 1
ATOM 3215 N N . TYR A 1 408 ? 6.340 14.350 -29.265 1.00 92.69 408 TYR A N 1
ATOM 3216 C CA . TYR A 1 408 ? 5.543 13.761 -30.347 1.00 92.69 408 TYR A CA 1
ATOM 3217 C C . TYR A 1 408 ? 5.932 12.323 -30.688 1.00 92.69 408 TYR A C 1
ATOM 3219 O O . TYR A 1 408 ? 5.056 11.538 -31.051 1.00 92.69 408 TYR A O 1
ATOM 3227 N N . THR A 1 409 ? 7.210 11.958 -30.557 1.00 93.31 409 THR A N 1
ATOM 3228 C CA . THR A 1 409 ? 7.693 10.615 -30.919 1.00 93.31 409 THR A CA 1
ATOM 3229 C C . THR A 1 409 ? 7.761 9.700 -29.707 1.00 93.31 409 THR A C 1
ATOM 3231 O O . THR A 1 409 ? 7.195 8.612 -29.738 1.00 93.31 409 THR A O 1
ATOM 3234 N N . VAL A 1 410 ? 8.433 10.131 -28.635 1.00 93.19 410 VAL A N 1
ATOM 3235 C CA . VAL A 1 410 ? 8.658 9.280 -27.454 1.00 93.19 410 VAL A CA 1
ATOM 3236 C C . VAL A 1 410 ? 7.396 9.193 -26.599 1.00 93.19 410 VAL A C 1
ATOM 3238 O O . VAL A 1 410 ? 6.948 8.099 -26.263 1.00 93.19 410 VAL A O 1
ATOM 3241 N N . MET A 1 411 ? 6.794 10.340 -26.273 1.00 92.06 411 MET A N 1
ATOM 3242 C CA . MET A 1 411 ? 5.669 10.436 -25.336 1.00 92.06 411 MET A CA 1
ATOM 3243 C C . MET A 1 411 ? 4.336 10.799 -26.001 1.00 92.06 411 MET A C 1
ATOM 3245 O O . MET A 1 411 ? 3.340 10.989 -25.301 1.00 92.06 411 MET A O 1
ATOM 3249 N N . GLY A 1 412 ? 4.271 10.861 -27.336 1.00 84.38 412 GLY A N 1
ATOM 3250 C CA . GLY A 1 412 ? 3.098 11.366 -28.063 1.00 84.38 412 GLY A CA 1
ATOM 3251 C C . GLY A 1 412 ? 1.785 10.656 -27.721 1.00 84.38 412 GLY A C 1
ATOM 3252 O O . GLY A 1 412 ? 0.739 11.296 -27.609 1.00 84.38 412 GLY A O 1
ATOM 3253 N N . ALA A 1 413 ? 1.835 9.345 -27.461 1.00 78.81 413 ALA A N 1
ATOM 3254 C CA . ALA A 1 413 ? 0.670 8.561 -27.040 1.00 78.81 413 ALA A CA 1
ATOM 3255 C C . ALA A 1 413 ? 0.146 8.934 -25.637 1.00 78.81 413 ALA A C 1
ATOM 3257 O O . ALA A 1 413 ? -1.033 8.734 -25.351 1.00 78.81 413 ALA A O 1
ATOM 3258 N N . TYR A 1 414 ? 1.002 9.506 -24.788 1.00 76.94 414 TYR A N 1
ATOM 3259 C CA . TYR A 1 414 ? 0.722 9.849 -23.392 1.00 76.94 414 TYR A CA 1
ATOM 3260 C C . TYR A 1 414 ? 0.386 11.331 -23.199 1.00 76.94 414 TYR A C 1
ATOM 3262 O O . TYR A 1 414 ? 0.021 11.730 -22.098 1.00 76.94 414 TYR A O 1
ATOM 3270 N N . ARG A 1 415 ? 0.489 12.151 -24.260 1.00 72.69 415 ARG A N 1
ATOM 3271 C CA . ARG A 1 415 ? 0.249 13.609 -24.233 1.00 72.69 415 ARG A CA 1
ATOM 3272 C C . ARG A 1 415 ? 1.037 14.348 -23.140 1.00 72.69 415 ARG A C 1
ATOM 3274 O O . ARG A 1 415 ? 0.634 15.434 -22.726 1.00 72.69 415 ARG A O 1
ATOM 3281 N N . ALA A 1 416 ? 2.139 13.761 -22.683 1.00 81.31 416 ALA A N 1
ATOM 3282 C CA . ALA A 1 416 ? 3.077 14.424 -21.797 1.00 81.31 416 ALA A CA 1
ATOM 3283 C C . ALA A 1 416 ? 3.886 15.451 -22.593 1.00 81.31 416 ALA A C 1
ATOM 3285 O O . ALA A 1 416 ? 4.056 15.326 -23.808 1.00 81.31 416 ALA A O 1
ATOM 3286 N N . LEU A 1 417 ? 4.380 16.466 -21.895 1.00 88.75 417 LEU A N 1
ATOM 3287 C CA . LEU A 1 417 ? 5.260 17.473 -22.472 1.00 88.75 417 LEU A CA 1
ATOM 3288 C C . LEU A 1 417 ? 6.630 17.357 -21.816 1.00 88.75 417 LEU A C 1
ATOM 3290 O O . LEU A 1 417 ? 6.728 16.965 -20.659 1.00 88.75 417 LEU A O 1
ATOM 3294 N N . ALA A 1 418 ? 7.677 17.724 -22.544 1.00 94.19 418 ALA A N 1
ATOM 3295 C CA . ALA A 1 418 ? 9.017 17.906 -22.007 1.00 94.19 418 ALA A CA 1
ATOM 3296 C C . ALA A 1 418 ? 9.365 19.400 -21.936 1.00 94.19 418 ALA A C 1
ATOM 3298 O O . ALA A 1 418 ? 9.170 20.137 -22.909 1.00 94.19 418 ALA A O 1
ATOM 3299 N N . TYR A 1 419 ? 9.931 19.851 -20.821 1.00 95.69 419 TYR A N 1
ATOM 3300 C CA . TYR A 1 419 ? 10.639 21.125 -20.721 1.00 95.69 419 TYR A CA 1
ATOM 3301 C C . TYR A 1 419 ? 12.132 20.840 -20.646 1.00 95.69 419 TYR A C 1
ATOM 3303 O O . TYR A 1 419 ? 12.620 20.307 -19.658 1.00 95.69 419 TYR A O 1
ATOM 3311 N N . VAL A 1 420 ? 12.852 21.175 -21.715 1.00 96.00 420 VAL A N 1
ATOM 3312 C CA . VAL A 1 420 ? 14.274 20.856 -21.859 1.00 96.00 420 VAL A CA 1
ATOM 3313 C C . VAL A 1 420 ? 15.104 22.087 -21.517 1.00 96.00 420 VAL A C 1
ATOM 3315 O O . VAL A 1 420 ? 15.032 23.102 -22.211 1.00 96.00 420 VAL A O 1
ATOM 3318 N N . GLN A 1 421 ? 15.925 21.981 -20.478 1.00 95.75 421 GLN A N 1
ATOM 3319 C CA . GLN A 1 421 ? 16.997 22.922 -20.181 1.00 95.75 421 GLN A CA 1
ATOM 3320 C C . GLN A 1 421 ? 18.326 22.303 -20.610 1.00 95.75 421 GLN A C 1
ATOM 3322 O O . GLN A 1 421 ? 18.608 21.141 -20.317 1.00 95.75 421 GLN A O 1
ATOM 3327 N N . ARG A 1 422 ? 19.133 23.085 -21.331 1.00 93.31 422 ARG A N 1
ATOM 3328 C CA . ARG A 1 422 ? 20.438 22.673 -21.854 1.00 93.31 422 ARG A CA 1
ATOM 3329 C C . ARG A 1 422 ? 21.481 23.712 -21.474 1.00 93.31 422 ARG A C 1
ATOM 3331 O O . ARG A 1 422 ? 21.319 24.887 -21.806 1.00 93.31 422 ARG A O 1
ATOM 3338 N N . SER A 1 423 ? 22.565 23.276 -20.854 1.00 93.62 423 SER A N 1
ATOM 3339 C CA . SER A 1 423 ? 23.761 24.085 -20.616 1.00 93.62 423 SER A CA 1
ATOM 3340 C C . SER A 1 423 ? 24.992 23.363 -21.158 1.00 93.62 423 SER A C 1
ATOM 3342 O O . SER A 1 423 ? 25.001 22.144 -21.309 1.00 93.62 423 SER A O 1
ATOM 3344 N N . VAL A 1 424 ? 26.024 24.123 -21.516 1.00 91.00 424 VAL A N 1
ATOM 3345 C CA . VAL A 1 424 ? 27.308 23.574 -21.968 1.00 91.00 424 VAL A CA 1
ATOM 3346 C C . VAL A 1 424 ? 28.351 23.977 -20.941 1.00 91.00 424 VAL A C 1
ATOM 3348 O O . VAL A 1 424 ? 28.433 25.152 -20.591 1.00 91.00 424 VAL A O 1
ATOM 3351 N N . ALA A 1 425 ? 29.109 23.011 -20.434 1.00 85.75 425 ALA A N 1
ATOM 3352 C CA . ALA A 1 425 ? 30.191 23.275 -19.500 1.00 85.75 425 ALA A CA 1
ATOM 3353 C C . ALA A 1 425 ? 31.370 23.928 -20.240 1.00 85.75 425 ALA A C 1
ATOM 3355 O O . ALA A 1 425 ? 31.909 23.354 -21.190 1.00 85.75 425 ALA A O 1
ATOM 3356 N N . ASP A 1 426 ? 31.763 25.128 -19.805 1.00 78.88 426 ASP A N 1
ATOM 3357 C CA . ASP A 1 426 ? 32.756 25.976 -20.487 1.00 78.88 426 ASP A CA 1
ATOM 3358 C C . ASP A 1 426 ? 34.156 25.338 -20.593 1.00 78.88 426 ASP A C 1
ATOM 3360 O O . ASP A 1 426 ? 34.948 25.701 -21.462 1.00 78.88 426 ASP A O 1
ATOM 3364 N N . ASP A 1 427 ? 34.478 24.396 -19.709 1.00 79.62 427 ASP A N 1
ATOM 3365 C CA . ASP A 1 427 ? 35.794 23.769 -19.570 1.00 79.62 427 ASP A CA 1
ATOM 3366 C C . ASP A 1 427 ? 35.941 22.445 -20.336 1.00 79.62 427 ASP A C 1
ATOM 3368 O O . ASP A 1 427 ? 37.029 22.116 -20.810 1.00 79.62 427 ASP A O 1
ATOM 3372 N N . THR A 1 428 ? 34.853 21.689 -20.471 1.00 82.56 428 THR A N 1
ATOM 3373 C CA . THR A 1 428 ? 34.846 20.337 -21.050 1.00 82.56 428 THR A CA 1
ATOM 3374 C C . THR A 1 428 ? 34.085 20.251 -22.369 1.00 82.56 428 THR A C 1
ATOM 3376 O O . THR A 1 428 ? 34.250 19.279 -23.104 1.00 82.56 428 THR A O 1
ATOM 3379 N N . GLY A 1 429 ? 33.247 21.244 -22.685 1.00 85.19 429 GLY A N 1
ATOM 3380 C CA . GLY A 1 429 ? 32.343 21.206 -23.837 1.00 85.19 429 GLY A CA 1
ATOM 3381 C C . GLY A 1 429 ? 31.224 20.167 -23.708 1.00 85.19 429 GLY A C 1
ATOM 3382 O O . GLY A 1 429 ? 30.487 19.951 -24.668 1.00 85.19 429 GLY A O 1
ATOM 3383 N N . MET A 1 430 ? 31.091 19.523 -22.544 1.00 89.00 430 MET A N 1
ATOM 3384 C CA . MET A 1 430 ? 30.025 18.567 -22.261 1.00 89.00 430 MET A CA 1
ATOM 3385 C C . MET A 1 430 ? 28.690 19.294 -22.117 1.00 89.00 430 MET A C 1
ATOM 3387 O O . MET A 1 430 ? 28.621 20.424 -21.627 1.00 89.00 430 MET A O 1
ATOM 3391 N N . VAL A 1 431 ? 27.621 18.630 -22.535 1.00 91.69 431 VAL A N 1
ATOM 3392 C CA . VAL A 1 431 ? 26.268 19.171 -22.539 1.00 91.69 431 VAL A CA 1
ATOM 3393 C C . VAL A 1 431 ? 25.509 18.592 -21.360 1.00 91.69 431 VAL A C 1
ATOM 3395 O O . VAL A 1 431 ? 25.318 17.382 -21.280 1.00 91.69 431 VAL A O 1
ATOM 3398 N N . GLN A 1 432 ? 25.067 19.453 -20.452 1.00 94.00 432 GLN A N 1
ATOM 3399 C CA . GLN A 1 432 ? 24.206 19.077 -19.344 1.00 94.00 432 GLN A CA 1
ATOM 3400 C C . GLN A 1 432 ? 22.747 19.334 -19.717 1.00 94.00 432 GLN A C 1
ATOM 3402 O O . GLN A 1 432 ? 22.382 20.420 -20.179 1.00 94.00 432 GLN A O 1
ATOM 3407 N N . TYR A 1 433 ? 21.918 18.324 -19.487 1.00 95.31 433 TYR A N 1
ATOM 3408 C CA . TYR A 1 433 ? 20.477 18.385 -19.651 1.00 95.31 433 TYR A CA 1
ATOM 3409 C C . TYR A 1 433 ? 19.786 18.259 -18.299 1.00 95.31 433 TYR A C 1
ATOM 3411 O O . TYR A 1 433 ? 20.132 17.383 -17.510 1.00 95.31 433 TYR A O 1
ATOM 3419 N N . HIS A 1 434 ? 18.786 19.114 -18.100 1.00 95.94 434 HIS A N 1
ATOM 3420 C CA . HIS A 1 434 ? 17.733 18.951 -17.105 1.00 95.94 434 HIS A CA 1
ATOM 3421 C C . HIS A 1 434 ? 16.403 18.972 -17.854 1.00 95.94 434 HIS A C 1
ATOM 3423 O O . HIS A 1 434 ? 16.061 19.971 -18.495 1.00 95.94 434 HIS A O 1
ATOM 3429 N N . ILE A 1 435 ? 15.688 17.851 -17.855 1.00 96.56 435 ILE A N 1
ATOM 3430 C CA . ILE A 1 435 ? 14.432 17.713 -18.594 1.00 96.56 435 ILE A CA 1
ATOM 3431 C C . ILE A 1 435 ? 13.312 17.440 -17.608 1.00 96.56 435 ILE A C 1
ATOM 3433 O O . ILE A 1 435 ? 13.301 16.383 -16.989 1.00 96.56 435 ILE A O 1
ATOM 3437 N N . GLU A 1 436 ? 12.356 18.358 -17.497 1.00 95.75 436 GLU A N 1
ATOM 3438 C CA . GLU A 1 436 ? 11.139 18.144 -16.716 1.00 95.75 436 GLU A CA 1
ATOM 3439 C C . GLU A 1 436 ? 10.028 17.564 -17.594 1.00 95.75 436 GLU A C 1
ATOM 3441 O O . GLU A 1 436 ? 9.854 17.960 -18.749 1.00 95.75 436 GLU A O 1
ATOM 3446 N N . PHE A 1 437 ? 9.236 16.665 -17.021 1.00 92.50 437 PHE A N 1
ATOM 3447 C CA . PHE A 1 437 ? 8.128 15.966 -17.663 1.00 92.50 437 PHE A CA 1
ATOM 3448 C C . PHE A 1 437 ? 6.816 16.279 -16.931 1.00 92.50 437 PHE A C 1
ATOM 3450 O O . PHE A 1 437 ? 6.302 15.441 -16.180 1.00 92.50 437 PHE A O 1
ATOM 3457 N N . PRO A 1 438 ? 6.264 17.495 -17.093 1.00 84.94 438 PRO A N 1
ATOM 3458 C CA . PRO A 1 438 ? 4.922 17.803 -16.611 1.00 84.94 438 PRO A CA 1
ATOM 3459 C C . PRO A 1 438 ? 3.903 16.811 -17.184 1.00 84.94 438 PRO A C 1
ATOM 3461 O O . PRO A 1 438 ? 4.000 16.366 -18.332 1.00 84.94 438 PRO A O 1
ATOM 3464 N N . TYR A 1 439 ? 2.885 16.498 -16.387 1.00 81.38 439 TYR A N 1
ATOM 3465 C CA . TYR A 1 439 ? 1.767 15.637 -16.783 1.00 81.38 439 TYR A CA 1
ATOM 3466 C C . TYR A 1 439 ? 2.111 14.164 -17.053 1.00 81.38 439 TYR A C 1
ATOM 3468 O O . TYR A 1 439 ? 1.228 13.384 -17.414 1.00 81.38 439 TYR A O 1
ATOM 3476 N N . LEU A 1 440 ? 3.357 13.737 -16.824 1.00 84.50 440 LEU A N 1
ATOM 3477 C CA . LEU A 1 440 ? 3.771 12.340 -16.947 1.00 84.50 440 LEU A CA 1
ATOM 3478 C C . LEU A 1 440 ? 3.543 11.572 -15.634 1.00 84.50 440 LEU A C 1
ATOM 3480 O O . LEU A 1 440 ? 4.475 11.100 -14.990 1.00 84.50 440 LEU A O 1
ATOM 3484 N N . TYR A 1 441 ? 2.283 11.473 -15.214 1.00 80.19 441 TYR A N 1
ATOM 3485 C CA . TYR A 1 441 ? 1.943 10.901 -13.905 1.00 80.19 441 TYR A CA 1
ATOM 3486 C C . TYR A 1 441 ? 1.759 9.379 -13.920 1.00 80.19 441 TYR A C 1
ATOM 3488 O O . TYR A 1 441 ? 1.957 8.715 -12.904 1.00 80.19 441 TYR A O 1
ATOM 3496 N N . SER A 1 442 ? 1.396 8.817 -15.074 1.00 72.88 442 SER A N 1
ATOM 3497 C CA . SER A 1 442 ? 1.067 7.395 -15.240 1.00 72.88 442 SER A CA 1
ATOM 3498 C C . SER A 1 442 ? 2.242 6.528 -15.700 1.00 72.88 442 SER A C 1
ATOM 3500 O O . SER A 1 442 ? 2.079 5.321 -15.868 1.00 72.88 442 SER A O 1
ATOM 3502 N N . GLN A 1 443 ? 3.421 7.116 -15.921 1.00 79.75 443 GLN A N 1
ATOM 3503 C CA . GLN A 1 443 ? 4.617 6.429 -16.413 1.00 79.75 443 GLN A CA 1
ATOM 3504 C C . GLN A 1 443 ? 5.877 6.989 -15.755 1.00 79.75 443 GLN A C 1
ATOM 3506 O O . GLN A 1 443 ? 5.896 8.124 -15.285 1.00 79.75 443 GLN A O 1
ATOM 3511 N N . HIS A 1 444 ? 6.943 6.191 -15.735 1.00 86.19 444 HIS A N 1
ATOM 3512 C CA . HIS A 1 444 ? 8.270 6.697 -15.387 1.00 86.19 444 HIS A CA 1
ATOM 3513 C C . HIS A 1 444 ? 8.778 7.668 -16.456 1.00 86.19 444 HIS A C 1
ATOM 3515 O O . HIS A 1 444 ? 8.447 7.490 -17.633 1.00 86.19 444 HIS A O 1
ATOM 3521 N N . PRO A 1 445 ? 9.592 8.670 -16.080 1.00 91.06 445 PRO A N 1
ATOM 3522 C CA . PRO A 1 445 ? 10.240 9.521 -17.065 1.00 91.06 445 PRO A CA 1
ATOM 3523 C C . PRO A 1 445 ? 11.139 8.697 -18.009 1.00 91.06 445 PRO A C 1
ATOM 3525 O O . PRO A 1 445 ? 11.655 7.651 -17.601 1.00 91.06 445 PRO A O 1
ATOM 3528 N N . PRO A 1 446 ? 11.316 9.130 -19.272 1.00 94.75 446 PRO A N 1
ATOM 3529 C CA . PRO A 1 446 ? 12.190 8.448 -20.223 1.00 94.75 446 PRO A CA 1
ATOM 3530 C C . PRO A 1 446 ? 13.620 8.290 -19.690 1.00 94.75 446 PRO A C 1
ATOM 3532 O O . PRO A 1 446 ? 14.228 9.268 -19.265 1.00 94.75 446 PRO A O 1
ATOM 3535 N N . MET A 1 447 ? 14.172 7.078 -19.776 1.00 95.75 447 MET A N 1
ATOM 3536 C CA . MET A 1 447 ? 15.563 6.794 -19.408 1.00 95.75 447 MET A CA 1
ATOM 3537 C C . MET A 1 447 ? 16.469 6.980 -20.624 1.00 95.75 447 MET A C 1
ATOM 3539 O O . MET A 1 447 ? 16.284 6.329 -21.654 1.00 95.75 447 MET A O 1
ATOM 3543 N N . PHE A 1 448 ? 17.482 7.828 -20.504 1.00 96.94 448 PHE A N 1
ATOM 3544 C CA . PHE A 1 448 ? 18.486 8.072 -21.532 1.00 96.94 448 PHE A CA 1
ATOM 3545 C C . PHE A 1 448 ? 19.711 7.212 -21.250 1.00 96.94 448 PHE A C 1
ATOM 3547 O O . PHE A 1 448 ? 20.152 7.078 -20.114 1.00 96.94 448 PHE A O 1
ATOM 3554 N N . SER A 1 449 ? 20.286 6.627 -22.292 1.00 96.00 449 SER A N 1
ATOM 3555 C CA . SER A 1 449 ? 21.515 5.844 -22.203 1.00 96.00 449 SER A CA 1
ATOM 3556 C C . SER A 1 449 ? 22.404 6.113 -23.405 1.00 96.00 449 SER A C 1
ATOM 3558 O O . SER A 1 449 ? 21.909 6.304 -24.513 1.00 96.00 449 SER A O 1
ATOM 3560 N N . TRP A 1 450 ? 23.714 6.159 -23.203 1.00 94.81 450 TRP A N 1
ATOM 3561 C CA . TRP A 1 450 ? 24.676 6.432 -24.271 1.00 94.81 450 TRP A CA 1
ATOM 3562 C C . TRP A 1 450 ? 25.997 5.731 -23.995 1.00 94.81 450 TRP A C 1
ATOM 3564 O O . TRP A 1 450 ? 26.278 5.320 -22.871 1.00 94.81 450 TRP A O 1
ATOM 3574 N N . GLN A 1 451 ? 26.818 5.593 -25.028 1.00 90.25 451 GLN A N 1
ATOM 3575 C CA . GLN A 1 451 ? 28.191 5.133 -24.886 1.00 90.25 451 GLN A CA 1
ATOM 3576 C C . GLN A 1 451 ? 29.123 6.319 -25.122 1.00 90.25 451 GLN A C 1
ATOM 3578 O O . GLN A 1 451 ? 28.944 7.064 -26.082 1.00 90.25 451 GLN A O 1
ATOM 3583 N N . SER A 1 452 ? 30.094 6.510 -24.230 1.00 78.56 452 SER A N 1
ATOM 3584 C CA . SER A 1 452 ? 31.075 7.590 -24.335 1.00 78.56 452 SER A CA 1
ATOM 3585 C C . SER A 1 452 ? 32.488 7.032 -24.232 1.00 78.56 452 SER A C 1
ATOM 3587 O O . SER A 1 452 ? 32.880 6.481 -23.199 1.00 78.56 452 SER A O 1
ATOM 3589 N N . ASP A 1 453 ? 33.272 7.223 -25.291 1.00 71.19 453 ASP A N 1
ATOM 3590 C CA . ASP A 1 453 ? 34.700 6.890 -25.305 1.00 71.19 453 ASP A CA 1
ATOM 3591 C C . ASP A 1 453 ? 35.510 7.836 -24.401 1.00 71.19 453 ASP A C 1
ATOM 3593 O O . ASP A 1 453 ? 36.558 7.458 -23.877 1.00 71.19 453 ASP A O 1
ATOM 3597 N N . ILE A 1 454 ? 34.992 9.046 -24.159 1.00 70.44 454 ILE A N 1
ATOM 3598 C CA . ILE A 1 454 ? 35.615 10.080 -23.320 1.00 70.44 454 ILE A CA 1
ATOM 3599 C C . ILE A 1 454 ? 35.496 9.721 -21.827 1.00 70.44 454 ILE A C 1
ATOM 3601 O O . ILE A 1 454 ? 36.393 10.014 -21.041 1.00 70.44 454 ILE A O 1
ATOM 3605 N N . GLU A 1 455 ? 34.426 9.027 -21.427 1.00 64.31 455 GLU A N 1
ATOM 3606 C CA . GLU A 1 455 ? 34.112 8.707 -20.022 1.00 64.31 455 GLU A CA 1
ATOM 3607 C C . GLU A 1 455 ? 34.405 7.243 -19.633 1.00 64.31 455 GLU A C 1
ATOM 3609 O O . GLU A 1 455 ? 33.814 6.702 -18.685 1.00 64.31 455 GLU A O 1
ATOM 3614 N N . GLY A 1 456 ? 35.315 6.589 -20.363 1.00 66.62 456 GLY A N 1
ATOM 3615 C CA . GLY A 1 456 ? 35.809 5.245 -20.048 1.00 66.62 456 GLY A CA 1
ATOM 3616 C C . GLY A 1 456 ? 35.096 4.088 -20.757 1.00 66.62 456 GLY A C 1
ATOM 3617 O O . GLY A 1 456 ? 35.145 2.965 -20.260 1.00 66.62 456 GLY A O 1
ATOM 3618 N N . GLY A 1 457 ? 34.428 4.333 -21.891 1.00 70.00 457 GLY A N 1
ATOM 3619 C CA . GLY A 1 457 ? 33.955 3.307 -22.837 1.00 70.00 457 GLY A CA 1
ATOM 3620 C C . GLY A 1 457 ? 32.746 2.468 -22.400 1.00 70.00 457 GLY A C 1
ATOM 3621 O O . GLY A 1 457 ? 32.252 1.652 -23.180 1.00 70.00 457 GLY A O 1
ATOM 3622 N N . GLY A 1 458 ? 32.256 2.652 -21.171 1.00 81.69 458 GLY A N 1
ATOM 3623 C CA . GLY A 1 458 ? 31.053 1.996 -20.656 1.00 81.69 458 GLY A CA 1
ATOM 3624 C C . GLY A 1 458 ? 29.756 2.689 -21.082 1.00 81.69 458 GLY A C 1
ATOM 3625 O O . GLY A 1 458 ? 29.749 3.883 -21.388 1.00 81.69 458 GLY A O 1
ATOM 3626 N N . ILE A 1 459 ? 28.650 1.940 -21.055 1.00 86.31 459 ILE A N 1
ATOM 3627 C CA . ILE A 1 459 ? 27.302 2.502 -21.195 1.00 86.31 459 ILE A CA 1
ATOM 3628 C C . ILE A 1 459 ? 27.009 3.359 -19.960 1.00 86.31 459 ILE A C 1
ATOM 3630 O O . ILE A 1 459 ? 27.195 2.917 -18.825 1.00 86.31 459 ILE A O 1
ATOM 3634 N N . LYS A 1 460 ? 26.567 4.589 -20.196 1.00 90.69 460 LYS A N 1
ATOM 3635 C CA . LYS A 1 460 ? 26.083 5.536 -19.195 1.00 90.69 460 LYS A CA 1
ATOM 3636 C C . LYS A 1 460 ? 24.568 5.621 -19.265 1.00 90.69 460 LYS A C 1
ATOM 3638 O O . LYS A 1 460 ? 23.957 5.240 -20.268 1.00 90.69 460 LYS A O 1
ATOM 3643 N N . SER A 1 461 ? 23.967 6.123 -18.199 1.00 93.00 461 SER A N 1
ATOM 3644 C CA . SER A 1 461 ? 22.526 6.319 -18.118 1.00 93.00 461 SER A CA 1
ATOM 3645 C C . SER A 1 461 ? 22.218 7.599 -17.362 1.00 93.00 461 SER A C 1
ATOM 3647 O O . SER A 1 461 ? 23.026 8.051 -16.546 1.00 93.00 461 SER A O 1
ATOM 3649 N N . SER A 1 462 ? 21.078 8.199 -17.676 1.00 94.38 462 SER A N 1
ATOM 3650 C CA . SER A 1 462 ? 20.583 9.362 -16.964 1.00 94.38 462 SER A CA 1
ATOM 3651 C C . SER A 1 462 ? 20.189 9.030 -15.529 1.00 94.38 462 SER A C 1
ATOM 3653 O O . SER A 1 462 ? 20.091 7.869 -15.145 1.00 94.38 462 SER A O 1
ATOM 3655 N N . THR A 1 463 ? 20.024 10.072 -14.716 1.00 92.12 463 THR A N 1
ATOM 3656 C CA . THR A 1 463 ? 19.439 9.956 -13.381 1.00 92.12 463 THR A CA 1
ATOM 3657 C C . THR A 1 463 ? 17.997 10.426 -13.450 1.00 92.12 463 THR A C 1
ATOM 3659 O O . THR A 1 463 ? 17.730 11.613 -13.645 1.00 92.12 463 THR A O 1
ATOM 3662 N N . GLU A 1 464 ? 17.064 9.492 -13.313 1.00 90.50 464 GLU A N 1
ATOM 3663 C CA . GLU A 1 464 ? 15.636 9.775 -13.315 1.00 90.50 464 GLU A CA 1
ATOM 3664 C C . GLU A 1 464 ? 15.127 10.083 -11.906 1.00 90.50 464 GLU A C 1
ATOM 3666 O O . GLU A 1 464 ? 15.373 9.337 -10.957 1.00 90.50 464 GLU A O 1
ATOM 3671 N N . THR A 1 465 ? 14.322 11.135 -11.783 1.00 85.06 465 THR A N 1
ATOM 3672 C CA . THR A 1 465 ? 13.518 11.407 -10.592 1.00 85.06 465 THR A CA 1
ATOM 3673 C C . THR A 1 465 ? 12.044 11.352 -10.964 1.00 85.06 465 THR A C 1
ATOM 3675 O O . THR A 1 465 ? 11.582 12.037 -11.877 1.00 85.06 465 THR A O 1
ATOM 3678 N N . MET A 1 466 ? 11.288 10.507 -10.263 1.00 84.44 466 MET A N 1
ATOM 3679 C CA . MET A 1 466 ? 9.838 10.431 -10.442 1.00 84.44 466 MET A CA 1
ATOM 3680 C C . MET A 1 466 ? 9.169 11.704 -9.926 1.00 84.44 466 MET A C 1
ATOM 3682 O O . MET A 1 466 ? 9.697 12.378 -9.042 1.00 84.44 466 MET A O 1
ATOM 3686 N N . TRP A 1 467 ? 7.985 12.006 -10.453 1.00 87.75 467 TRP A N 1
ATOM 3687 C CA . TRP A 1 467 ? 7.166 13.097 -9.937 1.00 87.75 467 TRP A CA 1
ATOM 3688 C C . TRP A 1 467 ? 6.814 12.836 -8.469 1.00 87.75 467 TRP A C 1
ATOM 3690 O O . TRP A 1 467 ? 6.782 11.686 -8.022 1.00 87.75 467 TRP A O 1
ATOM 3700 N N . ARG A 1 468 ? 6.571 13.897 -7.696 1.00 86.81 468 ARG A N 1
ATOM 3701 C CA . ARG A 1 468 ? 6.274 13.775 -6.265 1.00 86.81 468 ARG A CA 1
ATOM 3702 C C . ARG A 1 468 ? 5.038 14.563 -5.889 1.00 86.81 468 ARG A C 1
ATOM 3704 O O . ARG A 1 468 ? 4.912 15.712 -6.281 1.00 86.81 468 ARG A O 1
ATOM 3711 N N . LEU A 1 469 ? 4.164 13.967 -5.081 1.00 88.81 469 LEU A N 1
ATOM 3712 C CA . LEU A 1 469 ? 3.134 14.696 -4.346 1.00 88.81 469 LEU A CA 1
ATOM 3713 C C . LEU A 1 469 ? 3.447 14.584 -2.861 1.00 88.81 469 LEU A C 1
ATOM 3715 O O . LEU A 1 469 ? 3.303 13.510 -2.276 1.00 88.81 469 LEU A O 1
ATOM 3719 N N . VAL A 1 470 ? 3.900 15.677 -2.259 1.00 87.50 470 VAL A N 1
ATOM 3720 C CA . VAL A 1 470 ? 4.389 15.696 -0.883 1.00 87.50 470 VAL A CA 1
ATOM 3721 C C . VAL A 1 470 ? 3.559 16.653 -0.053 1.00 87.50 470 VAL A C 1
ATOM 3723 O O . VAL A 1 470 ? 3.518 17.850 -0.327 1.00 87.50 470 VAL A O 1
ATOM 3726 N N . PHE A 1 471 ? 2.947 16.140 1.007 1.00 85.75 471 PHE A N 1
ATOM 3727 C CA . PHE A 1 471 ? 2.422 16.991 2.064 1.00 85.75 471 PHE A CA 1
ATOM 3728 C C . PHE A 1 471 ? 3.527 17.291 3.058 1.00 85.75 471 PHE A C 1
ATOM 3730 O O . PHE A 1 471 ? 4.158 16.365 3.560 1.00 85.75 471 PHE A O 1
ATOM 3737 N N . VAL A 1 472 ? 3.741 18.567 3.353 1.00 83.44 472 VAL A N 1
ATOM 3738 C CA . VAL A 1 472 ? 4.723 19.039 4.331 1.00 83.44 472 VAL A CA 1
ATOM 3739 C C . VAL A 1 472 ? 3.990 19.798 5.420 1.00 83.44 472 VAL A C 1
ATOM 3741 O O . VAL A 1 472 ? 3.189 20.670 5.109 1.00 83.44 472 VAL A O 1
ATOM 3744 N N . SER A 1 473 ? 4.277 19.514 6.688 1.00 79.56 473 SER A N 1
ATOM 3745 C CA . SER A 1 473 ? 3.641 20.184 7.821 1.00 79.56 473 SER A CA 1
ATOM 3746 C C . SER A 1 473 ? 4.611 20.504 8.957 1.00 79.56 473 SER A C 1
ATOM 3748 O O . SER A 1 473 ? 5.670 19.891 9.103 1.00 79.56 473 SER A O 1
ATOM 3750 N N . THR A 1 474 ? 4.233 21.471 9.791 1.00 69.12 474 THR A N 1
ATOM 3751 C CA . THR A 1 474 ? 4.851 21.730 11.098 1.00 69.12 474 THR A CA 1
ATOM 3752 C C . THR A 1 474 ? 4.403 20.744 12.186 1.00 69.12 474 THR A C 1
ATOM 3754 O O . THR A 1 474 ? 5.038 20.687 13.236 1.00 69.12 474 THR A O 1
ATOM 3757 N N . SER A 1 475 ? 3.344 19.957 11.954 1.00 67.56 475 SER A N 1
ATOM 3758 C CA . SER A 1 475 ? 2.829 18.939 12.882 1.00 67.56 475 SER A CA 1
ATOM 3759 C C . SER A 1 475 ? 3.107 17.521 12.386 1.00 67.56 475 SER A C 1
ATOM 3761 O O . SER A 1 475 ? 3.051 17.262 11.187 1.00 67.56 475 SER A O 1
ATOM 3763 N N . ALA A 1 476 ? 3.341 16.596 13.322 1.00 64.56 476 ALA A N 1
ATOM 3764 C CA . ALA A 1 476 ? 3.485 15.166 13.035 1.00 64.56 476 ALA A CA 1
ATOM 3765 C C . ALA A 1 476 ? 2.161 14.506 12.631 1.00 64.56 476 ALA A C 1
ATOM 3767 O O . ALA A 1 476 ? 2.148 13.497 11.935 1.00 64.56 476 ALA A O 1
ATOM 3768 N N . ASP A 1 477 ? 1.034 15.067 13.070 1.00 63.75 477 ASP A N 1
ATOM 3769 C CA . ASP A 1 477 ? -0.288 14.537 12.749 1.00 63.75 477 ASP A CA 1
ATOM 3770 C C . ASP A 1 477 ? -0.832 15.181 11.467 1.00 63.75 477 ASP A C 1
ATOM 3772 O O . ASP A 1 477 ? -1.745 16.011 11.492 1.00 63.75 477 ASP A O 1
ATOM 3776 N N . ILE A 1 478 ? -0.221 14.822 10.332 1.00 67.19 478 ILE A N 1
ATOM 3777 C CA . ILE A 1 478 ? -0.619 15.319 9.005 1.00 67.19 478 ILE A CA 1
ATOM 3778 C C . ILE A 1 478 ? -2.074 14.923 8.705 1.00 67.19 478 ILE A C 1
ATOM 3780 O O . ILE A 1 478 ? -2.825 15.709 8.133 1.00 67.19 478 ILE A O 1
ATOM 3784 N N . SER A 1 479 ? -2.506 13.739 9.142 1.00 69.19 479 SER A N 1
ATOM 3785 C CA . SER A 1 479 ? -3.869 13.243 8.898 1.00 69.19 479 SER A CA 1
ATOM 3786 C C . SER A 1 479 ? -4.945 14.136 9.510 1.00 69.19 479 SER A C 1
ATOM 3788 O O . SER A 1 479 ? -5.921 14.464 8.836 1.00 69.19 479 SER A O 1
ATOM 3790 N N . SER A 1 480 ? -4.773 14.545 10.770 1.00 68.50 480 SER A N 1
ATOM 3791 C CA . SER A 1 480 ? -5.741 15.419 11.444 1.00 68.50 480 SER A CA 1
ATOM 3792 C C . SER A 1 480 ? -5.779 16.822 10.840 1.00 68.50 480 SER A C 1
ATOM 3794 O O . SER A 1 480 ? -6.838 17.442 10.792 1.00 68.50 480 SER A O 1
ATOM 3796 N N . LEU A 1 481 ? -4.647 17.320 10.335 1.00 69.50 481 LEU A N 1
ATOM 3797 C CA . LEU A 1 481 ? -4.566 18.630 9.684 1.00 69.50 481 LEU A CA 1
ATOM 3798 C C . LEU A 1 481 ? -5.258 18.677 8.317 1.00 69.50 481 LEU A C 1
ATOM 3800 O O . LEU A 1 481 ? -5.887 19.676 7.962 1.00 69.50 481 LEU A O 1
ATOM 3804 N N . LEU A 1 482 ? -5.179 17.579 7.567 1.00 79.56 482 LEU A N 1
ATOM 3805 C CA . LEU A 1 482 ? -5.794 17.457 6.247 1.00 79.56 482 LEU A CA 1
ATOM 3806 C C . LEU A 1 482 ? -7.268 17.055 6.294 1.00 79.56 482 LEU A C 1
ATOM 3808 O O . LEU A 1 482 ? -7.900 16.985 5.242 1.00 79.56 482 LEU A O 1
ATOM 3812 N N . TRP A 1 483 ? -7.825 16.797 7.480 1.00 82.44 483 TRP A N 1
ATOM 3813 C CA . TRP A 1 483 ? -9.185 16.285 7.637 1.00 82.44 483 TRP A CA 1
ATOM 3814 C C . TRP A 1 483 ? -10.219 17.100 6.853 1.00 82.44 483 TRP A C 1
ATOM 3816 O O . TRP A 1 483 ? -10.949 16.537 6.040 1.00 82.44 483 TRP A O 1
ATOM 3826 N N . TRP A 1 484 ? -10.246 18.423 7.041 1.00 82.44 484 TRP A N 1
ATOM 3827 C CA . TRP A 1 484 ? -11.238 19.288 6.399 1.00 82.44 484 TRP A CA 1
ATOM 3828 C C . TRP A 1 484 ? -11.093 19.335 4.878 1.00 82.44 484 TRP A C 1
ATOM 3830 O O . TRP A 1 484 ? -12.097 19.265 4.169 1.00 82.44 484 TRP A O 1
ATOM 3840 N N . TRP A 1 485 ? -9.861 19.381 4.367 1.00 89.62 485 TRP A N 1
ATOM 3841 C CA . TRP A 1 485 ? -9.599 19.278 2.933 1.00 89.62 485 TRP A CA 1
ATOM 3842 C C . TRP A 1 485 ? -10.052 17.932 2.356 1.00 89.62 485 TRP A C 1
ATOM 3844 O O . TRP A 1 485 ? -10.729 17.900 1.331 1.00 89.62 485 TRP A O 1
ATOM 3854 N N . LEU A 1 486 ? -9.757 16.824 3.038 1.00 89.31 486 LEU A N 1
ATOM 3855 C CA . LEU A 1 486 ? -10.160 15.481 2.611 1.00 89.31 486 LEU A CA 1
ATOM 3856 C C . LEU A 1 486 ? -11.683 15.294 2.640 1.00 89.31 486 LEU A C 1
ATOM 3858 O O . LEU A 1 486 ? -12.243 14.668 1.746 1.00 89.31 486 LEU A O 1
ATOM 3862 N N . GLU A 1 487 ? -12.364 15.839 3.644 1.00 85.38 487 GLU A N 1
ATOM 3863 C CA . GLU A 1 487 ? -13.830 15.853 3.720 1.00 85.38 487 GLU A CA 1
ATOM 3864 C C . GLU A 1 487 ? -14.456 16.705 2.603 1.00 85.38 487 GLU A C 1
ATOM 3866 O O . GLU A 1 487 ? -15.431 16.296 1.966 1.00 85.38 487 GLU A O 1
ATOM 3871 N N . TRP A 1 488 ? -13.865 17.861 2.296 1.00 89.31 488 TRP A N 1
ATOM 3872 C CA . TRP A 1 488 ? -14.293 18.707 1.179 1.00 89.31 488 TRP A CA 1
ATOM 3873 C C . TRP A 1 488 ? -14.133 18.005 -0.173 1.00 89.31 488 TRP A C 1
ATOM 3875 O O . TRP A 1 488 ? -15.064 18.019 -0.983 1.00 89.31 488 TRP A O 1
ATOM 3885 N N . LEU A 1 489 ? -13.012 17.310 -0.389 1.00 90.56 489 LEU A N 1
ATOM 3886 C CA . LEU A 1 489 ? -12.824 16.462 -1.567 1.00 90.56 489 LEU A CA 1
ATOM 3887 C C . LEU A 1 489 ? -13.893 15.365 -1.652 1.00 90.56 489 LEU A C 1
ATOM 3889 O O . LEU A 1 489 ? -14.454 15.137 -2.719 1.00 90.56 489 LEU A O 1
ATOM 3893 N N . GLY A 1 490 ? -14.199 14.698 -0.536 1.00 86.19 490 GLY A N 1
ATOM 3894 C CA . GLY A 1 490 ? -15.138 13.572 -0.495 1.00 86.19 490 GLY A CA 1
ATOM 3895 C C . GLY A 1 490 ? -16.597 13.954 -0.748 1.00 86.19 490 GLY A C 1
ATOM 3896 O O . GLY A 1 490 ? -17.405 13.106 -1.123 1.00 86.19 490 GLY A O 1
ATOM 3897 N N . THR A 1 491 ? -16.941 15.231 -0.581 1.00 81.81 491 THR A N 1
ATOM 3898 C CA . THR A 1 491 ? -18.322 15.732 -0.634 1.00 81.81 491 THR A CA 1
ATOM 3899 C C . THR A 1 491 ? -18.607 16.624 -1.842 1.00 81.81 491 THR A C 1
ATOM 3901 O O . THR A 1 491 ? -19.598 17.357 -1.843 1.00 81.81 491 THR A O 1
ATOM 3904 N N . ASN A 1 492 ? -17.761 16.566 -2.879 1.00 85.81 492 ASN A N 1
ATOM 3905 C CA . ASN A 1 492 ? -17.854 17.429 -4.063 1.00 85.81 492 ASN A CA 1
ATOM 3906 C C . ASN A 1 492 ? -17.898 18.925 -3.699 1.00 85.81 492 ASN A C 1
ATOM 3908 O O . ASN A 1 492 ? -18.664 19.707 -4.262 1.00 85.81 492 ASN A O 1
ATOM 3912 N N . GLY A 1 493 ? -17.135 19.306 -2.678 1.00 76.81 493 GLY A N 1
ATOM 3913 C CA . GLY A 1 493 ? -17.041 20.677 -2.209 1.00 76.81 493 GLY A CA 1
ATOM 3914 C C . GLY A 1 493 ? -18.218 21.173 -1.369 1.00 76.81 493 GLY A C 1
ATOM 3915 O O . GLY A 1 493 ? -18.315 22.374 -1.118 1.00 76.81 493 GLY A O 1
ATOM 3916 N N . SER A 1 494 ? -19.100 20.278 -0.912 1.00 72.62 494 SER A N 1
ATOM 3917 C CA . SER A 1 494 ? -20.200 20.647 -0.021 1.00 72.62 494 SER A CA 1
ATOM 3918 C C . SER A 1 494 ? -19.674 21.088 1.355 1.00 72.62 494 SER A C 1
ATOM 3920 O O . SER A 1 494 ? -18.981 20.323 2.025 1.00 72.62 494 SER A O 1
ATOM 3922 N N . PRO A 1 495 ? -20.047 22.282 1.851 1.00 56.25 495 PRO A N 1
ATOM 3923 C CA . PRO A 1 495 ? -19.577 22.787 3.145 1.00 56.25 495 PRO A CA 1
ATOM 3924 C C . PRO A 1 495 ? -20.131 22.054 4.371 1.00 56.25 495 PRO A C 1
ATOM 3926 O O . PRO A 1 495 ? -19.712 22.346 5.488 1.00 56.25 495 PRO A O 1
ATOM 3929 N N . ASN A 1 496 ? -21.079 21.130 4.184 1.00 50.41 496 ASN A N 1
ATOM 3930 C CA . ASN A 1 496 ? -21.779 20.428 5.265 1.00 50.41 496 ASN A CA 1
ATOM 3931 C C . ASN A 1 496 ? -21.140 19.076 5.640 1.00 50.41 496 ASN A C 1
ATOM 3933 O O . ASN A 1 496 ? -21.802 18.247 6.268 1.00 50.41 496 ASN A O 1
ATOM 3937 N N . ALA A 1 497 ? -19.893 18.822 5.231 1.00 42.62 497 ALA A N 1
ATOM 3938 C CA . ALA A 1 497 ? -19.193 17.580 5.544 1.00 42.62 497 ALA A CA 1
ATOM 3939 C C . ALA A 1 497 ? -19.061 17.374 7.069 1.00 42.62 497 ALA A C 1
ATOM 3941 O O . ALA A 1 497 ? -18.911 18.326 7.834 1.00 42.62 497 ALA A O 1
ATOM 3942 N N . ALA A 1 498 ? -19.228 16.125 7.500 1.00 40.81 498 ALA A N 1
ATOM 3943 C CA . ALA A 1 498 ? -19.711 15.724 8.817 1.00 40.81 498 ALA A CA 1
ATOM 3944 C C . ALA A 1 498 ? -18.968 16.337 10.022 1.00 40.81 498 ALA A C 1
ATOM 3946 O O . ALA A 1 498 ? -17.743 16.437 10.053 1.00 40.81 498 ALA A O 1
ATOM 3947 N N . LEU A 1 499 ? -19.752 16.664 11.058 1.00 40.19 499 LEU A N 1
ATOM 3948 C CA . LEU A 1 499 ? -19.305 16.958 12.422 1.00 40.19 499 LEU A CA 1
ATOM 3949 C C . LEU A 1 499 ? -18.191 15.984 12.845 1.00 40.19 499 LEU A C 1
ATOM 3951 O O . LEU A 1 499 ? -18.447 14.795 13.039 1.00 40.19 499 LEU A O 1
ATOM 3955 N N . ALA A 1 500 ? -16.970 16.488 13.024 1.00 38.19 500 ALA A N 1
ATOM 3956 C CA . ALA A 1 500 ? -15.920 15.735 13.697 1.00 38.19 500 ALA A CA 1
ATOM 3957 C C . ALA A 1 500 ? -16.390 15.338 15.115 1.00 38.19 500 ALA A C 1
ATOM 3959 O O . ALA A 1 500 ? -17.117 16.113 15.753 1.00 38.19 500 ALA A O 1
ATOM 3960 N N . PRO A 1 501 ? -15.956 14.188 15.669 1.00 36.28 501 PRO A N 1
ATOM 3961 C CA . PRO A 1 501 ? -16.024 13.987 17.106 1.00 36.28 501 PRO A CA 1
ATOM 3962 C C . PRO A 1 501 ? -15.161 15.078 17.735 1.00 36.28 501 PRO A C 1
ATOM 3964 O O . PRO A 1 501 ? -13.942 15.086 17.570 1.00 36.28 501 PRO A O 1
ATOM 3967 N N . GLN A 1 502 ? -15.794 16.042 18.405 1.00 33.75 502 GLN A N 1
ATOM 3968 C CA . GLN A 1 502 ? -15.055 17.030 19.174 1.00 33.75 502 GLN A CA 1
ATOM 3969 C C . GLN A 1 502 ? -14.149 16.273 20.144 1.00 33.75 502 GLN A C 1
ATOM 3971 O O . GLN A 1 502 ? -14.626 15.446 20.924 1.00 33.75 502 GLN A O 1
ATOM 3976 N N . ALA A 1 503 ? -12.846 16.554 20.090 1.00 34.00 503 ALA A N 1
ATOM 3977 C CA . ALA A 1 503 ? -11.947 16.191 21.167 1.00 34.00 503 ALA A CA 1
ATOM 3978 C C . ALA A 1 503 ? -12.528 16.817 22.437 1.00 34.00 503 ALA A C 1
ATOM 3980 O O . ALA A 1 503 ? -12.515 18.036 22.609 1.00 34.00 503 ALA A O 1
ATOM 3981 N N . THR A 1 504 ? -13.132 15.992 23.290 1.00 33.66 504 THR A N 1
ATOM 3982 C CA . THR A 1 504 ? -13.632 16.432 24.585 1.00 33.66 504 THR A CA 1
ATOM 3983 C C . THR A 1 504 ? -12.432 16.922 25.372 1.00 33.66 504 THR A C 1
ATOM 3985 O O . THR A 1 504 ? -11.658 16.120 25.895 1.00 33.66 504 THR A O 1
ATOM 3988 N N . ASN A 1 505 ? -12.265 18.241 25.436 1.00 34.47 505 ASN A N 1
ATOM 3989 C CA . ASN A 1 505 ? -11.396 18.865 26.413 1.00 34.47 505 ASN A CA 1
ATOM 3990 C C . ASN A 1 505 ? -11.896 18.413 27.785 1.00 34.47 505 ASN A C 1
ATOM 3992 O O . ASN A 1 505 ? -12.971 18.819 28.231 1.00 34.47 505 ASN A O 1
ATOM 3996 N N . ALA A 1 506 ? -11.143 17.520 28.424 1.00 31.59 506 ALA A N 1
ATOM 3997 C CA . ALA A 1 506 ? -11.370 17.181 29.814 1.00 31.59 506 ALA A CA 1
ATOM 3998 C C . ALA A 1 506 ? -11.328 18.491 30.621 1.00 31.59 506 ALA A C 1
ATOM 4000 O O . ALA A 1 506 ? -10.399 19.285 30.433 1.00 31.59 506 A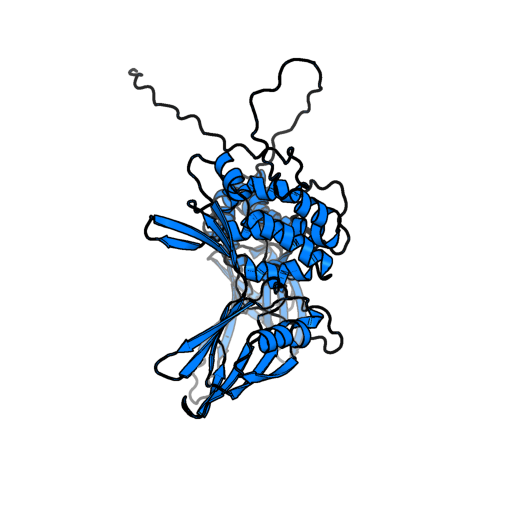LA A O 1
ATOM 4001 N N . PRO A 1 507 ? -12.313 18.757 31.496 1.00 31.88 507 PRO A N 1
ATOM 4002 C CA . PRO A 1 507 ? -12.239 19.915 32.361 1.00 31.88 507 PRO A CA 1
ATOM 4003 C C . PRO A 1 507 ? -10.987 19.782 33.226 1.00 31.88 507 PRO A C 1
ATOM 4005 O O . PRO A 1 507 ? -10.820 18.801 33.952 1.00 31.88 507 PRO A O 1
ATOM 4008 N N . VAL A 1 508 ? -10.106 20.778 33.151 1.00 35.97 508 VAL A N 1
ATOM 4009 C CA . VAL A 1 508 ? -9.028 20.961 34.120 1.00 35.97 508 VAL A CA 1
ATOM 4010 C C . VAL A 1 508 ? -9.695 21.301 35.450 1.00 35.97 508 VAL A C 1
ATOM 4012 O O . VAL A 1 508 ? -10.008 22.454 35.731 1.00 35.97 508 VAL A O 1
ATOM 4015 N N . THR A 1 509 ? -9.965 20.287 36.267 1.00 34.72 509 THR A N 1
ATOM 4016 C CA . THR A 1 509 ? -10.302 20.486 37.675 1.00 34.72 509 THR A CA 1
ATOM 4017 C C . THR A 1 509 ? -9.045 20.949 38.395 1.00 34.72 509 THR A C 1
ATOM 4019 O O . THR A 1 509 ? -8.151 20.157 38.691 1.00 34.72 509 THR A O 1
ATOM 4022 N N . THR A 1 510 ? -8.969 22.249 38.663 1.00 39.47 510 THR A N 1
ATOM 4023 C CA . THR A 1 510 ? -8.070 22.806 39.674 1.00 39.47 510 THR A CA 1
ATOM 4024 C C . THR A 1 510 ? -8.378 22.164 41.032 1.00 39.47 510 THR A C 1
ATOM 4026 O O . THR A 1 510 ? -9.550 22.136 41.415 1.00 39.47 510 THR A O 1
ATOM 4029 N N . PRO A 1 511 ? -7.380 21.654 41.773 1.00 36.44 511 PRO A N 1
ATOM 4030 C CA . PRO A 1 511 ? -7.608 21.130 43.110 1.00 36.44 511 PRO A CA 1
ATOM 4031 C C . PRO A 1 511 ? -7.885 22.286 44.077 1.00 36.44 511 PRO A C 1
ATOM 4033 O O . PRO A 1 511 ? -7.082 23.209 44.205 1.00 36.44 511 PRO A O 1
ATOM 4036 N N . ASP A 1 512 ? -9.033 22.216 44.743 1.00 36.31 512 ASP A N 1
ATOM 4037 C CA . ASP A 1 512 ? -9.428 23.105 45.832 1.00 36.31 512 ASP A CA 1
ATOM 4038 C C . ASP A 1 512 ? -8.628 22.744 47.103 1.00 36.31 512 ASP A C 1
ATOM 4040 O O . ASP A 1 512 ? -8.732 21.610 47.588 1.00 36.31 512 ASP A O 1
ATOM 4044 N N . PRO A 1 513 ? -7.783 23.639 47.650 1.00 46.66 513 PRO A N 1
ATOM 4045 C CA . PRO A 1 513 ? -6.945 23.337 48.795 1.00 46.66 513 PRO A CA 1
ATOM 4046 C C . PRO A 1 513 ? -7.632 23.782 50.088 1.00 46.66 513 PRO A C 1
ATOM 4048 O O . PRO A 1 513 ? -7.110 24.636 50.792 1.00 46.66 513 PRO A O 1
ATOM 4051 N N . THR A 1 514 ? -8.777 23.199 50.443 1.00 46.16 514 THR A N 1
ATOM 4052 C CA . THR A 1 514 ? -9.294 23.322 51.818 1.00 46.16 514 THR A CA 1
ATOM 4053 C C . THR A 1 514 ? -10.304 22.230 52.159 1.00 46.16 514 THR A C 1
ATOM 4055 O O . THR A 1 514 ? -11.485 22.353 51.869 1.00 46.16 514 THR A O 1
ATOM 4058 N N . SER A 1 515 ? -9.867 21.188 52.872 1.00 35.22 515 SER A N 1
ATOM 4059 C CA . SER A 1 515 ? -10.736 20.513 53.846 1.00 35.22 515 SER A CA 1
ATOM 4060 C C . SER A 1 515 ? -9.905 19.751 54.872 1.00 35.22 515 SER A C 1
ATOM 4062 O O . SER A 1 515 ? -9.482 18.614 54.674 1.00 35.22 515 SER A O 1
ATOM 4064 N N . THR A 1 516 ? -9.674 20.423 55.991 1.00 44.94 516 THR A N 1
ATOM 4065 C CA . THR A 1 516 ? -9.199 19.859 57.252 1.00 44.94 516 THR A CA 1
ATOM 4066 C C . THR A 1 516 ? -10.405 19.384 58.072 1.00 44.94 516 THR A C 1
ATOM 4068 O O . THR A 1 516 ? -11.396 20.109 58.129 1.00 44.94 516 THR A O 1
ATOM 4071 N N . ARG A 1 517 ? -10.222 18.288 58.835 1.00 41.91 517 ARG A N 1
ATOM 4072 C CA . ARG A 1 517 ? -11.090 17.710 59.900 1.00 41.91 517 ARG A CA 1
ATOM 4073 C C . ARG A 1 517 ? -12.168 16.739 59.390 1.00 41.91 517 ARG A C 1
ATOM 4075 O O . ARG A 1 517 ? -12.843 17.047 58.423 1.00 41.91 517 ARG A O 1
ATOM 4082 N N . LEU A 1 518 ? -12.399 15.574 60.000 1.00 42.09 518 LEU A N 1
ATOM 4083 C CA . LEU A 1 518 ? -12.014 14.999 61.301 1.00 42.09 518 LEU A CA 1
ATOM 4084 C C . LEU A 1 518 ? -11.856 13.481 61.138 1.00 42.09 518 LEU A C 1
ATOM 4086 O O . LEU A 1 518 ? -12.624 12.922 60.323 1.00 42.09 518 LEU A O 1
#

Nearest PDB structures (foldseek):
  6vmi-assembly1_AH  TM=1.839E-01  e=9.263E-01  Homo sapiens
  8fwm-assembly1_F  TM=2.087E-01  e=6.756E-01  Agrobacterium phage Milano
  8pvk-assembly1_Cf  TM=1.463E-01  e=1.742E+00  Thermochaetoides thermophila DSM 1495
  4w77-assembly3_B  TM=1.543E-01  e=1.487E+00  synthetic construct

Solvent-accessible surface area (backbone atoms only — not comparable to full-atom values): 29816 Å² total; per-residue (Å²): 117,69,26,74,77,32,70,67,25,33,44,35,42,62,72,36,42,49,61,52,52,76,73,60,65,74,60,82,85,64,82,74,72,81,83,63,97,82,60,101,66,75,86,67,47,56,32,51,32,75,43,37,69,56,50,42,47,29,42,70,77,30,74,38,80,78,30,64,66,42,35,51,35,41,43,50,48,58,44,52,52,30,71,40,89,42,51,84,61,76,97,78,65,99,60,89,72,61,89,85,75,72,73,52,44,36,39,42,70,46,59,12,34,38,52,52,73,49,42,51,78,36,55,37,36,36,40,45,92,93,41,79,46,79,46,65,38,58,97,49,72,62,61,57,52,50,52,53,39,71,72,42,43,81,68,22,54,72,47,80,42,76,76,49,76,50,78,51,102,89,46,52,31,42,34,42,38,40,35,29,65,50,41,68,63,89,68,71,44,44,29,37,74,41,74,51,77,66,94,68,94,70,95,60,73,50,78,48,71,42,76,52,60,61,48,73,39,43,35,30,33,36,15,63,74,42,78,55,65,60,65,60,58,43,50,63,73,62,57,68,86,76,71,85,81,76,85,77,86,83,88,86,82,88,80,79,83,76,91,68,82,87,63,56,75,52,77,92,36,43,65,36,40,49,54,12,60,76,30,69,44,12,34,46,23,43,54,74,37,44,45,53,48,52,54,51,44,19,69,66,40,44,83,41,86,49,101,90,47,64,34,19,37,32,76,46,32,65,54,42,39,72,64,24,42,60,62,10,68,51,69,72,26,35,50,27,44,47,42,35,51,52,38,41,36,76,45,64,41,46,32,57,30,16,49,75,76,41,88,90,45,48,36,46,40,46,73,46,61,15,34,36,39,45,74,44,57,76,66,36,59,30,40,38,38,43,98,95,43,79,46,81,48,65,44,67,96,50,63,67,57,55,32,49,44,42,26,58,68,72,30,37,94,67,71,25,45,56,48,74,44,78,48,67,43,91,87,76,61,32,34,37,39,45,34,36,28,49,81,46,62,83,52,77,70,67,45,42,31,35,66,35,76,89,79,72,61,49,80,46,67,48,51,77,41,70,44,38,39,32,41,38,23,63,46,71,58,41,32,74,38,43,41,53,47,47,39,22,65,63,48,75,57,41,53,78,56,75,86,70,84,72,80,76,77,72,80,84,75,76,82,81,92,80,86,82,88,131